Protein AF-0000000085095946 (afdb_homodimer)

Organism: Talaromyces marneffei (strain ATCC 18224 / CBS 334.59 / QM 7333) (NCBI:txid441960)

InterPro domains:
  IPR011032 GroES-like superfamily [SSF50129] (6-175)
  IPR013149 Alcohol dehydrogenase-like, C-terminal [PF00107] (175-259)
  IPR013154 Alcohol dehydrogenase-like, N-terminal [PF08240] (28-119)
  IPR020843 Enoylreductase domain [SM00829] (14-348)
  IPR036291 NAD(P)-binding domain superfamily [SSF51735] (121-267)
  IPR047122 Trans-enoyl reductase-like [PTHR45348] (8-350)
  IPR047122 Trans-enoyl reductase-like [cd08249] (5-350)

Sequence (702 aa):
MSTENLAAVLEKVGTALKPLALPIPSPGENELLIRNHAIAANPADWKLRDFPSHLNNFPTVLGSDVCGIVSAIGPNVTK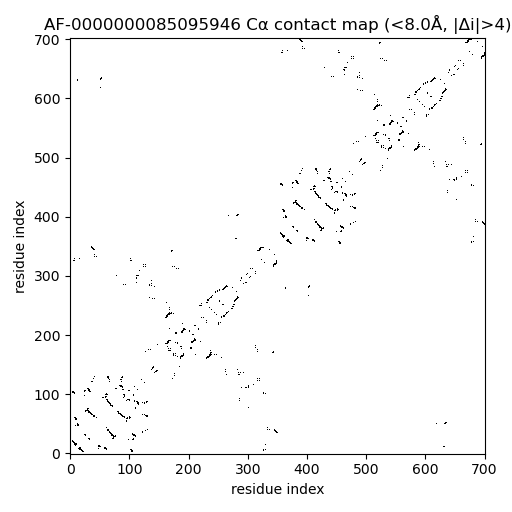FKVGDRVTGFALVIANNKPEHGAWQTYTLLQESATIRIPEFVSYEDGATFPMAFATVAVAYFERLGIARPVLTLDVQQQQQQQPGMLVWGASSSTGTAAVQLAKALGIKVFATSSPKNHEYIKSLGAYAVVDYRDPDVVSKLVQLANEAGTPLQYGFDSITEGNSSLLSANTLLASGGQGSKLALTGPWPAGDEKPPTGVETSMTLAAFAFVHHIEMGSWLFNEYLPKAIEQKKIVPAPQVRVVDGGIEAAQEALDIVKAGVSATKIVVKVGMSTENLAAVLEKVGTALKPLALPIPSPGENELLIRNHAIAANPADWKLRDFPSHLNNFPTVLGSDVCGIVSAIGPNVTKFKVGDRVTGFALVIANNKPEHGAWQTYTLLQESATIRIPEFVSYEDGATFPMAFATVAVAYFERLGIARPVLTLDVQQQQQQQPGMLVWGASSSTGTAAVQLAKALGIKVFATSSPKNHEYIKSLGAYAVVDYRDPDVVSKLVQLANEAGTPLQYGFDSITEGNSSLLSANTLLASGGQGSKLALTGPWPAGDEKPPTGVETSMTLAAFAFVHHIEMGSWLFNEYLPKAIEQKKIVPAPQVRVVDGGIEAAQEALDIVKAGVSATKIVVKVG

Foldseek 3Di:
DPQWKWFQKQADAQDFTDIDTDHQDDEEQQKFKFQFFKFFDDLVQVCVRHDDDPQDDPRAGAGFKTWGFTCDGHNNHDLDDGGFTKIFTQQCVPPVHRLSHHLMRMHMDGSLGMAGADPVQDRLLRRLDRQLLLQLLCCQCVFQNHDDDDVPDDLPDDPPQAAAEEEEQLLDSNNLSNQLVCVVNVHAYEYEDAPVCFVVSVVSHHPGYYHPPDPCRLVVSLVVCVVVSHFHQEYEYAPLDDCSQVSRLSSNCSGVNANREYEYQDDRYPPDDPRDNRYHYYYTDSSCCVVVVSVSSSCVRSPPVNVCVVVVSDGRWQAEDEDEDASRCVSVSNVVVVVPDGRYIYMYTHD/DPQWKWFQKQADAQDFTDIDTDHADDEEQQKFKFQFFKFFDDLVQVCVRHDDDPQDDPRAGAGFKTWGFTCDGHNNHDLDDGGFTKIFTQQCVPPVHRLSHHLMRMHMDGSLGMAGADPVQDRLLRRLDRQLLLQLLCCQCVFQNHDDDDVPDDLPDDPPQAAAEEQEQLLDSNNLSNQLVCVVNVHAYEYEDDPVCFVVSVVSHHPYYYHPPDPCRLVVSLVVCVVVSHFHQEYEYADLDDCSQVSRLSSNCSGVNANREYEYQDDRYPPDDDRDNRYHYYYTGSSCCVVVVSVSSSCVRSPPVNVCVVVVSHGRWQAEDEDEDRSRCVSVQNVVVVVPDGRYIYMYTHD

Radius of gyration: 26.37 Å; Cα contacts (8 Å, |Δi|>4): 1819; chains: 2; bounding box: 58×71×62 Å

Solvent-accessible surface area (backbone atoms only — not comparable to full-atom values): 34759 Å² total; per-residue (Å²): 124,82,89,62,21,48,24,28,31,34,60,47,52,48,48,71,57,38,74,42,80,44,81,74,79,77,46,50,54,52,18,28,23,27,41,32,36,8,35,27,61,50,71,67,43,39,47,55,35,50,34,47,41,88,71,80,60,68,65,30,25,51,39,32,12,27,4,28,31,30,69,41,67,14,87,68,47,77,91,68,54,69,68,42,46,32,22,24,37,23,50,18,91,73,68,61,38,44,59,18,6,26,42,28,38,52,26,37,29,44,58,50,37,29,23,60,52,58,87,87,53,48,41,64,46,40,13,44,44,30,55,20,44,31,27,36,46,32,23,40,46,70,66,64,59,46,80,76,81,63,89,81,60,72,83,67,64,82,80,59,79,52,54,14,34,34,31,39,38,25,44,38,49,41,15,36,37,41,36,27,52,36,37,75,69,70,32,53,26,40,31,20,32,58,71,92,47,41,66,61,44,39,74,52,43,29,74,44,67,40,41,71,81,42,93,55,38,46,63,50,52,36,49,53,26,57,75,67,58,22,38,26,31,36,34,37,30,55,65,31,47,79,58,48,50,60,50,51,45,50,30,24,37,74,41,35,26,72,77,11,31,37,30,21,62,40,58,74,40,83,95,51,75,70,70,57,80,40,35,45,53,38,43,34,50,36,61,41,20,68,72,76,34,43,70,60,27,24,44,42,27,61,49,48,45,33,51,33,42,70,69,59,68,41,70,74,35,36,50,75,42,78,45,78,64,24,54,72,25,47,51,57,48,33,52,48,53,71,72,57,70,75,47,48,34,46,28,26,48,35,125,123,80,92,60,20,47,25,28,30,32,60,47,53,48,48,71,56,37,75,42,82,44,82,75,78,76,46,49,54,54,17,29,22,28,42,30,36,9,33,27,62,53,71,68,42,40,48,56,36,49,35,48,43,88,72,82,60,68,64,30,24,52,37,33,12,26,5,27,31,29,69,40,67,13,87,68,47,77,91,67,53,68,68,42,44,32,20,23,36,23,49,16,91,73,69,62,38,44,58,18,6,25,41,29,38,53,26,37,31,44,57,48,37,29,22,58,52,55,87,86,53,49,41,66,47,39,14,44,44,30,55,19,44,31,26,36,46,32,23,40,48,70,65,63,60,46,81,77,82,62,88,79,62,75,84,68,66,85,78,59,77,52,54,14,33,35,31,37,39,26,43,38,48,41,15,36,35,41,36,26,53,35,37,73,68,70,33,53,26,41,30,20,33,58,72,93,47,39,64,60,44,39,74,52,43,30,73,43,68,40,41,70,82,43,93,53,36,46,63,50,52,35,49,53,25,57,74,66,56,22,40,25,30,36,34,37,29,54,64,30,47,81,60,49,50,60,49,51,46,50,29,24,37,74,40,35,26,70,75,10,31,36,28,22,62,41,58,75,41,83,95,50,75,73,69,57,80,41,34,46,53,38,41,33,50,36,61,42,19,68,72,76,34,43,69,61,26,24,43,41,28,61,48,47,46,34,50,34,43,70,69,61,67,40,70,75,34,35,49,75,43,78,44,78,64,23,56,73,25,46,51,57,47,34,52,48,53,70,73,57,69,74,48,47,34,46,26,26,48,35,127

pLDDT: mean 93.96, std 11.14, range [36.28, 98.94]

Structure (mmCIF, N/CA/C/O backbone):
data_AF-0000000085095946-model_v1
#
loop_
_entity.id
_entity.type
_entity.pdbx_description
1 polymer 'Alcohol dehydrogenase, putative'
#
loop_
_atom_site.group_PDB
_atom_site.id
_atom_site.type_symbol
_atom_site.label_atom_id
_atom_site.label_alt_id
_atom_site.label_comp_id
_atom_site.label_asym_id
_atom_site.label_entity_id
_atom_site.label_seq_id
_atom_site.pdbx_PDB_ins_code
_atom_site.Cartn_x
_atom_site.Cartn_y
_atom_site.Cartn_z
_atom_site.occupancy
_atom_site.B_iso_or_equiv
_atom_site.auth_seq_id
_atom_site.auth_comp_id
_atom_site.auth_asym_id
_atom_site.auth_atom_id
_atom_site.pdbx_PDB_model_num
ATOM 1 N N . MET A 1 1 ? -30.5 -15.055 -20.188 1 47.56 1 MET A N 1
ATOM 2 C CA . MET A 1 1 ? -29.422 -14.344 -19.516 1 47.56 1 MET A CA 1
ATOM 3 C C . MET A 1 1 ? -29.938 -13.562 -18.312 1 47.56 1 MET A C 1
ATOM 5 O O . MET A 1 1 ? -31.031 -12.984 -18.359 1 47.56 1 MET A O 1
ATOM 9 N N . SER A 1 2 ? -29.547 -13.906 -17.172 1 58.28 2 SER A N 1
ATOM 10 C CA . SER A 1 2 ? -30.109 -13.211 -16.031 1 58.28 2 SER A CA 1
ATOM 11 C C . SER A 1 2 ? -30.125 -11.703 -16.234 1 58.28 2 SER A C 1
ATOM 13 O O . SER A 1 2 ? -29.125 -11.133 -16.719 1 58.28 2 SER A O 1
ATOM 15 N N . THR A 1 3 ? -31.203 -11.086 -16.25 1 75.12 3 THR A N 1
ATOM 16 C CA . THR A 1 3 ? -31.422 -9.656 -16.469 1 75.12 3 THR A CA 1
ATOM 17 C C . THR A 1 3 ? -31.016 -8.852 -15.25 1 75.12 3 THR A C 1
ATOM 19 O O . THR A 1 3 ? -31.062 -7.621 -15.266 1 75.12 3 THR A O 1
ATOM 22 N N . GLU A 1 4 ? -30.578 -9.711 -14.328 1 90.31 4 GLU A N 1
ATOM 23 C CA . GLU A 1 4 ? -30.234 -8.969 -13.117 1 90.31 4 GLU A CA 1
ATOM 24 C C . GLU A 1 4 ? -28.781 -9.195 -12.727 1 90.31 4 GLU A C 1
ATOM 26 O O . GLU A 1 4 ? -28.234 -10.289 -12.938 1 90.31 4 GLU A O 1
ATOM 31 N N . ASN A 1 5 ? -28.094 -8.211 -12.289 1 97.56 5 ASN A N 1
ATOM 32 C CA . ASN A 1 5 ? -26.734 -8.297 -11.758 1 97.56 5 ASN A CA 1
ATOM 33 C C . ASN A 1 5 ? -26.734 -8.266 -10.234 1 97.56 5 ASN A C 1
ATOM 35 O O . ASN A 1 5 ? -26.703 -7.195 -9.625 1 97.56 5 ASN A O 1
ATOM 39 N N . LEU A 1 6 ? -26.766 -9.492 -9.68 1 98 6 LEU A N 1
ATOM 40 C CA . LEU A 1 6 ? -26.641 -9.594 -8.234 1 98 6 LEU A CA 1
ATOM 41 C C . LEU A 1 6 ? -25.188 -9.438 -7.801 1 98 6 LEU A C 1
ATOM 43 O O . LEU A 1 6 ? -24.281 -10.031 -8.398 1 98 6 LEU A O 1
ATOM 47 N N . ALA A 1 7 ? -24.953 -8.57 -6.75 1 98.62 7 ALA A N 1
ATOM 48 C CA . ALA A 1 7 ? -23.609 -8.305 -6.266 1 98.62 7 ALA A CA 1
ATOM 49 C C . ALA A 1 7 ? -23.531 -8.422 -4.746 1 98.62 7 ALA A C 1
ATOM 51 O O . ALA A 1 7 ? -24.531 -8.195 -4.051 1 98.62 7 ALA A O 1
ATOM 52 N N . ALA A 1 8 ? -22.438 -8.898 -4.234 1 98.75 8 ALA A N 1
ATOM 53 C CA . ALA A 1 8 ? -22.109 -8.773 -2.816 1 98.75 8 ALA A CA 1
ATOM 54 C C . ALA A 1 8 ? -21.438 -7.441 -2.52 1 98.75 8 ALA A C 1
ATOM 56 O O . ALA A 1 8 ? -20.234 -7.285 -2.762 1 98.75 8 ALA A O 1
ATOM 57 N N . VAL A 1 9 ? -22.125 -6.555 -1.926 1 98.62 9 VAL A N 1
ATOM 58 C CA . VAL A 1 9 ? -21.703 -5.164 -1.811 1 98.62 9 VAL A CA 1
ATOM 59 C C . VAL A 1 9 ? -21.125 -4.914 -0.419 1 98.62 9 VAL A C 1
ATOM 61 O O . VAL A 1 9 ? -21.703 -5.336 0.585 1 98.62 9 VAL A O 1
ATOM 64 N N . LEU A 1 10 ? -19.969 -4.297 -0.358 1 97.25 10 LEU A N 1
ATOM 65 C CA . LEU A 1 10 ? -19.375 -3.77 0.87 1 97.25 10 LEU A CA 1
ATOM 66 C C . LEU A 1 10 ? -19.75 -2.301 1.059 1 97.25 10 LEU A C 1
ATOM 68 O O . LEU A 1 10 ? -19.266 -1.437 0.323 1 97.25 10 LEU A O 1
ATOM 72 N N . GLU A 1 11 ? -20.516 -2.037 1.993 1 93.94 11 GLU A N 1
ATOM 73 C CA . GLU A 1 11 ? -20.969 -0.668 2.203 1 93.94 11 GLU A CA 1
ATOM 74 C C . GLU A 1 11 ? -19.859 0.213 2.748 1 93.94 11 GLU A C 1
ATOM 76 O O . GLU A 1 11 ? -19.672 1.345 2.293 1 93.94 11 GLU A O 1
ATOM 81 N N . LYS A 1 12 ? -19.219 -0.293 3.752 1 88.81 12 LYS A N 1
ATOM 82 C CA . LYS A 1 12 ? -18.062 0.355 4.371 1 88.81 12 LYS A CA 1
ATOM 83 C C . LYS A 1 12 ? -17.109 -0.673 4.98 1 88.81 12 LYS A C 1
ATOM 85 O O . LYS A 1 12 ? -17.516 -1.792 5.297 1 88.81 12 LYS A O 1
ATOM 90 N N . VAL A 1 13 ? -15.891 -0.258 5.137 1 89.56 13 VAL A N 1
ATOM 91 C CA . VAL A 1 13 ? -14.898 -1.136 5.746 1 89.56 13 VAL A CA 1
ATOM 92 C C . VAL A 1 13 ? -15.422 -1.656 7.082 1 89.56 13 VAL A C 1
ATOM 94 O O . VAL A 1 13 ? -16 -0.901 7.867 1 89.56 13 VAL A O 1
ATOM 97 N N . GLY A 1 14 ? -15.234 -2.943 7.289 1 88.75 14 GLY A N 1
ATOM 98 C CA . GLY A 1 14 ? -15.586 -3.525 8.57 1 88.75 14 GLY A CA 1
ATOM 99 C C . GLY A 1 14 ? -17.016 -4.051 8.617 1 88.75 14 GLY A C 1
ATOM 100 O O . GLY A 1 14 ? -17.438 -4.633 9.617 1 88.75 14 GLY A O 1
ATOM 101 N N . THR A 1 15 ? -17.75 -3.844 7.57 1 90.75 15 THR A N 1
ATOM 102 C CA . THR A 1 15 ? -19.141 -4.309 7.551 1 90.75 15 THR A CA 1
ATOM 103 C C . THR A 1 15 ? -19.266 -5.609 6.758 1 90.75 15 THR A C 1
ATOM 105 O O . THR A 1 15 ? -18.344 -5.98 6.02 1 90.75 15 THR A O 1
ATOM 108 N N . ALA A 1 16 ? -20.359 -6.289 6.965 1 93.94 16 ALA A N 1
ATOM 109 C CA . ALA A 1 16 ? -20.641 -7.52 6.23 1 93.94 16 ALA A CA 1
ATOM 110 C C . ALA A 1 16 ? -21.031 -7.219 4.785 1 93.94 16 ALA A C 1
ATOM 112 O O . ALA A 1 16 ? -21.562 -6.152 4.488 1 93.94 16 ALA A O 1
ATOM 113 N N . LEU A 1 17 ? -20.703 -8.141 3.922 1 97.75 17 LEU A N 1
ATOM 114 C CA . LEU A 1 17 ? -21.172 -8.047 2.543 1 97.75 17 LEU A CA 1
ATOM 115 C C . LEU A 1 17 ? -22.672 -8.242 2.461 1 97.75 17 LEU A C 1
ATOM 117 O O . LEU A 1 17 ? -23.234 -9.125 3.127 1 97.75 17 LEU A O 1
ATOM 121 N N . LYS A 1 18 ? -23.297 -7.434 1.638 1 97.12 18 LYS A N 1
ATOM 122 C CA . LYS A 1 18 ? -24.75 -7.531 1.454 1 97.12 18 LYS A CA 1
ATOM 123 C C . LYS A 1 18 ? -25.109 -7.711 -0.019 1 97.12 18 LYS A C 1
ATOM 125 O O . LYS A 1 18 ? -24.578 -7.004 -0.88 1 97.12 18 LYS A O 1
ATOM 130 N N . PRO A 1 19 ? -26.031 -8.664 -0.28 1 97.38 19 PRO A N 1
ATOM 131 C CA . PRO A 1 19 ? -26.484 -8.805 -1.665 1 97.38 19 PRO A CA 1
ATOM 132 C C . PRO A 1 19 ? -27.344 -7.633 -2.125 1 97.38 19 PRO A C 1
ATOM 134 O O . PRO A 1 19 ? -28.25 -7.207 -1.406 1 97.38 19 PRO A O 1
ATOM 137 N N . LEU A 1 20 ? -26.984 -7.078 -3.207 1 97.31 20 LEU A N 1
ATOM 138 C CA . LEU A 1 20 ? -27.734 -5.977 -3.809 1 97.31 20 LEU A CA 1
ATOM 139 C C . LEU A 1 20 ? -27.797 -6.121 -5.324 1 97.31 20 LEU A C 1
ATOM 141 O O . LEU A 1 20 ? -26.812 -6.527 -5.953 1 97.31 20 LEU A O 1
ATOM 145 N N . ALA A 1 21 ? -28.953 -5.801 -5.883 1 97.12 21 ALA A N 1
ATOM 146 C CA . ALA A 1 21 ? -29.062 -5.746 -7.34 1 97.12 21 ALA A CA 1
ATOM 147 C C . ALA A 1 21 ? -28.438 -4.461 -7.883 1 97.12 21 ALA A C 1
ATOM 149 O O . ALA A 1 21 ? -28.781 -3.361 -7.449 1 97.12 21 ALA A O 1
ATOM 150 N N . LEU A 1 22 ? -27.484 -4.641 -8.789 1 97.44 22 LEU A N 1
ATOM 151 C CA . LEU A 1 22 ? -26.828 -3.516 -9.445 1 97.44 22 LEU A CA 1
ATOM 152 C C . LEU A 1 22 ? -27.094 -3.527 -10.945 1 97.44 22 LEU A C 1
ATOM 154 O O . LEU A 1 22 ? -27.5 -4.555 -11.5 1 97.44 22 LEU A O 1
ATOM 158 N N . PRO A 1 23 ? -26.969 -2.385 -11.633 1 96.44 23 PRO A N 1
ATOM 159 C CA . PRO A 1 23 ? -27.047 -2.402 -13.094 1 96.44 23 PRO A CA 1
ATOM 160 C C . PRO A 1 23 ? -25.969 -3.273 -13.734 1 96.44 23 PRO A C 1
ATOM 162 O O . PRO A 1 23 ? -24.844 -3.354 -13.219 1 96.44 23 PRO A O 1
ATOM 165 N N . ILE A 1 24 ? -26.344 -3.926 -14.781 1 97.94 24 ILE A N 1
ATOM 166 C CA . ILE A 1 24 ? -25.328 -4.648 -15.562 1 97.94 24 ILE A CA 1
ATOM 167 C C . ILE A 1 24 ? -24.438 -3.654 -16.297 1 97.94 24 ILE A C 1
ATOM 169 O O . ILE A 1 24 ? -24.922 -2.822 -17.062 1 97.94 24 ILE A O 1
ATOM 173 N N . PRO A 1 25 ? -23.109 -3.705 -16.047 1 97.81 25 PRO A N 1
ATOM 174 C CA . PRO A 1 25 ? -22.234 -2.725 -16.703 1 97.81 25 PRO A CA 1
ATOM 175 C C . PRO A 1 25 ? -22.016 -3.023 -18.188 1 97.81 25 PRO A C 1
ATOM 177 O O . PRO A 1 25 ? -22.25 -4.148 -18.625 1 97.81 25 PRO A O 1
ATOM 180 N N . SER A 1 26 ? -21.656 -2.004 -18.906 1 97.88 26 SER A N 1
ATOM 181 C CA . SER A 1 26 ? -21.25 -2.139 -20.297 1 97.88 26 SER A CA 1
ATOM 182 C C . SER A 1 26 ? -19.734 -2.094 -20.438 1 97.88 26 SER A C 1
ATOM 184 O O . SER A 1 26 ? -19.062 -1.284 -19.797 1 97.88 26 SER A O 1
ATOM 186 N N . PRO A 1 27 ? -19.297 -2.98 -21.281 1 98.62 27 PRO A N 1
ATOM 187 C CA . PRO A 1 27 ? -17.828 -2.986 -21.406 1 98.62 27 PRO A CA 1
ATOM 188 C C . PRO A 1 27 ? -17.297 -1.737 -22.109 1 98.62 27 PRO A C 1
ATOM 190 O O . PRO A 1 27 ? -17.922 -1.242 -23.062 1 98.62 27 PRO A O 1
ATOM 193 N N . GLY A 1 28 ? -16.188 -1.19 -21.625 1 98.38 28 GLY A N 1
ATOM 194 C CA . GLY A 1 28 ? -15.438 -0.147 -22.312 1 98.38 28 GLY A CA 1
ATOM 195 C C . GLY A 1 28 ? -14.711 -0.646 -23.547 1 98.38 28 GLY A C 1
ATOM 196 O O . GLY A 1 28 ? -14.898 -1.79 -23.969 1 98.38 28 GLY A O 1
ATOM 197 N N . GLU A 1 29 ? -13.82 0.128 -24.141 1 98.06 29 GLU A N 1
ATOM 198 C CA . GLU A 1 29 ? -13.227 -0.112 -25.453 1 98.06 29 GLU A CA 1
ATOM 199 C C . GLU A 1 29 ? -12.414 -1.403 -25.453 1 98.06 29 GLU A C 1
ATOM 201 O O . GLU A 1 29 ? -12.469 -2.172 -26.422 1 98.06 29 GLU A O 1
ATOM 206 N N . ASN A 1 30 ? -11.672 -1.689 -24.359 1 98.56 30 ASN A N 1
ATOM 207 C CA . ASN A 1 30 ? -10.773 -2.842 -24.312 1 98.56 30 ASN A CA 1
ATOM 208 C C . ASN A 1 30 ? -11.234 -3.863 -23.281 1 98.56 30 ASN A C 1
ATOM 210 O O . ASN A 1 30 ? -10.422 -4.617 -22.734 1 98.56 30 ASN A O 1
ATOM 214 N N . GLU A 1 31 ? -12.547 -3.836 -23 1 98.88 31 GLU A N 1
ATOM 215 C CA . GLU A 1 31 ? -13.062 -4.648 -21.906 1 98.88 31 GLU A CA 1
ATOM 216 C C . GLU A 1 31 ? -14.023 -5.723 -22.406 1 98.88 31 GLU A C 1
ATOM 218 O O . GLU A 1 31 ? -14.539 -5.625 -23.531 1 98.88 31 GLU A O 1
ATOM 223 N N . LEU A 1 32 ? -14.188 -6.746 -21.641 1 98.88 32 LEU A N 1
ATOM 224 C CA . LEU A 1 32 ? -15.172 -7.816 -21.766 1 98.88 32 LEU A CA 1
ATOM 225 C C . LEU A 1 32 ? -16.141 -7.828 -20.594 1 98.88 32 LEU A C 1
ATOM 227 O O . LEU A 1 32 ? -15.727 -7.586 -19.453 1 98.88 32 LEU A O 1
ATOM 231 N N . LEU A 1 33 ? -17.312 -8.109 -20.906 1 98.81 33 LEU A N 1
ATOM 232 C CA . LEU A 1 33 ? -18.281 -8.422 -19.844 1 98.81 33 LEU A CA 1
ATOM 233 C C . LEU A 1 33 ? -18.422 -9.93 -19.672 1 98.81 33 LEU A C 1
ATOM 235 O O . LEU A 1 33 ? -18.75 -10.641 -20.625 1 98.81 33 LEU A O 1
ATOM 239 N N . ILE A 1 34 ? -18.156 -10.375 -18.5 1 98.88 34 ILE A N 1
ATOM 240 C CA . ILE A 1 34 ? -18.219 -11.805 -18.219 1 98.88 34 ILE A CA 1
ATOM 241 C C . ILE A 1 34 ? -19.484 -12.117 -17.422 1 98.88 34 ILE A C 1
ATOM 243 O O . ILE A 1 34 ? -19.766 -11.453 -16.406 1 98.88 34 ILE A O 1
ATOM 247 N N . ARG A 1 35 ? -20.234 -13.008 -17.875 1 98.69 35 ARG A N 1
ATOM 248 C CA . ARG A 1 35 ? -21.203 -13.664 -17 1 98.69 35 ARG A CA 1
ATOM 249 C C . ARG A 1 35 ? -20.531 -14.742 -16.141 1 98.69 35 ARG A C 1
ATOM 251 O O . ARG A 1 35 ? -20.188 -15.805 -16.656 1 98.69 35 ARG A O 1
ATOM 258 N N . ASN A 1 36 ? -20.438 -14.453 -14.914 1 98.62 36 ASN A N 1
ATOM 259 C CA . ASN A 1 36 ? -19.672 -15.32 -14.023 1 98.62 36 ASN A CA 1
ATOM 260 C C . ASN A 1 36 ? -20.406 -16.625 -13.75 1 98.62 36 ASN A C 1
ATOM 262 O O . ASN A 1 36 ? -21.625 -16.641 -13.555 1 98.62 36 ASN A O 1
ATOM 266 N N . HIS A 1 37 ? -19.656 -17.672 -13.75 1 98.69 37 HIS A N 1
ATOM 267 C CA . HIS A 1 37 ? -20.156 -18.969 -13.336 1 98.69 37 HIS A CA 1
ATOM 268 C C . HIS A 1 37 ? -19.469 -19.453 -12.062 1 98.69 37 HIS A C 1
ATOM 270 O O . HIS A 1 37 ? -20.016 -20.281 -11.328 1 98.69 37 HIS A O 1
ATOM 276 N N . ALA A 1 38 ? -18.328 -18.922 -11.812 1 98.88 38 ALA A N 1
ATOM 277 C CA . ALA A 1 38 ? -17.594 -19.219 -10.578 1 98.88 38 ALA A CA 1
ATOM 278 C C . ALA A 1 38 ? -16.75 -18.016 -10.148 1 98.88 38 ALA A C 1
ATOM 280 O O . ALA A 1 38 ? -16.234 -17.281 -10.992 1 98.88 38 ALA A O 1
ATOM 281 N N . ILE A 1 39 ? -16.656 -17.781 -8.914 1 98.94 39 ILE A N 1
ATOM 282 C CA . ILE A 1 39 ? -15.82 -16.75 -8.297 1 98.94 39 ILE A CA 1
ATOM 283 C C . ILE A 1 39 ? -15 -17.359 -7.164 1 98.94 39 ILE A C 1
ATOM 285 O O . ILE A 1 39 ? -15.516 -18.125 -6.355 1 98.94 39 ILE A O 1
ATOM 289 N N . ALA A 1 40 ? -13.719 -17.094 -7.133 1 98.88 40 ALA A N 1
ATOM 290 C CA . ALA A 1 40 ? -12.859 -17.609 -6.066 1 98.88 40 ALA A CA 1
ATOM 291 C C . ALA A 1 40 ? -12.508 -16.5 -5.078 1 98.88 40 ALA A C 1
ATOM 293 O O . ALA A 1 40 ? -12.328 -15.352 -5.465 1 98.88 40 ALA A O 1
ATOM 294 N N . ALA A 1 41 ? -12.422 -16.859 -3.811 1 98.75 41 ALA A N 1
ATOM 295 C CA . ALA A 1 41 ? -12.055 -15.938 -2.744 1 98.75 41 ALA A CA 1
ATOM 296 C C . ALA A 1 41 ? -10.539 -15.891 -2.547 1 98.75 41 ALA A C 1
ATOM 298 O O . ALA A 1 41 ? -9.867 -16.922 -2.652 1 98.75 41 ALA A O 1
ATOM 299 N N . ASN A 1 42 ? -10.055 -14.75 -2.289 1 98.06 42 ASN A N 1
ATOM 300 C CA . ASN A 1 42 ? -8.648 -14.531 -1.987 1 98.06 42 ASN A CA 1
ATOM 301 C C . ASN A 1 42 ? -8.461 -13.836 -0.64 1 98.06 42 ASN A C 1
ATOM 303 O O . ASN A 1 42 ? -9.375 -13.164 -0.155 1 98.06 42 ASN A O 1
ATOM 307 N N . PRO A 1 43 ? -7.273 -13.969 -0.007 1 95.75 43 PRO A N 1
ATOM 308 C CA . PRO A 1 43 ? -6.996 -13.242 1.237 1 95.75 43 PRO A CA 1
ATOM 309 C C . PRO A 1 43 ? -7.184 -11.734 1.098 1 95.75 43 PRO A C 1
ATOM 311 O O . PRO A 1 43 ? -7.652 -11.078 2.031 1 95.75 43 PRO A O 1
ATOM 314 N N . ALA A 1 44 ? -6.844 -11.211 -0.042 1 95.56 44 ALA A N 1
ATOM 315 C CA . ALA A 1 44 ? -7.012 -9.781 -0.275 1 95.56 44 ALA A CA 1
ATOM 316 C C . ALA A 1 44 ? -8.469 -9.359 -0.074 1 95.56 44 ALA A C 1
ATOM 318 O O . ALA A 1 44 ? -8.742 -8.242 0.37 1 95.56 44 ALA A O 1
ATOM 319 N N . ASP A 1 45 ? -9.398 -10.242 -0.366 1 97.69 45 ASP A N 1
ATOM 320 C CA . ASP A 1 45 ? -10.82 -9.922 -0.27 1 97.69 45 ASP A CA 1
ATOM 321 C C . ASP A 1 45 ? -11.219 -9.625 1.174 1 97.69 45 ASP A C 1
ATOM 323 O O . ASP A 1 45 ? -11.781 -8.562 1.46 1 97.69 45 ASP A O 1
ATOM 327 N N . TRP A 1 46 ? -10.898 -10.555 2.066 1 95.75 46 TRP A N 1
ATOM 328 C CA . TRP A 1 46 ? -11.336 -10.32 3.439 1 95.75 46 TRP A CA 1
ATOM 329 C C . TRP A 1 46 ? -10.5 -9.227 4.098 1 95.75 46 TRP A C 1
ATOM 331 O O . TRP A 1 46 ? -11 -8.492 4.953 1 95.75 46 TRP A O 1
ATOM 341 N N . LYS A 1 47 ? -9.266 -9.094 3.717 1 92.56 47 LYS A N 1
ATOM 342 C CA . LYS A 1 47 ? -8.445 -8.016 4.273 1 92.56 47 LYS A CA 1
ATOM 343 C C . LYS A 1 47 ? -9.016 -6.648 3.914 1 92.56 47 LYS A C 1
ATOM 345 O O . LYS A 1 47 ? -9.109 -5.766 4.77 1 92.56 47 LYS A O 1
ATOM 350 N N . LEU A 1 48 ? -9.398 -6.477 2.68 1 94.12 48 LEU A N 1
ATOM 351 C CA . LEU A 1 48 ? -9.961 -5.211 2.213 1 94.12 48 LEU A CA 1
ATOM 352 C C . LEU A 1 48 ? -11.344 -4.977 2.812 1 94.12 48 LEU A C 1
ATOM 354 O O . LEU A 1 48 ? -11.758 -3.832 2.986 1 94.12 48 LEU A O 1
ATOM 358 N N . ARG A 1 49 ? -12.023 -6.02 3.107 1 93.62 49 ARG A N 1
ATOM 359 C CA . ARG A 1 49 ? -13.305 -5.918 3.787 1 93.62 49 ARG A CA 1
ATOM 360 C C . ARG A 1 49 ? -13.133 -5.43 5.219 1 93.62 49 ARG A C 1
ATOM 362 O O . ARG A 1 49 ? -13.875 -4.555 5.68 1 93.62 49 ARG A O 1
ATOM 369 N N . ASP A 1 50 ? -12.188 -5.996 5.918 1 91.56 50 ASP A N 1
ATOM 370 C CA . ASP A 1 50 ? -12.117 -5.863 7.371 1 91.56 50 ASP A CA 1
ATOM 371 C C . ASP A 1 50 ? -11.297 -4.633 7.766 1 91.56 50 ASP A C 1
ATOM 373 O O . ASP A 1 50 ? -11.484 -4.086 8.859 1 91.56 50 ASP A O 1
ATOM 377 N N . PHE A 1 51 ? -10.367 -4.207 6.871 1 89.88 51 PHE A N 1
ATOM 378 C CA . PHE A 1 51 ? -9.398 -3.199 7.281 1 89.88 51 PHE A CA 1
ATOM 379 C C . PHE A 1 51 ? -9.312 -2.082 6.25 1 89.88 51 PHE A C 1
ATOM 381 O O . PHE A 1 51 ? -9.477 -2.322 5.051 1 89.88 51 PHE A O 1
ATOM 388 N N . PRO A 1 52 ? -9.023 -0.882 6.797 1 88.12 52 PRO A N 1
ATOM 389 C CA . PRO A 1 52 ? -8.852 0.222 5.852 1 88.12 52 PRO A CA 1
ATOM 390 C C . PRO A 1 52 ? -7.641 0.034 4.938 1 88.12 52 PRO A C 1
ATOM 392 O O . PRO A 1 52 ? -6.641 -0.564 5.348 1 88.12 52 PRO A O 1
ATOM 395 N N . SER A 1 53 ? -7.785 0.491 3.738 1 89.06 53 SER A N 1
ATOM 396 C CA . SER A 1 53 ? -6.762 0.372 2.707 1 89.06 53 SER A CA 1
ATOM 397 C C . SER A 1 53 ? -6.754 1.592 1.791 1 89.06 53 SER A C 1
ATOM 399 O O . SER A 1 53 ? -7.266 2.652 2.158 1 89.06 53 SER A O 1
ATOM 401 N N . HIS A 1 54 ? -6.121 1.481 0.698 1 82.94 54 HIS A N 1
ATOM 402 C CA . HIS A 1 54 ? -6.066 2.541 -0.302 1 82.94 54 HIS A CA 1
ATOM 403 C C . HIS A 1 54 ? -7.414 2.715 -0.995 1 82.94 54 HIS A C 1
ATOM 405 O O . HIS A 1 54 ? -7.652 3.727 -1.659 1 82.94 54 HIS A O 1
ATOM 411 N N . LEU A 1 55 ? -8.227 1.677 -0.903 1 86.5 55 LEU A N 1
ATOM 412 C CA . LEU A 1 55 ? -9.562 1.812 -1.474 1 86.5 55 LEU A CA 1
ATOM 413 C C . LEU A 1 55 ? -10.352 2.896 -0.753 1 86.5 55 LEU A C 1
ATOM 415 O O . LEU A 1 55 ? -10.352 2.959 0.479 1 86.5 55 LEU A O 1
ATOM 419 N N . ASN A 1 56 ? -11.047 3.734 -1.521 1 78.94 56 ASN A N 1
ATOM 420 C CA . ASN A 1 56 ? -11.68 4.875 -0.874 1 78.94 56 ASN A CA 1
ATOM 421 C C . ASN A 1 56 ? -13.078 5.137 -1.436 1 78.94 56 ASN A C 1
ATOM 423 O O . ASN A 1 56 ? -13.68 6.172 -1.156 1 78.94 56 ASN A O 1
ATOM 427 N N . ASN A 1 57 ? -13.461 4.316 -2.27 1 84.31 57 ASN A N 1
ATOM 428 C CA . ASN A 1 57 ? -14.781 4.48 -2.863 1 84.31 57 ASN A CA 1
ATOM 429 C C . ASN A 1 57 ? -15.75 3.406 -2.375 1 84.31 57 ASN A C 1
ATOM 431 O O . ASN A 1 57 ? -15.586 2.225 -2.682 1 84.31 57 ASN A O 1
ATOM 435 N N . PHE A 1 58 ? -16.688 3.809 -1.584 1 89.5 58 PHE A N 1
ATOM 436 C CA . PHE A 1 58 ? -17.734 2.926 -1.072 1 89.5 58 PHE A CA 1
ATOM 437 C C . PHE A 1 58 ? -19.109 3.488 -1.379 1 89.5 58 PHE A C 1
ATOM 439 O O . PHE A 1 58 ? -19.281 4.703 -1.509 1 89.5 58 PHE A O 1
ATOM 446 N N . PRO A 1 59 ? -20.125 2.662 -1.494 1 95.31 59 PRO A N 1
ATOM 447 C CA . PRO A 1 59 ? -20.078 1.198 -1.491 1 95.31 59 PRO A CA 1
ATOM 448 C C . PRO A 1 59 ? -19.312 0.637 -2.689 1 95.31 59 PRO A C 1
ATOM 450 O O . PRO A 1 59 ? -19.203 1.297 -3.729 1 95.31 59 PRO A O 1
ATOM 453 N N . THR A 1 60 ? -18.734 -0.595 -2.496 1 97.5 60 THR A N 1
ATOM 454 C CA . THR A 1 60 ? -17.969 -1.218 -3.57 1 97.5 60 THR A CA 1
ATOM 455 C C . THR A 1 60 ? -18.25 -2.715 -3.643 1 97.5 60 THR A C 1
ATOM 457 O O . THR A 1 60 ? -18.984 -3.252 -2.812 1 97.5 60 THR A O 1
ATOM 460 N N . VAL A 1 61 ? -17.812 -3.371 -4.75 1 98.75 61 VAL A N 1
ATOM 461 C CA . VAL A 1 61 ? -17.797 -4.816 -4.957 1 98.75 61 VAL A CA 1
ATOM 462 C C . VAL A 1 61 ? -16.359 -5.312 -5.066 1 98.75 61 VAL A C 1
ATOM 464 O O . VAL A 1 61 ? -15.617 -4.895 -5.961 1 98.75 61 VAL A O 1
ATOM 467 N N . LEU A 1 62 ? -15.961 -6.203 -4.145 1 98.5 62 LEU A N 1
ATOM 468 C CA . LEU A 1 62 ? -14.586 -6.688 -4.094 1 98.5 62 LEU A CA 1
ATOM 469 C C . LEU A 1 62 ? -14.414 -7.918 -4.977 1 98.5 62 LEU A C 1
ATOM 471 O O . LEU A 1 62 ? -15.297 -8.25 -5.766 1 98.5 62 LEU A O 1
ATOM 475 N N . GLY A 1 63 ? -13.211 -8.477 -4.949 1 98.69 63 GLY A N 1
ATOM 476 C CA . GLY A 1 63 ? -12.914 -9.734 -5.621 1 98.69 63 GLY A CA 1
ATOM 477 C C . GLY A 1 63 ? -12.094 -9.547 -6.887 1 98.69 63 GLY A C 1
ATOM 478 O O . GLY A 1 63 ? -12.25 -8.555 -7.594 1 98.69 63 GLY A O 1
ATOM 479 N N . SER A 1 64 ? -11.328 -10.672 -7.215 1 98.75 64 SER A N 1
ATOM 480 C CA . SER A 1 64 ? -10.422 -10.539 -8.352 1 98.75 64 SER A CA 1
ATOM 481 C C . SER A 1 64 ? -10.523 -11.742 -9.281 1 98.75 64 SER A C 1
ATOM 483 O O . SER A 1 64 ? -10.109 -11.672 -10.445 1 98.75 64 SER A O 1
ATOM 485 N N . ASP A 1 65 ? -11.023 -12.852 -8.812 1 98.88 65 ASP A N 1
ATOM 486 C CA . ASP A 1 65 ? -10.977 -14.086 -9.586 1 98.88 65 ASP A CA 1
ATOM 487 C C . ASP A 1 65 ? -12.359 -14.461 -10.109 1 98.88 65 ASP A C 1
ATOM 489 O O . ASP A 1 65 ? -13.25 -14.812 -9.328 1 98.88 65 ASP A O 1
ATOM 493 N N . VAL A 1 66 ? -12.484 -14.453 -11.398 1 98.81 66 VAL A N 1
ATOM 494 C CA . VAL A 1 66 ? -13.758 -14.859 -11.984 1 98.81 66 VAL A CA 1
ATOM 495 C C . VAL A 1 66 ? -13.508 -15.883 -13.094 1 98.81 66 VAL A C 1
ATOM 497 O O . VAL A 1 66 ? -12.43 -15.922 -13.68 1 98.81 66 VAL A O 1
ATOM 500 N N . CYS A 1 67 ? -14.484 -16.703 -13.328 1 98.94 67 CYS A N 1
ATOM 501 C CA . CYS A 1 67 ? -14.547 -17.625 -14.469 1 98.94 67 CYS A CA 1
ATOM 502 C C . CYS A 1 67 ? -15.969 -17.75 -14.992 1 98.94 67 CYS A C 1
ATOM 504 O O . CYS A 1 67 ? -16.922 -17.891 -14.211 1 98.94 67 CYS A O 1
ATOM 506 N N . GLY A 1 68 ? -16.094 -17.609 -16.281 1 98.81 68 GLY A N 1
ATOM 507 C CA . GLY A 1 68 ? -17.422 -17.672 -16.875 1 98.81 68 GLY A CA 1
ATOM 508 C C . GLY A 1 68 ? -17.406 -17.547 -18.391 1 98.81 68 GLY A C 1
ATOM 509 O O . GLY A 1 68 ? -16.516 -18.094 -19.047 1 98.81 68 GLY A O 1
ATOM 510 N N . ILE A 1 69 ? -18.453 -16.875 -18.844 1 98.81 69 ILE A N 1
ATOM 511 C CA . ILE A 1 69 ? -18.656 -16.766 -20.281 1 98.81 69 ILE A CA 1
ATOM 512 C C . ILE A 1 69 ? -18.672 -15.297 -20.688 1 98.81 69 ILE A C 1
ATOM 514 O O . ILE A 1 69 ? -19.281 -14.469 -20.016 1 98.81 69 ILE A O 1
ATOM 518 N N . VAL A 1 70 ? -18.031 -15.008 -21.812 1 98.88 70 VAL A N 1
ATOM 519 C CA . VAL A 1 70 ? -18.062 -13.656 -22.359 1 98.88 70 VAL A CA 1
ATOM 520 C C . VAL A 1 70 ? -19.484 -13.336 -22.844 1 98.88 70 VAL A C 1
ATOM 522 O O . VAL A 1 70 ? -20.031 -14.047 -23.688 1 98.88 70 VAL A O 1
ATOM 525 N N . SER A 1 71 ? -20.031 -12.266 -22.344 1 98.44 71 SER A N 1
ATOM 526 C CA . SER A 1 71 ? -21.406 -11.891 -22.688 1 98.44 71 SER A CA 1
ATOM 527 C C . SER A 1 71 ? -21.438 -10.688 -23.625 1 98.44 71 SER A C 1
ATOM 529 O O . SER A 1 71 ? -22.391 -10.508 -24.375 1 98.44 71 SER A O 1
ATOM 531 N N . ALA A 1 72 ? -20.469 -9.852 -23.547 1 98.62 72 ALA A N 1
ATOM 532 C CA . ALA A 1 72 ? -20.297 -8.68 -24.391 1 98.62 72 ALA A CA 1
ATOM 533 C C . ALA A 1 72 ? -18.828 -8.266 -24.484 1 98.62 72 ALA A C 1
ATOM 535 O O . ALA A 1 72 ? -18.016 -8.648 -23.625 1 98.62 72 ALA A O 1
ATOM 536 N N . ILE A 1 73 ? -18.484 -7.594 -25.547 1 98.69 73 ILE A N 1
ATOM 537 C CA . ILE A 1 73 ? -17.109 -7.145 -25.719 1 98.69 73 ILE A CA 1
ATOM 538 C C . ILE A 1 73 ? -17.094 -5.695 -26.188 1 98.69 73 ILE A C 1
ATO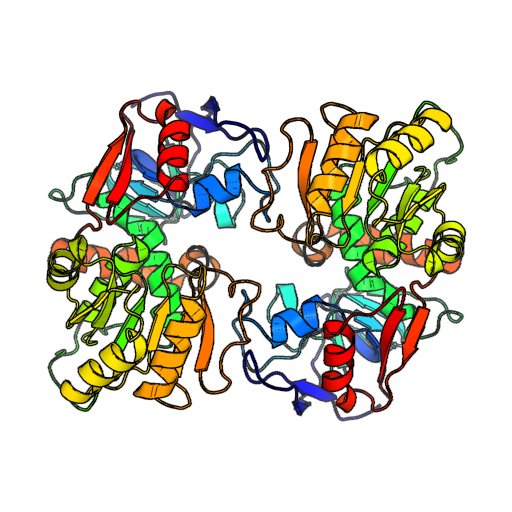M 540 O O . ILE A 1 73 ? -18.031 -5.234 -26.844 1 98.69 73 ILE A O 1
ATOM 544 N N . GLY A 1 74 ? -16.031 -4.969 -25.828 1 98.69 74 GLY A N 1
ATOM 545 C CA . GLY A 1 74 ? -15.805 -3.633 -26.359 1 98.69 74 GLY A CA 1
ATOM 546 C C . GLY A 1 74 ? -15.336 -3.637 -27.797 1 98.69 74 GLY A C 1
ATOM 547 O O . GLY A 1 74 ? -14.898 -4.668 -28.312 1 98.69 74 GLY A O 1
ATOM 548 N N . PRO A 1 75 ? -15.383 -2.502 -28.406 1 98.25 75 PRO A N 1
ATOM 549 C CA . PRO A 1 75 ? -15.133 -2.43 -29.844 1 98.25 75 PRO A CA 1
ATOM 550 C C . PRO A 1 75 ? -13.68 -2.738 -30.203 1 98.25 75 PRO A C 1
ATOM 552 O O . PRO A 1 75 ? -13.391 -3.119 -31.344 1 98.25 75 PRO A O 1
ATOM 555 N N . ASN A 1 76 ? -12.719 -2.615 -29.25 1 98.44 76 ASN A N 1
ATOM 556 C CA . ASN A 1 76 ? -11.312 -2.816 -29.578 1 98.44 76 ASN A CA 1
ATOM 557 C C . ASN A 1 76 ? -10.844 -4.223 -29.203 1 98.44 76 ASN A C 1
ATOM 559 O O . ASN A 1 76 ? -9.688 -4.574 -29.422 1 98.44 76 ASN A O 1
ATOM 563 N N . VAL A 1 77 ? -11.719 -4.984 -28.609 1 98.56 77 VAL A N 1
ATOM 564 C CA . VAL A 1 77 ? -11.375 -6.348 -28.219 1 98.56 77 VAL A CA 1
ATOM 565 C C . VAL A 1 77 ? -11.258 -7.223 -29.469 1 98.56 77 VAL A C 1
ATOM 567 O O . VAL A 1 77 ? -12.164 -7.246 -30.312 1 98.56 77 VAL A O 1
ATOM 570 N N . THR A 1 78 ? -10.148 -7.961 -29.609 1 98.19 78 THR A N 1
ATOM 571 C CA . THR A 1 78 ? -9.922 -8.758 -30.812 1 98.19 78 THR A CA 1
ATOM 572 C C . THR A 1 78 ? -9.594 -10.203 -30.438 1 98.19 78 THR A C 1
ATOM 574 O O . THR A 1 78 ? -9.695 -11.094 -31.281 1 98.19 78 THR A O 1
ATOM 577 N N . LYS A 1 79 ? -9.242 -10.461 -29.25 1 98.31 79 LYS A N 1
ATOM 578 C CA . LYS A 1 79 ? -8.711 -11.773 -28.891 1 98.31 79 LYS A CA 1
ATOM 579 C C . LYS A 1 79 ? -9.82 -12.695 -28.391 1 98.31 79 LYS A C 1
ATOM 581 O O . LYS A 1 79 ? -9.609 -13.891 -28.219 1 98.31 79 LYS A O 1
ATOM 586 N N . PHE A 1 80 ? -10.977 -12.102 -28.172 1 98.81 80 PHE A N 1
ATOM 587 C CA . PHE A 1 80 ? -12.094 -12.852 -27.609 1 98.81 80 PHE A CA 1
ATOM 588 C C . PHE A 1 80 ? -13.383 -12.539 -28.344 1 98.81 80 PHE A C 1
ATOM 590 O O . PHE A 1 80 ? -13.484 -11.516 -29.016 1 98.81 80 PHE A O 1
ATOM 597 N N . LYS A 1 81 ? -14.383 -13.367 -28.203 1 98.56 81 LYS A N 1
ATOM 598 C CA . LYS A 1 81 ? -15.727 -13.156 -28.734 1 98.56 81 LYS A CA 1
ATOM 599 C C . LYS A 1 81 ? -16.797 -13.609 -27.75 1 98.56 81 LYS A C 1
ATOM 601 O O . LYS A 1 81 ? -16.516 -14.391 -26.828 1 98.56 81 LYS A O 1
ATOM 606 N N . VAL A 1 82 ? -17.953 -13.117 -27.938 1 98.62 82 VAL A N 1
ATOM 607 C CA . VAL A 1 82 ? -19.094 -13.523 -27.125 1 98.62 82 VAL A CA 1
ATOM 608 C C . VAL A 1 82 ? -19.25 -15.039 -27.188 1 98.62 82 VAL A C 1
ATOM 610 O O . VAL A 1 82 ? -19.156 -15.641 -28.25 1 98.62 82 VAL A O 1
ATOM 613 N N . GLY A 1 83 ? -19.391 -15.672 -26 1 98.69 83 GLY A N 1
ATOM 614 C CA . GLY A 1 83 ? -19.562 -17.109 -25.922 1 98.69 83 GLY A CA 1
ATOM 615 C C . GLY A 1 83 ? -18.297 -17.844 -25.484 1 98.69 83 GLY A C 1
ATOM 616 O O . GLY A 1 83 ? -18.359 -19 -25.078 1 98.69 83 GLY A O 1
ATOM 617 N N . ASP A 1 84 ? -17.141 -17.172 -25.547 1 98.81 84 ASP A N 1
ATOM 618 C CA . ASP A 1 84 ? -15.898 -17.781 -25.109 1 98.81 84 ASP A CA 1
ATOM 619 C C . ASP A 1 84 ? -15.945 -18.109 -23.609 1 98.81 84 ASP A C 1
ATOM 621 O O . ASP A 1 84 ? -16.469 -17.328 -22.812 1 98.81 84 ASP A O 1
ATOM 625 N N . ARG A 1 85 ? -15.43 -19.312 -23.203 1 98.88 85 ARG A N 1
ATOM 626 C CA . ARG A 1 85 ? -15.164 -19.641 -21.812 1 98.88 85 ARG A CA 1
ATOM 627 C C . ARG A 1 85 ? -13.859 -19.031 -21.344 1 98.88 85 ARG A C 1
ATOM 629 O O . ARG A 1 85 ? -12.805 -19.266 -21.938 1 98.88 85 ARG A O 1
ATOM 636 N N . VAL A 1 86 ? -13.898 -18.219 -20.297 1 98.94 86 VAL A N 1
ATOM 637 C CA . VAL A 1 86 ? -12.711 -17.469 -19.906 1 98.94 86 VAL A CA 1
ATOM 638 C C . VAL A 1 86 ? -12.609 -17.422 -18.391 1 98.94 86 VAL A C 1
ATOM 640 O O . VAL A 1 86 ? -13.594 -17.672 -17.688 1 98.94 86 VAL A O 1
ATOM 643 N N . THR A 1 87 ? -11.492 -17.281 -17.875 1 98.94 87 THR A N 1
ATOM 644 C CA . THR A 1 87 ? -11.203 -16.828 -16.516 1 98.94 87 THR A CA 1
ATOM 645 C C . THR A 1 87 ? -10.367 -15.547 -16.547 1 98.94 87 THR A C 1
ATOM 647 O O . THR A 1 87 ? -9.82 -15.188 -17.594 1 98.94 87 THR A O 1
ATOM 650 N N . GLY A 1 88 ? -10.398 -14.773 -15.484 1 98.94 88 GLY A N 1
ATOM 651 C CA . GLY A 1 88 ? -9.641 -13.539 -15.562 1 98.94 88 GLY A CA 1
ATOM 652 C C . GLY A 1 88 ? -9.523 -12.82 -14.227 1 98.94 88 GLY A C 1
ATOM 653 O O . GLY A 1 88 ? -10.141 -13.234 -13.242 1 98.94 88 GLY A O 1
ATOM 654 N N . PHE A 1 89 ? -8.656 -11.859 -14.188 1 98.94 89 PHE A N 1
ATOM 655 C CA . PHE A 1 89 ? -8.344 -11.023 -13.031 1 98.94 89 PHE A CA 1
ATOM 656 C C . PHE A 1 89 ? -9.141 -9.727 -13.07 1 98.94 89 PHE A C 1
ATOM 658 O O . PHE A 1 89 ? -8.898 -8.867 -13.922 1 98.94 89 PHE A O 1
ATOM 665 N N . ALA A 1 90 ? -10.102 -9.602 -12.148 1 98.88 90 ALA A N 1
ATOM 666 C CA . ALA A 1 90 ? -10.891 -8.383 -12.008 1 98.88 90 ALA A CA 1
ATOM 667 C C . ALA A 1 90 ? -10.109 -7.301 -11.273 1 98.88 90 ALA A C 1
ATOM 669 O O . ALA A 1 90 ? -9.523 -7.555 -10.219 1 98.88 90 ALA A O 1
ATOM 670 N N . LEU A 1 91 ? -10.125 -6.074 -11.742 1 98.5 91 LEU A N 1
ATOM 671 C CA . LEU A 1 91 ? -9.094 -5.094 -11.422 1 98.5 91 LEU A CA 1
ATOM 672 C C . LEU A 1 91 ? -9.586 -4.113 -10.367 1 98.5 91 LEU A C 1
ATOM 674 O O . LEU A 1 91 ? -9 -3.041 -10.188 1 98.5 91 LEU A O 1
ATOM 678 N N . VAL A 1 92 ? -10.625 -4.391 -9.602 1 98 92 VAL A N 1
ATOM 679 C CA . VAL A 1 92 ? -11.195 -3.447 -8.648 1 98 92 VAL A CA 1
ATOM 680 C C . VAL A 1 92 ? -10.117 -2.986 -7.672 1 98 92 VAL A C 1
ATOM 682 O O . VAL A 1 92 ? -10.094 -1.822 -7.262 1 98 92 VAL A O 1
ATOM 685 N N . ILE A 1 93 ? -9.188 -3.809 -7.332 1 95.75 93 ILE A N 1
ATOM 686 C CA . ILE A 1 93 ? -8.188 -3.479 -6.328 1 95.75 93 ILE A CA 1
ATOM 687 C C . ILE A 1 93 ? -7.199 -2.463 -6.902 1 95.75 93 ILE A C 1
ATOM 689 O O . ILE A 1 93 ? -6.434 -1.844 -6.16 1 95.75 93 ILE A O 1
ATOM 693 N N . ALA A 1 94 ? -7.211 -2.312 -8.195 1 93.38 94 ALA A N 1
ATOM 694 C CA . ALA A 1 94 ? -6.293 -1.382 -8.844 1 93.38 94 ALA A CA 1
ATOM 695 C C . ALA A 1 94 ? -7 -0.085 -9.227 1 93.38 94 ALA A C 1
ATOM 697 O O . ALA A 1 94 ? -6.379 0.98 -9.266 1 93.38 94 ALA A O 1
ATOM 698 N N . ASN A 1 95 ? -8.289 -0.164 -9.5 1 92.94 95 ASN A N 1
ATOM 699 C CA . ASN A 1 95 ? -8.891 1.009 -10.117 1 92.94 95 ASN A CA 1
ATOM 700 C C . ASN A 1 95 ? -10.07 1.528 -9.305 1 92.94 95 ASN A C 1
ATOM 702 O O . ASN A 1 95 ? -10.664 2.551 -9.641 1 92.94 95 ASN A O 1
ATOM 706 N N . ASN A 1 96 ? -10.469 0.812 -8.258 1 92.38 96 ASN A N 1
ATOM 707 C CA . ASN A 1 96 ? -11.492 1.233 -7.309 1 92.38 96 ASN A CA 1
ATOM 708 C C . ASN A 1 96 ? -12.867 1.313 -7.965 1 92.38 96 ASN A C 1
ATOM 710 O O . ASN A 1 96 ? -13.711 2.115 -7.559 1 92.38 96 ASN A O 1
ATOM 714 N N . LYS A 1 97 ? -13.148 0.585 -9.062 1 96.19 97 LYS A N 1
ATOM 715 C CA . LYS A 1 97 ? -14.438 0.579 -9.75 1 96.19 97 LYS A CA 1
ATOM 716 C C . LYS A 1 97 ? -15.211 -0.703 -9.461 1 96.19 97 LYS A C 1
ATOM 718 O O . LYS A 1 97 ? -14.789 -1.793 -9.852 1 96.19 97 LYS A O 1
ATOM 723 N N . PRO A 1 98 ? -16.359 -0.565 -8.859 1 97.81 98 PRO A N 1
ATOM 724 C CA . PRO A 1 98 ? -17.094 -1.753 -8.438 1 97.81 98 PRO A CA 1
ATOM 725 C C . PRO A 1 98 ? -17.5 -2.648 -9.609 1 97.81 98 PRO A C 1
ATOM 727 O O . PRO A 1 98 ? -17.656 -3.859 -9.438 1 97.81 98 PRO A O 1
ATOM 730 N N . GLU A 1 99 ? -17.578 -2.098 -10.844 1 98.44 99 GLU A N 1
ATOM 731 C CA . GLU A 1 99 ? -17.906 -2.885 -12.023 1 98.44 99 GLU A CA 1
ATOM 732 C C . GLU A 1 99 ? -16.797 -3.889 -12.344 1 98.44 99 GLU A C 1
ATOM 734 O O . GLU A 1 99 ? -17.016 -4.84 -13.102 1 98.44 99 GLU A O 1
ATOM 739 N N . HIS A 1 100 ? -15.641 -3.648 -11.758 1 98.75 100 HIS A N 1
ATOM 740 C CA . HIS A 1 100 ? -14.484 -4.516 -11.953 1 98.75 100 HIS A CA 1
ATOM 741 C C . HIS A 1 100 ? -14.242 -5.406 -10.742 1 98.75 100 HIS A C 1
ATOM 743 O O . HIS A 1 100 ? -13.148 -5.938 -10.562 1 98.75 100 HIS A O 1
ATOM 749 N N . GLY A 1 101 ? -15.219 -5.555 -9.867 1 98.81 101 GLY A N 1
ATOM 750 C CA . GLY A 1 101 ? -15.18 -6.523 -8.789 1 98.81 101 GLY A CA 1
ATOM 751 C C . GLY A 1 101 ? -15.766 -7.871 -9.172 1 98.81 101 GLY A C 1
ATOM 752 O O . GLY A 1 101 ? -16.75 -7.934 -9.898 1 98.81 101 GLY A O 1
ATOM 753 N N . ALA A 1 102 ? -15.234 -8.883 -8.672 1 98.88 102 ALA A N 1
ATOM 754 C CA . ALA A 1 102 ? -15.617 -10.234 -9.07 1 98.88 102 ALA A CA 1
ATOM 755 C C . ALA A 1 102 ? -16.922 -10.656 -8.414 1 98.88 102 ALA A C 1
ATOM 757 O O . ALA A 1 102 ? -17.734 -11.375 -9.016 1 98.88 102 ALA A O 1
ATOM 758 N N . TRP A 1 103 ? -17.156 -10.258 -7.203 1 98.81 103 TRP A N 1
ATOM 759 C CA . TRP A 1 103 ? -18.266 -10.773 -6.406 1 98.81 103 TRP A CA 1
ATOM 760 C C . TRP A 1 103 ? -19.594 -10.188 -6.875 1 98.81 103 TRP A C 1
ATOM 762 O O . TRP A 1 103 ? -20.328 -9.594 -6.086 1 98.81 103 TRP A O 1
ATOM 772 N N . GLN A 1 104 ? -19.906 -10.391 -8.117 1 98.75 104 GLN A N 1
ATOM 773 C CA . GLN A 1 104 ? -21.172 -10.039 -8.75 1 98.75 104 GLN A CA 1
ATOM 774 C C . GLN A 1 104 ? -21.453 -10.938 -9.945 1 98.75 104 GLN A C 1
ATOM 776 O O . GLN A 1 104 ? -20.562 -11.648 -10.422 1 98.75 104 GLN A O 1
ATOM 781 N N . THR A 1 105 ? -22.672 -10.984 -10.453 1 98.44 105 THR A N 1
ATOM 782 C CA . THR A 1 105 ? -23.094 -11.875 -11.531 1 98.44 105 THR A CA 1
ATOM 783 C C . THR A 1 105 ? -22.375 -11.531 -12.828 1 98.44 105 THR A C 1
ATOM 785 O O . THR A 1 105 ? -22.062 -12.414 -13.617 1 98.44 105 THR A O 1
ATOM 788 N N . TYR A 1 106 ? -22.172 -10.25 -13.055 1 98.62 106 TYR A N 1
ATOM 789 C CA . TYR A 1 106 ? -21.484 -9.758 -14.25 1 98.62 106 TYR A CA 1
ATOM 790 C C . TYR A 1 106 ? -20.266 -8.922 -13.867 1 98.62 106 TYR A C 1
ATOM 792 O O . TYR A 1 106 ? -20.359 -7.992 -13.062 1 98.62 106 TYR A O 1
ATOM 800 N N . THR A 1 107 ? -19.109 -9.234 -14.422 1 98.81 107 THR A N 1
ATOM 801 C CA . THR A 1 107 ? -17.875 -8.539 -14.102 1 98.81 107 THR A CA 1
ATOM 802 C C . THR A 1 107 ? -17.203 -8.031 -15.367 1 98.81 107 THR A C 1
ATOM 804 O O . THR A 1 107 ? -17.141 -8.734 -16.375 1 98.81 107 THR A O 1
ATOM 807 N N . LEU A 1 108 ? -16.734 -6.832 -15.336 1 98.94 108 LEU A N 1
ATOM 808 C CA . LEU A 1 108 ? -15.898 -6.32 -16.422 1 98.94 108 LEU A CA 1
ATOM 809 C C . LEU A 1 108 ? -14.445 -6.746 -16.25 1 98.94 108 LEU A C 1
ATOM 811 O O . LEU A 1 108 ? -13.883 -6.609 -15.156 1 98.94 108 LEU A O 1
ATOM 815 N N . LEU A 1 109 ? -13.867 -7.277 -17.297 1 98.94 109 LEU A N 1
ATOM 816 C CA . LEU A 1 109 ? -12.445 -7.594 -17.359 1 98.94 109 LEU A CA 1
ATOM 817 C C . LEU A 1 109 ? -11.766 -6.82 -18.484 1 98.94 109 LEU A C 1
ATOM 819 O O . LEU A 1 109 ? -12.383 -6.531 -19.516 1 98.94 109 LEU A O 1
ATOM 823 N N . GLN A 1 110 ? -10.469 -6.473 -18.281 1 98.88 110 GLN A N 1
ATOM 824 C CA . GLN A 1 110 ? -9.625 -6.047 -19.391 1 98.88 110 GLN A CA 1
ATOM 825 C C . GLN A 1 110 ? -9.242 -7.23 -20.281 1 98.88 110 GLN A C 1
ATOM 827 O O . GLN A 1 110 ? -8.977 -8.328 -19.781 1 98.88 110 GLN A O 1
ATOM 832 N N . GLU A 1 111 ? -9.18 -7.016 -21.547 1 98.88 111 GLU A N 1
ATOM 833 C CA . GLU A 1 111 ? -8.734 -8.062 -22.453 1 98.88 111 GLU A CA 1
ATOM 834 C C . GLU A 1 111 ? -7.391 -8.641 -22.031 1 98.88 111 GLU A C 1
ATOM 836 O O . GLU A 1 111 ? -7.191 -9.859 -22.062 1 98.88 111 GLU A O 1
ATOM 841 N N . SER A 1 112 ? -6.473 -7.797 -21.562 1 98.69 112 SER A N 1
ATOM 842 C CA . SER A 1 112 ? -5.121 -8.195 -21.188 1 98.69 112 SER A CA 1
ATOM 843 C C . SER A 1 112 ? -5.145 -9.086 -19.938 1 98.69 112 SER A C 1
ATOM 845 O O . SER A 1 112 ? -4.184 -9.805 -19.672 1 98.69 112 SER A O 1
ATOM 847 N N . ALA A 1 113 ? -6.23 -9.047 -19.188 1 98.88 113 ALA A N 1
ATOM 848 C CA . ALA A 1 113 ? -6.32 -9.758 -17.906 1 98.88 113 ALA A CA 1
ATOM 849 C C . ALA A 1 113 ? -7.273 -10.938 -18.016 1 98.88 113 ALA A C 1
ATOM 851 O O . ALA A 1 113 ? -7.906 -11.32 -17.016 1 98.88 113 ALA A O 1
ATOM 852 N N . THR A 1 114 ? -7.441 -11.469 -19.203 1 98.94 114 THR A N 1
ATOM 853 C CA . THR A 1 114 ? -8.391 -12.539 -19.469 1 98.94 114 THR A CA 1
ATOM 854 C C . THR A 1 114 ? -7.688 -13.75 -20.078 1 98.94 114 THR A C 1
ATOM 856 O O . THR A 1 114 ? -6.809 -13.602 -20.922 1 98.94 114 THR A O 1
ATOM 859 N N . ILE A 1 115 ? -8.055 -14.922 -19.625 1 98.94 115 ILE A N 1
ATOM 860 C CA . ILE A 1 115 ? -7.504 -16.188 -20.078 1 98.94 115 ILE A CA 1
ATOM 861 C C . ILE A 1 115 ? -8.609 -17.031 -20.719 1 98.94 115 ILE A C 1
ATOM 863 O O . ILE A 1 115 ? -9.648 -17.281 -20.109 1 98.94 115 ILE A O 1
ATOM 867 N N . ARG A 1 116 ? -8.398 -17.469 -21.906 1 98.75 116 ARG A N 1
ATOM 868 C CA . ARG A 1 116 ? -9.289 -18.484 -22.453 1 98.75 116 ARG A CA 1
ATOM 869 C C . ARG A 1 116 ? -9.062 -19.828 -21.781 1 98.75 116 ARG A C 1
ATOM 871 O O . ARG A 1 116 ? -7.918 -20.219 -21.547 1 98.75 116 ARG A O 1
ATOM 878 N N . ILE A 1 117 ? -10.102 -20.5 -21.453 1 98.56 117 ILE A N 1
ATOM 879 C CA . ILE A 1 117 ? -9.93 -21.812 -20.859 1 98.56 117 ILE A CA 1
ATOM 880 C C . ILE A 1 117 ? -10.57 -22.875 -21.734 1 98.56 117 ILE A C 1
ATOM 882 O O . ILE A 1 117 ? -11.602 -22.625 -22.359 1 98.56 117 ILE A O 1
ATOM 886 N N . PRO A 1 118 ? -10 -24.047 -21.812 1 98.5 118 PRO A N 1
ATOM 887 C CA . PRO A 1 118 ? -10.57 -25.125 -22.609 1 98.5 118 PRO A CA 1
ATOM 888 C C . PRO A 1 118 ? -11.805 -25.75 -21.969 1 98.5 118 PRO A C 1
ATOM 890 O O . PRO A 1 118 ? -12.102 -25.484 -20.797 1 98.5 118 PRO A O 1
ATOM 893 N N . GLU A 1 119 ? -12.492 -26.562 -22.672 1 97.94 119 GLU A N 1
ATOM 894 C CA . GLU A 1 119 ? -13.766 -27.141 -22.281 1 97.94 119 GLU A CA 1
ATOM 895 C C . GLU A 1 119 ? -13.602 -28.062 -21.078 1 97.94 119 GLU A C 1
ATOM 897 O O . GLU A 1 119 ? -14.5 -28.172 -20.234 1 97.94 119 GLU A O 1
ATOM 902 N N . PHE A 1 120 ? -12.445 -28.625 -20.953 1 98.31 120 PHE A N 1
ATOM 903 C CA . PHE A 1 120 ? -12.281 -29.641 -19.922 1 98.31 120 PHE A CA 1
ATOM 904 C C . PHE A 1 120 ? -12.023 -29 -18.562 1 98.31 120 PHE A C 1
ATOM 906 O O . PHE A 1 120 ? -12.07 -29.672 -17.531 1 98.31 120 PHE A O 1
ATOM 913 N N . VAL A 1 121 ? -11.758 -27.75 -18.562 1 98.62 121 VAL A N 1
ATOM 914 C CA . VAL A 1 121 ? -11.578 -27.031 -17.297 1 98.62 121 VAL A CA 1
ATOM 915 C C . VAL A 1 121 ? -12.93 -26.531 -16.781 1 98.62 121 VAL A C 1
ATOM 917 O O . VAL A 1 121 ? -13.609 -25.766 -17.469 1 98.62 121 VAL A O 1
ATOM 920 N N . SER A 1 122 ? -13.359 -27.031 -15.602 1 98.81 122 SER A N 1
ATOM 921 C CA . SER A 1 122 ? -14.586 -26.5 -15.008 1 98.81 122 SER A CA 1
ATOM 922 C C . SER A 1 122 ? -14.438 -25.016 -14.664 1 98.81 122 SER A C 1
ATOM 924 O O . SER A 1 122 ? -13.32 -24.5 -14.555 1 98.81 122 SER A O 1
ATOM 926 N N . TYR A 1 123 ? -15.562 -24.344 -14.57 1 98.81 123 TYR A N 1
ATOM 927 C CA . TYR A 1 123 ? -15.508 -22.938 -14.195 1 98.81 123 TYR A CA 1
ATOM 928 C C . TYR A 1 123 ? -14.898 -22.766 -12.812 1 98.81 123 TYR A C 1
ATOM 930 O O . TYR A 1 123 ? -14.141 -21.828 -12.57 1 98.81 123 TYR A O 1
ATOM 938 N N . GLU A 1 124 ? -15.234 -23.703 -11.859 1 98.75 124 GLU A N 1
ATOM 939 C CA . GLU A 1 124 ? -14.672 -23.672 -10.516 1 98.75 124 GLU A CA 1
ATOM 940 C C . GLU A 1 124 ? -13.148 -23.797 -10.555 1 98.75 124 GLU A C 1
ATOM 942 O O . GLU A 1 124 ? -12.438 -23.047 -9.891 1 98.75 124 GLU A O 1
ATOM 947 N N . ASP A 1 125 ? -12.648 -24.703 -11.336 1 98.75 125 ASP A N 1
ATOM 948 C CA . ASP A 1 125 ? -11.211 -24.891 -11.516 1 98.75 125 ASP A CA 1
ATOM 949 C C . ASP A 1 125 ? -10.578 -23.672 -12.188 1 98.75 125 ASP A C 1
ATOM 951 O O . ASP A 1 125 ? -9.492 -23.25 -11.797 1 98.75 125 ASP A O 1
ATOM 955 N N . GLY A 1 126 ? -11.258 -23.156 -13.188 1 98.88 126 GLY A N 1
ATOM 956 C CA . GLY A 1 126 ? -10.758 -22 -13.898 1 98.88 126 GLY A CA 1
ATOM 957 C C . GLY A 1 126 ? -10.539 -20.797 -13 1 98.88 126 GLY A C 1
ATOM 958 O O . GLY A 1 126 ? -9.594 -20.031 -13.195 1 98.88 126 GLY A O 1
ATOM 959 N N . ALA A 1 127 ? -11.359 -20.625 -11.977 1 98.88 127 ALA A N 1
ATOM 960 C CA . ALA A 1 127 ? -11.32 -19.469 -11.094 1 98.88 127 ALA A CA 1
ATOM 961 C C . ALA A 1 127 ? -10.078 -19.484 -10.211 1 98.88 127 ALA A C 1
ATOM 963 O O . ALA A 1 127 ? -9.742 -18.484 -9.57 1 98.88 127 ALA A O 1
ATOM 964 N N . THR A 1 128 ? -9.312 -20.547 -10.219 1 98.75 128 THR A N 1
ATOM 965 C CA . THR A 1 128 ? -8.156 -20.688 -9.344 1 98.75 128 THR A CA 1
ATOM 966 C C . THR A 1 128 ? -6.934 -20 -9.938 1 98.75 128 THR A C 1
ATOM 968 O O . THR A 1 128 ? -5.945 -19.75 -9.242 1 98.75 128 THR A O 1
ATOM 971 N N . PHE A 1 129 ? -6.949 -19.562 -11.172 1 98.88 129 PHE A N 1
ATOM 972 C CA . PHE A 1 129 ? -5.738 -19.203 -11.898 1 98.88 129 PHE A CA 1
ATOM 973 C C . PHE A 1 129 ? -5.422 -17.719 -11.727 1 98.88 129 PHE A C 1
ATOM 975 O O . PHE A 1 129 ? -4.277 -17.344 -11.453 1 98.88 129 PHE A O 1
ATOM 982 N N . PRO A 1 130 ? -6.371 -16.781 -11.867 1 98.88 130 PRO A N 1
ATOM 983 C CA . PRO A 1 130 ? -6.039 -15.398 -12.203 1 98.88 130 PRO A CA 1
ATOM 984 C C . PRO A 1 130 ? -5.148 -14.734 -11.156 1 98.88 130 PRO A C 1
ATOM 986 O O . PRO A 1 130 ? -3.996 -14.391 -11.453 1 98.88 130 PRO A O 1
ATOM 989 N N . MET A 1 131 ? -5.582 -14.594 -9.922 1 98.69 131 MET A N 1
ATOM 990 C CA . MET A 1 131 ? -4.809 -13.906 -8.891 1 98.69 131 MET A CA 1
ATOM 991 C C . MET A 1 131 ? -3.48 -14.609 -8.648 1 98.69 131 MET A C 1
ATOM 993 O O . MET A 1 131 ? -2.438 -13.961 -8.547 1 98.69 131 MET A O 1
ATOM 997 N N . ALA A 1 132 ? -3.523 -15.898 -8.57 1 98.75 132 ALA A N 1
ATOM 998 C CA . ALA A 1 132 ? -2.334 -16.672 -8.242 1 98.75 132 ALA A CA 1
ATOM 999 C C . ALA A 1 132 ? -1.24 -16.484 -9.289 1 98.75 132 ALA A C 1
ATOM 1001 O O . ALA A 1 132 ? -0.107 -16.125 -8.953 1 98.75 132 ALA A O 1
ATOM 1002 N N . PHE A 1 133 ? -1.579 -16.578 -10.531 1 98.88 133 PHE A N 1
ATOM 1003 C CA . PHE A 1 133 ? -0.566 -16.531 -11.578 1 98.88 133 PHE A CA 1
ATOM 1004 C C . PHE A 1 133 ? -0.155 -15.086 -11.859 1 98.88 133 PHE A C 1
ATOM 1006 O O . PHE A 1 133 ? 1.001 -14.82 -12.188 1 98.88 133 PHE A O 1
ATOM 1013 N N . ALA A 1 134 ? -1.101 -14.148 -11.734 1 98.81 134 ALA A N 1
ATOM 1014 C CA . ALA A 1 134 ? -0.708 -12.75 -11.844 1 98.81 134 ALA A CA 1
ATOM 1015 C C . ALA A 1 134 ? 0.328 -12.383 -10.789 1 98.81 134 ALA A C 1
ATOM 1017 O O . ALA A 1 134 ? 1.332 -11.734 -11.086 1 98.81 134 ALA A O 1
ATOM 1018 N N . THR A 1 135 ? 0.079 -12.812 -9.57 1 98.62 135 THR A N 1
ATOM 1019 C CA . THR A 1 135 ? 0.985 -12.547 -8.461 1 98.62 135 THR A CA 1
ATOM 1020 C C . THR A 1 135 ? 2.365 -13.141 -8.734 1 98.62 135 THR A C 1
ATOM 1022 O O . THR A 1 135 ? 3.379 -12.445 -8.609 1 98.62 135 THR A O 1
ATOM 1025 N N . VAL A 1 136 ? 2.41 -14.359 -9.156 1 98.75 136 VAL A N 1
ATOM 1026 C CA . VAL A 1 136 ? 3.664 -15.086 -9.336 1 98.75 136 VAL A CA 1
ATOM 1027 C C . VAL A 1 136 ? 4.406 -14.539 -10.555 1 98.75 136 VAL A C 1
ATOM 1029 O O . VAL A 1 136 ? 5.637 -14.445 -10.547 1 98.75 136 VAL A O 1
ATOM 1032 N N . ALA A 1 137 ? 3.701 -14.156 -11.547 1 98.25 137 ALA A N 1
ATOM 1033 C CA . ALA A 1 137 ? 4.344 -13.633 -12.75 1 98.25 137 ALA A CA 1
ATOM 1034 C C . ALA A 1 137 ? 5.074 -12.328 -12.453 1 98.25 137 ALA A C 1
ATOM 1036 O O . ALA A 1 137 ? 6.207 -12.125 -12.898 1 98.25 137 ALA A O 1
ATOM 1037 N N . VAL A 1 138 ? 4.402 -11.477 -11.75 1 97.62 138 VAL A N 1
ATOM 1038 C CA . VAL A 1 138 ? 5.082 -10.242 -11.359 1 97.62 138 VAL A CA 1
ATOM 1039 C C . VAL A 1 138 ? 6.316 -10.578 -10.531 1 97.62 138 VAL A C 1
ATOM 1041 O O . VAL A 1 138 ? 7.387 -10 -10.742 1 97.62 138 VAL A O 1
ATOM 1044 N N . ALA A 1 139 ? 6.211 -11.516 -9.633 1 98.12 139 ALA A N 1
ATOM 1045 C CA . ALA A 1 139 ? 7.332 -11.922 -8.789 1 98.12 139 ALA A CA 1
ATOM 1046 C C . ALA A 1 139 ? 8.484 -12.461 -9.633 1 98.12 139 ALA A C 1
ATOM 1048 O O . ALA A 1 139 ? 9.625 -12.008 -9.5 1 98.12 139 ALA A O 1
ATOM 1049 N N . TYR A 1 140 ? 8.188 -13.375 -10.539 1 97.62 140 TYR A N 1
ATOM 1050 C CA . TYR A 1 140 ? 9.219 -14.086 -11.281 1 97.62 140 TYR A CA 1
ATOM 1051 C C . TYR A 1 140 ? 9.859 -13.188 -12.336 1 97.62 140 TYR A C 1
ATOM 1053 O O . TYR A 1 140 ? 11.078 -13.055 -12.398 1 97.62 140 TYR A O 1
ATOM 1061 N N . PHE A 1 141 ? 9.039 -12.477 -13.07 1 96.81 141 PHE A N 1
ATOM 1062 C CA . PHE A 1 141 ? 9.562 -11.844 -14.273 1 96.81 141 PHE A CA 1
ATOM 1063 C C . PHE A 1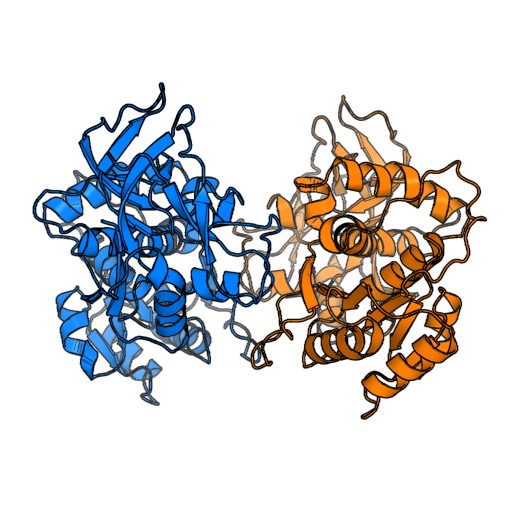 141 ? 9.977 -10.406 -13.992 1 96.81 141 PHE A C 1
ATOM 1065 O O . PHE A 1 141 ? 10.953 -9.914 -14.555 1 96.81 141 PHE A O 1
ATOM 1072 N N . GLU A 1 142 ? 9.289 -9.781 -13.094 1 94.06 142 GLU A N 1
ATOM 1073 C CA . GLU A 1 142 ? 9.531 -8.359 -12.906 1 94.06 142 GLU A CA 1
ATOM 1074 C C . GLU A 1 142 ? 10.359 -8.094 -11.648 1 94.06 142 GLU A C 1
ATOM 1076 O O . GLU A 1 142 ? 11.102 -7.117 -11.578 1 94.06 142 GLU A O 1
ATOM 1081 N N . ARG A 1 143 ? 10.266 -8.984 -10.672 1 94.75 143 ARG A N 1
ATOM 1082 C CA . ARG A 1 143 ? 10.992 -8.766 -9.422 1 94.75 143 ARG A CA 1
ATOM 1083 C C . ARG A 1 143 ? 12.266 -9.602 -9.383 1 94.75 143 ARG A C 1
ATOM 1085 O O . ARG A 1 143 ? 13.359 -9.07 -9.172 1 94.75 143 ARG A O 1
ATOM 1092 N N . LEU A 1 144 ? 12.18 -10.859 -9.672 1 95.62 144 LEU A N 1
ATOM 1093 C CA . LEU A 1 144 ? 13.32 -11.766 -9.586 1 95.62 144 LEU A CA 1
ATOM 1094 C C . LEU A 1 144 ? 14.148 -11.711 -10.867 1 95.62 144 LEU A C 1
ATOM 1096 O O . LEU A 1 144 ? 15.297 -12.148 -10.891 1 95.62 144 LEU A O 1
ATOM 1100 N N . GLY A 1 145 ? 13.531 -11.242 -12.023 1 93.31 145 GLY A N 1
ATOM 1101 C CA . GLY A 1 145 ? 14.258 -11.062 -13.266 1 93.31 145 GLY A CA 1
ATOM 1102 C C . GLY A 1 145 ? 14.438 -12.359 -14.047 1 93.31 145 GLY A C 1
ATOM 1103 O O . GLY A 1 145 ? 15.391 -12.5 -14.812 1 93.31 145 GLY A O 1
ATOM 1104 N N . ILE A 1 146 ? 13.602 -13.289 -13.719 1 94.44 146 ILE A N 1
ATOM 1105 C CA . ILE A 1 146 ? 13.648 -14.547 -14.461 1 94.44 146 ILE A CA 1
ATOM 1106 C C . ILE A 1 146 ? 13.148 -14.328 -15.883 1 94.44 146 ILE A C 1
ATOM 1108 O O . ILE A 1 146 ? 12.141 -13.648 -16.094 1 94.44 146 ILE A O 1
ATOM 1112 N N . ALA A 1 147 ? 13.812 -14.898 -16.859 1 91.44 147 ALA A N 1
ATOM 1113 C CA . ALA A 1 147 ? 13.453 -14.727 -18.266 1 91.44 147 ALA A CA 1
ATOM 1114 C C . ALA A 1 147 ? 12.164 -15.477 -18.609 1 91.44 147 ALA A C 1
ATOM 1116 O O . ALA A 1 147 ? 11.953 -16.594 -18.125 1 91.44 147 ALA A O 1
ATOM 1117 N N . ARG A 1 148 ? 11.273 -14.922 -19.453 1 90.12 148 ARG A N 1
ATOM 1118 C CA . ARG A 1 148 ? 10.086 -15.594 -19.969 1 90.12 148 ARG A CA 1
ATOM 1119 C C . ARG A 1 148 ? 10.461 -16.656 -21 1 90.12 148 ARG A C 1
ATOM 1121 O O . ARG A 1 148 ? 11.445 -16.5 -21.719 1 90.12 148 ARG A O 1
ATOM 1128 N N . PRO A 1 149 ? 9.766 -17.75 -20.938 1 80.62 149 PRO A N 1
ATOM 1129 C CA . PRO A 1 149 ? 10.086 -18.781 -21.922 1 80.62 149 PRO A CA 1
ATOM 1130 C C . PRO A 1 149 ? 9.828 -18.328 -23.359 1 80.62 149 PRO A C 1
ATOM 1132 O O . PRO A 1 149 ? 8.898 -17.562 -23.609 1 80.62 149 PRO A O 1
ATOM 1135 N N . VAL A 1 150 ? 10.812 -18.406 -24.297 1 59.03 150 VAL A N 1
ATOM 1136 C CA . VAL A 1 150 ? 10.578 -18.188 -25.719 1 59.03 150 VAL A CA 1
ATOM 1137 C C . VAL A 1 150 ? 9.898 -19.422 -26.328 1 59.03 150 VAL A C 1
ATOM 1139 O O . VAL A 1 150 ? 10.234 -20.547 -25.969 1 59.03 150 VAL A O 1
ATOM 1142 N N . LEU A 1 151 ? 8.523 -19.438 -26.641 1 50.78 151 LEU A N 1
ATOM 1143 C CA . LEU A 1 151 ? 7.785 -20.578 -27.172 1 50.78 151 LEU A CA 1
ATOM 1144 C C . LEU A 1 151 ? 8.711 -21.516 -27.938 1 50.78 151 LEU A C 1
ATOM 1146 O O . LEU A 1 151 ? 8.484 -22.719 -27.984 1 50.78 151 LEU A O 1
ATOM 1150 N N . THR A 1 152 ? 9.438 -21.125 -28.984 1 39.72 152 THR A N 1
ATOM 1151 C CA . THR A 1 152 ? 10.047 -22.062 -29.922 1 39.72 152 THR A CA 1
ATOM 1152 C C . THR A 1 152 ? 11.234 -22.766 -29.281 1 39.72 152 THR A C 1
ATOM 1154 O O . THR A 1 152 ? 11.906 -23.578 -29.938 1 39.72 152 THR A O 1
ATOM 1157 N N . LEU A 1 153 ? 11.922 -22.156 -28.359 1 40.34 153 LEU A N 1
ATOM 1158 C CA . LEU A 1 153 ? 13.242 -22.75 -28.25 1 40.34 153 LEU A CA 1
ATOM 1159 C C . LEU A 1 153 ? 13.195 -24.031 -27.406 1 40.34 153 LEU A C 1
ATOM 1161 O O . LEU A 1 153 ? 12.398 -24.109 -26.469 1 40.34 153 LEU A O 1
ATOM 1165 N N . ASP A 1 154 ? 13.602 -25.188 -27.922 1 40.03 154 ASP A N 1
ATOM 1166 C CA . ASP A 1 154 ? 13.953 -26.469 -27.328 1 40.03 154 ASP A CA 1
ATOM 1167 C C . ASP A 1 154 ? 14.484 -26.297 -25.906 1 40.03 154 ASP A C 1
ATOM 1169 O O . ASP A 1 154 ? 15.516 -25.656 -25.703 1 40.03 154 ASP A O 1
ATOM 1173 N N . VAL A 1 155 ? 13.742 -26.172 -24.938 1 43.75 155 VAL A N 1
ATOM 1174 C CA . VAL A 1 155 ? 14.016 -26.188 -23.5 1 43.75 155 VAL A CA 1
ATOM 1175 C C . VAL A 1 155 ? 15.234 -27.062 -23.203 1 43.75 155 VAL A C 1
ATOM 1177 O O . VAL A 1 155 ? 15.539 -27.359 -22.047 1 43.75 155 VAL A O 1
ATOM 1180 N N . GLN A 1 156 ? 15.586 -27.906 -24.234 1 36.59 156 GLN A N 1
ATOM 1181 C CA . GLN A 1 156 ? 16.578 -28.891 -23.812 1 36.59 156 GLN A CA 1
ATOM 1182 C C . GLN A 1 156 ? 17.828 -28.219 -23.266 1 36.59 156 GLN A C 1
ATOM 1184 O O . GLN A 1 156 ? 18.781 -28.891 -22.844 1 36.59 156 GLN A O 1
ATOM 1189 N N . GLN A 1 157 ? 18.234 -27.141 -23.953 1 39.91 157 GLN A N 1
ATOM 1190 C CA . GLN A 1 157 ? 19.703 -27.094 -23.859 1 39.91 157 GLN A CA 1
ATOM 1191 C C . GLN A 1 157 ? 20.156 -27.156 -22.406 1 39.91 157 GLN A C 1
ATOM 1193 O O . GLN A 1 157 ? 20.875 -28.078 -22 1 39.91 157 GLN A O 1
ATOM 1198 N N . GLN A 1 158 ? 21.281 -26.234 -22.062 1 38.31 158 GLN A N 1
ATOM 1199 C CA . GLN A 1 158 ? 22.422 -26.516 -21.188 1 38.31 158 GLN A CA 1
ATOM 1200 C C . GLN A 1 158 ? 21.984 -26.594 -19.734 1 38.31 158 GLN A C 1
ATOM 1202 O O . GLN A 1 158 ? 21.391 -25.656 -19.203 1 38.31 158 GLN A O 1
ATOM 1207 N N . GLN A 1 159 ? 21.594 -27.703 -19.219 1 42.56 159 GLN A N 1
ATOM 1208 C CA . GLN A 1 159 ? 21.672 -28.266 -17.875 1 42.56 159 GLN A CA 1
ATOM 1209 C C . GLN A 1 159 ? 22.703 -27.531 -17.031 1 42.56 159 GLN A C 1
ATOM 1211 O O . GLN A 1 159 ? 23.188 -28.062 -16.031 1 42.56 159 GLN A O 1
ATOM 1216 N N . GLN A 1 160 ? 23.469 -26.625 -17.625 1 45.53 160 GLN A N 1
ATOM 1217 C CA . GLN A 1 160 ? 24.359 -26 -16.656 1 45.53 160 GLN A CA 1
ATOM 1218 C C . GLN A 1 160 ? 23.594 -25.547 -15.414 1 45.53 160 GLN A C 1
ATOM 1220 O O . GLN A 1 160 ? 22.375 -25.406 -15.445 1 45.53 160 GLN A O 1
ATOM 1225 N N . GLN A 1 161 ? 24.328 -25.438 -14.242 1 58.16 161 GLN A N 1
ATOM 1226 C CA . GLN A 1 161 ? 23.922 -25.219 -12.859 1 58.16 161 GLN A CA 1
ATOM 1227 C C . GLN A 1 161 ? 22.922 -24.062 -12.758 1 58.16 161 GLN A C 1
ATOM 1229 O O . GLN A 1 161 ? 23.328 -22.906 -12.672 1 58.16 161 GLN A O 1
ATOM 1234 N N . GLN A 1 162 ? 21.594 -24.281 -13.18 1 79.31 162 GLN A N 1
ATOM 1235 C CA . GLN A 1 162 ? 20.578 -23.234 -13.062 1 79.31 162 GLN A CA 1
ATOM 1236 C C . GLN A 1 162 ? 20.156 -23.062 -11.609 1 79.31 162 GLN A C 1
ATOM 1238 O O . GLN A 1 162 ? 20.094 -24.016 -10.844 1 79.31 162 GLN A O 1
ATOM 1243 N N . PRO A 1 163 ? 20.156 -21.891 -11.195 1 92.31 163 PRO A N 1
ATOM 1244 C CA . PRO A 1 163 ? 19.703 -21.641 -9.82 1 92.31 163 PRO A CA 1
ATOM 1245 C C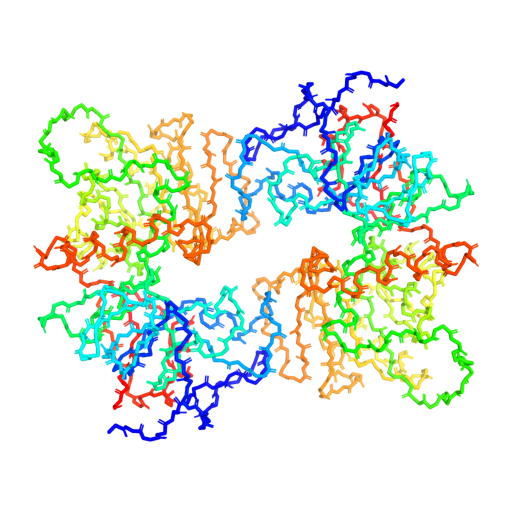 . PRO A 1 163 ? 18.328 -22.25 -9.531 1 92.31 163 PRO A C 1
ATOM 1247 O O . PRO A 1 163 ? 17.5 -22.375 -10.445 1 92.31 163 PRO A O 1
ATOM 1250 N N . GLY A 1 164 ? 18.219 -22.797 -8.383 1 96.88 164 GLY A N 1
ATOM 1251 C CA . GLY A 1 164 ? 16.938 -23.328 -7.941 1 96.88 164 GLY A CA 1
ATOM 1252 C C . GLY A 1 164 ? 16.016 -22.234 -7.418 1 96.88 164 GLY A C 1
ATOM 1253 O O . GLY A 1 164 ? 16.406 -21.078 -7.273 1 96.88 164 GLY A O 1
ATOM 1254 N N . MET A 1 165 ? 14.797 -22.656 -7.234 1 98.19 165 MET A N 1
ATOM 1255 C CA . MET A 1 165 ? 13.75 -21.781 -6.703 1 98.19 165 MET A CA 1
ATOM 1256 C C . MET A 1 165 ? 13.258 -22.297 -5.355 1 98.19 165 MET A C 1
ATOM 1258 O O . MET A 1 165 ? 12.875 -23.453 -5.223 1 98.19 165 MET A O 1
ATOM 1262 N N . LEU A 1 166 ? 13.352 -21.422 -4.359 1 98.88 166 LEU A N 1
ATOM 1263 C CA . LEU A 1 166 ? 12.68 -21.672 -3.092 1 98.88 166 LEU A CA 1
ATOM 1264 C C . LEU A 1 166 ? 11.242 -21.156 -3.131 1 98.88 166 LEU A C 1
ATOM 1266 O O . LEU A 1 166 ? 11.008 -19.984 -3.461 1 98.88 166 LEU A O 1
ATOM 1270 N N . VAL A 1 167 ? 10.266 -22.016 -2.857 1 98.94 167 VAL A N 1
ATOM 1271 C CA . VAL A 1 167 ? 8.883 -21.578 -2.686 1 98.94 167 VAL A CA 1
ATOM 1272 C C . VAL A 1 167 ? 8.422 -21.891 -1.262 1 98.94 167 VAL A C 1
ATOM 1274 O O . VAL A 1 167 ? 8.188 -23.047 -0.915 1 98.94 167 VAL A O 1
ATOM 1277 N N . TRP A 1 168 ? 8.312 -20.844 -0.466 1 98.75 168 TRP A N 1
ATOM 1278 C CA . TRP A 1 168 ? 7.824 -21 0.901 1 98.75 168 TRP A CA 1
ATOM 1279 C C . TRP A 1 168 ? 6.305 -20.922 0.951 1 98.75 168 TRP A C 1
ATOM 1281 O O . TRP A 1 168 ? 5.711 -19.953 0.46 1 98.75 168 TRP A O 1
ATOM 1291 N N . GLY A 1 169 ? 5.668 -21.922 1.577 1 98.31 169 GLY A N 1
ATOM 1292 C CA . GLY A 1 169 ? 4.211 -21.969 1.581 1 98.31 169 GLY A CA 1
ATOM 1293 C C . GLY A 1 169 ? 3.627 -22.422 0.262 1 98.31 169 GLY A C 1
ATOM 1294 O O . GLY A 1 169 ? 2.732 -21.781 -0.289 1 98.31 169 GLY A O 1
ATOM 1295 N N . ALA A 1 170 ? 4.051 -23.609 -0.176 1 98.75 170 ALA A N 1
ATOM 1296 C CA . ALA A 1 170 ? 3.811 -24.047 -1.55 1 98.75 170 ALA A CA 1
ATOM 1297 C C . ALA A 1 170 ? 2.381 -24.547 -1.728 1 98.75 170 ALA A C 1
ATOM 1299 O O . ALA A 1 170 ? 1.912 -24.719 -2.855 1 98.75 170 ALA A O 1
ATOM 1300 N N . SER A 1 171 ? 1.692 -24.766 -0.633 1 98.19 171 SER A N 1
ATOM 1301 C CA . SER A 1 171 ? 0.346 -25.312 -0.753 1 98.19 171 SER A CA 1
ATOM 1302 C C . SER A 1 171 ? -0.692 -24.219 -0.913 1 98.19 171 SER A C 1
ATOM 1304 O O . SER A 1 171 ? -1.866 -24.484 -1.167 1 98.19 171 SER A O 1
ATOM 1306 N N . SER A 1 172 ? -0.274 -22.953 -0.741 1 97.81 172 SER A N 1
ATOM 1307 C CA . SER A 1 172 ? -1.186 -21.828 -0.965 1 97.81 172 SER A CA 1
ATOM 1308 C C . SER A 1 172 ? -1.521 -21.672 -2.445 1 97.81 172 SER A C 1
ATOM 1310 O O . SER A 1 172 ? -0.922 -22.344 -3.295 1 97.81 172 SER A O 1
ATOM 1312 N N . SER A 1 173 ? -2.506 -20.844 -2.74 1 98.31 173 SER A N 1
ATOM 1313 C CA . SER A 1 173 ? -2.861 -20.594 -4.133 1 98.31 173 SER A CA 1
ATOM 1314 C C . SER A 1 173 ? -1.679 -20.031 -4.91 1 98.31 173 SER A C 1
ATOM 1316 O O . SER A 1 173 ? -1.356 -20.516 -6 1 98.31 173 SER A O 1
ATOM 1318 N N . THR A 1 174 ? -1.02 -19.016 -4.363 1 98.56 174 THR A N 1
ATOM 1319 C CA . THR A 1 174 ? 0.139 -18.453 -5.043 1 98.56 174 THR A CA 1
ATOM 1320 C C . THR A 1 174 ? 1.326 -19.406 -4.977 1 98.56 174 THR A C 1
ATOM 1322 O O . THR A 1 174 ? 2.143 -19.453 -5.898 1 98.56 174 THR A O 1
ATOM 1325 N N . GLY A 1 175 ? 1.387 -20.219 -3.928 1 98.81 175 GLY A N 1
ATOM 1326 C CA . GLY A 1 175 ? 2.441 -21.219 -3.812 1 98.81 175 GLY A CA 1
ATOM 1327 C C . GLY A 1 175 ? 2.377 -22.281 -4.895 1 98.81 175 GLY A C 1
ATOM 1328 O O . GLY A 1 175 ? 3.389 -22.594 -5.523 1 98.81 175 GLY A O 1
ATOM 1329 N N . THR A 1 176 ? 1.228 -22.812 -5.109 1 98.88 176 THR A N 1
ATOM 1330 C CA . THR A 1 176 ? 1.072 -23.844 -6.133 1 98.88 176 THR A CA 1
ATOM 1331 C C . THR A 1 176 ? 1.336 -23.266 -7.52 1 98.88 176 THR A C 1
ATOM 1333 O O . THR A 1 176 ? 1.93 -23.938 -8.367 1 98.88 176 THR A O 1
ATOM 1336 N N . ALA A 1 177 ? 0.873 -22.047 -7.746 1 98.88 177 ALA A N 1
ATOM 1337 C CA . ALA A 1 177 ? 1.159 -21.391 -9.016 1 98.88 177 ALA A CA 1
ATOM 1338 C C . ALA A 1 177 ? 2.662 -21.203 -9.211 1 98.88 177 ALA A C 1
ATOM 1340 O O . ALA A 1 177 ? 3.182 -21.422 -10.305 1 98.88 177 ALA A O 1
ATOM 1341 N N . ALA A 1 178 ? 3.34 -20.828 -8.133 1 98.88 178 ALA A N 1
ATOM 1342 C CA . ALA A 1 178 ? 4.785 -20.609 -8.18 1 98.88 178 ALA A CA 1
ATOM 1343 C C . ALA A 1 178 ? 5.52 -21.891 -8.523 1 98.88 178 ALA A C 1
ATOM 1345 O O . ALA A 1 178 ? 6.438 -21.891 -9.352 1 98.88 178 ALA A O 1
ATOM 1346 N N . VAL A 1 179 ? 5.113 -22.984 -7.918 1 98.75 179 VAL A N 1
ATOM 1347 C CA . VAL A 1 179 ? 5.73 -24.281 -8.172 1 98.75 179 VAL A CA 1
ATOM 1348 C C . VAL A 1 179 ? 5.547 -24.672 -9.633 1 98.75 179 VAL A C 1
ATOM 1350 O O . VAL A 1 179 ? 6.516 -25.016 -10.32 1 98.75 179 VAL A O 1
ATOM 1353 N N . GLN A 1 180 ? 4.371 -24.562 -10.117 1 98.5 180 GLN A N 1
ATOM 1354 C CA . GLN A 1 180 ? 4.07 -25 -11.469 1 98.5 180 GLN A CA 1
ATOM 1355 C C . GLN A 1 180 ? 4.777 -24.125 -12.5 1 98.5 180 GLN A C 1
ATOM 1357 O O . GLN A 1 180 ? 5.32 -24.641 -13.492 1 98.5 180 GLN A O 1
ATOM 1362 N N . LEU A 1 181 ? 4.727 -22.797 -12.273 1 97.88 181 LEU A N 1
ATOM 1363 C CA . LEU A 1 181 ? 5.355 -21.906 -13.234 1 97.88 181 LEU A CA 1
ATOM 1364 C C . LEU A 1 181 ? 6.867 -22.109 -13.266 1 97.88 181 LEU A C 1
ATOM 1366 O O . LEU A 1 181 ? 7.477 -22.125 -14.336 1 97.88 181 LEU A O 1
ATOM 1370 N N . ALA A 1 182 ? 7.52 -22.281 -12.102 1 97.06 182 ALA A N 1
ATOM 1371 C CA . ALA A 1 182 ? 8.953 -22.562 -12.062 1 97.06 182 ALA A CA 1
ATOM 1372 C C . ALA A 1 182 ? 9.289 -23.844 -12.812 1 97.06 182 ALA A C 1
ATOM 1374 O O . ALA A 1 182 ? 10.219 -23.891 -13.617 1 97.06 182 ALA A O 1
ATOM 1375 N N . LYS A 1 183 ? 8.516 -24.875 -12.578 1 96.25 183 LYS A N 1
ATOM 1376 C CA . LYS A 1 183 ? 8.711 -26.141 -13.289 1 96.25 183 LYS A CA 1
ATOM 1377 C C . LYS A 1 183 ? 8.609 -25.938 -14.797 1 96.25 183 LYS A C 1
ATOM 1379 O O . LYS A 1 183 ? 9.453 -26.422 -15.555 1 96.25 183 LYS A O 1
ATOM 1384 N N . ALA A 1 184 ? 7.625 -25.219 -15.18 1 94.12 184 ALA A N 1
ATOM 1385 C CA . ALA A 1 184 ? 7.398 -24.969 -16.594 1 94.12 184 ALA A CA 1
ATOM 1386 C C . ALA A 1 184 ? 8.562 -24.188 -17.219 1 94.12 184 ALA A C 1
ATOM 1388 O O . ALA A 1 184 ? 8.812 -24.281 -18.422 1 94.12 184 ALA A O 1
ATOM 1389 N N . LEU A 1 185 ? 9.227 -23.391 -16.406 1 92.38 185 LEU A N 1
ATOM 1390 C CA . LEU A 1 185 ? 10.359 -22.594 -16.844 1 92.38 185 LEU A CA 1
ATOM 1391 C C . LEU A 1 185 ? 11.656 -23.406 -16.766 1 92.38 185 LEU A C 1
ATOM 1393 O O . LEU A 1 185 ? 12.734 -22.891 -17.094 1 92.38 185 LEU A O 1
ATOM 1397 N N . GLY A 1 186 ? 11.594 -24.656 -16.297 1 91.56 186 GLY A N 1
ATOM 1398 C CA . GLY A 1 186 ? 12.75 -25.516 -16.188 1 91.56 186 GLY A CA 1
ATOM 1399 C C . GLY A 1 186 ? 13.555 -25.297 -14.93 1 91.56 186 GLY A C 1
ATOM 1400 O O . GLY A 1 186 ? 14.727 -25.688 -14.852 1 91.56 186 GLY A O 1
ATOM 1401 N N . ILE A 1 187 ? 12.992 -24.656 -13.945 1 95.06 187 ILE A N 1
ATOM 1402 C CA . ILE A 1 187 ? 13.688 -24.344 -12.703 1 95.06 187 ILE A CA 1
ATOM 1403 C C . ILE A 1 187 ? 13.336 -25.391 -11.648 1 95.06 187 ILE A C 1
ATOM 1405 O O . ILE A 1 187 ? 12.164 -25.703 -11.438 1 95.06 187 ILE A O 1
ATOM 1409 N N . LYS A 1 188 ? 14.328 -25.969 -11.031 1 96.94 188 LYS A N 1
ATOM 1410 C CA . LYS A 1 188 ? 14.094 -26.922 -9.953 1 96.94 188 LYS A CA 1
ATOM 1411 C C . LYS A 1 188 ? 13.555 -26.219 -8.711 1 96.94 188 LYS A C 1
ATOM 1413 O O . LYS A 1 188 ? 14.109 -25.219 -8.266 1 96.94 188 LYS A O 1
ATOM 1418 N N . VAL A 1 189 ? 12.469 -26.812 -8.102 1 98.44 189 VAL A N 1
ATOM 1419 C CA . VAL A 1 189 ? 11.766 -26.125 -7.02 1 98.44 189 VAL A CA 1
ATOM 1420 C C . VAL A 1 189 ? 12 -26.859 -5.703 1 98.44 189 VAL A C 1
ATOM 1422 O O . VAL A 1 189 ? 11.812 -28.078 -5.633 1 98.44 189 VAL A O 1
ATOM 1425 N N . PHE A 1 190 ? 12.422 -26.156 -4.723 1 98.81 190 PHE A N 1
ATOM 1426 C CA . PHE A 1 190 ? 12.477 -26.594 -3.33 1 98.81 190 PHE A CA 1
ATOM 1427 C C . PHE A 1 190 ? 11.445 -25.844 -2.49 1 98.81 190 PHE A C 1
ATOM 1429 O O . PHE A 1 190 ? 11.492 -24.609 -2.406 1 98.81 190 PHE A O 1
ATOM 1436 N N . ALA A 1 191 ? 10.516 -26.609 -1.849 1 98.88 191 ALA A N 1
ATOM 1437 C CA . ALA A 1 191 ? 9.32 -25.969 -1.298 1 98.88 191 ALA A CA 1
ATOM 1438 C C . ALA A 1 191 ? 9.164 -26.297 0.185 1 98.88 191 ALA A C 1
ATOM 1440 O O . ALA A 1 191 ? 9.828 -27.188 0.706 1 98.88 191 ALA A O 1
ATOM 1441 N N . THR A 1 192 ? 8.406 -25.453 0.86 1 98.81 192 THR A N 1
ATOM 1442 C CA . THR A 1 192 ? 7.938 -25.797 2.197 1 98.81 192 THR A CA 1
ATOM 1443 C C . THR A 1 192 ? 6.414 -25.922 2.219 1 98.81 192 THR A C 1
ATOM 1445 O O . THR A 1 192 ? 5.719 -25.25 1.451 1 98.81 192 THR A O 1
ATOM 1448 N N . SER A 1 193 ? 5.922 -26.781 2.957 1 98.31 193 SER A N 1
ATOM 1449 C CA . SER A 1 193 ? 4.508 -27 3.238 1 98.31 193 SER A CA 1
ATOM 1450 C C . SER A 1 193 ? 4.32 -27.906 4.445 1 98.31 193 SER A C 1
ATOM 1452 O O . SER A 1 193 ? 5.289 -28.453 4.984 1 98.31 193 SER A O 1
ATOM 1454 N N . SER A 1 194 ? 3.109 -28.047 4.918 1 97.5 194 SER A N 1
ATOM 1455 C CA . SER A 1 194 ? 2.801 -29.078 5.902 1 97.5 194 SER A CA 1
ATOM 1456 C C . SER A 1 194 ? 2.947 -30.469 5.305 1 97.5 194 SER A C 1
ATOM 1458 O O . SER A 1 194 ? 2.631 -30.688 4.133 1 97.5 194 SER A O 1
ATOM 1460 N N . PRO A 1 195 ? 3.359 -31.406 6.113 1 97.69 195 PRO A N 1
ATOM 1461 C CA . PRO A 1 195 ? 3.645 -32.75 5.602 1 97.69 195 PRO A CA 1
ATOM 1462 C C . PRO A 1 195 ? 2.459 -33.344 4.859 1 97.69 195 PRO A C 1
ATOM 1464 O O . PRO A 1 195 ? 2.648 -34.062 3.863 1 97.69 195 PRO A O 1
ATOM 1467 N N . LYS A 1 196 ? 1.277 -33.094 5.258 1 97.5 196 LYS A N 1
ATOM 1468 C CA . LYS A 1 196 ? 0.092 -33.688 4.645 1 97.5 196 LYS A CA 1
ATOM 1469 C C . LYS A 1 196 ? -0.034 -33.281 3.182 1 97.5 196 LYS A C 1
ATOM 1471 O O . LYS A 1 196 ? -0.737 -33.938 2.404 1 97.5 196 LYS A O 1
ATOM 1476 N N . ASN A 1 197 ? 0.677 -32.188 2.764 1 98.12 197 ASN A N 1
ATOM 1477 C CA . ASN A 1 197 ? 0.557 -31.672 1.405 1 98.12 197 ASN A CA 1
ATOM 1478 C C . ASN A 1 197 ? 1.796 -31.984 0.573 1 98.12 197 ASN A C 1
ATOM 1480 O O . ASN A 1 197 ? 1.899 -31.562 -0.579 1 98.12 197 ASN A O 1
ATOM 1484 N N . HIS A 1 198 ? 2.783 -32.75 1.089 1 98.5 198 HIS A N 1
ATOM 1485 C CA . HIS A 1 198 ? 4.062 -32.969 0.421 1 98.5 198 HIS A CA 1
ATOM 1486 C C . HIS A 1 198 ? 3.879 -33.625 -0.934 1 98.5 198 HIS A C 1
ATOM 1488 O O . HIS A 1 198 ? 4.383 -33.156 -1.948 1 98.5 198 HIS A O 1
ATOM 1494 N N . GLU A 1 199 ? 3.152 -34.688 -0.944 1 98.38 199 GLU A N 1
ATOM 1495 C CA . GLU A 1 199 ? 2.977 -35.438 -2.186 1 98.38 199 GLU A CA 1
ATOM 1496 C C . GLU A 1 199 ? 2.207 -34.625 -3.219 1 98.38 199 GLU A C 1
ATOM 1498 O O . GLU A 1 199 ? 2.51 -34.688 -4.414 1 98.38 199 GLU A O 1
ATOM 1503 N N . TYR A 1 200 ? 1.234 -33.906 -2.73 1 98.19 200 TYR A N 1
ATOM 1504 C CA . TYR A 1 200 ? 0.459 -33.031 -3.613 1 98.19 200 TYR A CA 1
ATOM 1505 C C . TYR A 1 200 ? 1.354 -32 -4.281 1 98.19 200 TYR A C 1
ATOM 1507 O O . TYR A 1 200 ? 1.307 -31.828 -5.504 1 98.19 200 TYR A O 1
ATOM 1515 N N . ILE A 1 201 ? 2.227 -31.375 -3.518 1 98.75 201 ILE A N 1
ATOM 1516 C CA . ILE A 1 201 ? 3.104 -30.328 -4.035 1 98.75 201 ILE A CA 1
ATOM 1517 C C . ILE A 1 201 ? 4.125 -30.938 -4.988 1 98.75 201 ILE A C 1
ATOM 1519 O O . ILE A 1 201 ? 4.449 -30.344 -6.023 1 98.75 201 ILE A O 1
ATOM 1523 N N . LYS A 1 202 ? 4.641 -32.125 -4.703 1 98.75 202 LYS A N 1
ATOM 1524 C CA . LYS A 1 202 ? 5.547 -32.844 -5.609 1 98.75 202 LYS A CA 1
ATOM 1525 C C . LYS A 1 202 ? 4.859 -33.156 -6.938 1 98.75 202 LYS A C 1
ATOM 1527 O O . LYS A 1 202 ? 5.469 -33.031 -8 1 98.75 202 LYS A O 1
ATOM 1532 N N . SER A 1 203 ? 3.588 -33.469 -6.852 1 98.5 203 SER A N 1
ATOM 1533 C CA . SER A 1 203 ? 2.832 -33.812 -8.062 1 98.5 203 SER A CA 1
ATOM 1534 C C . SER A 1 203 ? 2.678 -32.562 -8.953 1 98.5 203 SER A C 1
ATOM 1536 O O . SER A 1 203 ? 2.455 -32.688 -10.156 1 98.5 203 SER A O 1
ATOM 1538 N N . LEU A 1 204 ? 2.793 -31.422 -8.328 1 98.56 204 LEU A N 1
ATOM 1539 C CA . LEU A 1 204 ? 2.668 -30.188 -9.078 1 98.56 204 LEU A CA 1
ATOM 1540 C C . LEU A 1 204 ? 4.016 -29.766 -9.656 1 98.56 204 LEU A C 1
ATOM 1542 O O . LEU A 1 204 ? 4.086 -28.844 -10.469 1 98.56 204 LEU A O 1
ATOM 1546 N N . GLY A 1 205 ? 5.141 -30.375 -9.172 1 98.19 205 GLY A N 1
ATOM 1547 C CA . GLY A 1 205 ? 6.402 -30.094 -9.844 1 98.19 205 GLY A CA 1
ATOM 1548 C C . GLY A 1 205 ? 7.543 -29.828 -8.883 1 98.19 205 GLY A C 1
ATOM 1549 O O . GLY A 1 205 ? 8.688 -29.656 -9.305 1 98.19 205 GLY A O 1
ATOM 1550 N N . ALA A 1 206 ? 7.305 -29.844 -7.574 1 98.75 206 ALA A N 1
ATOM 1551 C CA . ALA A 1 206 ? 8.383 -29.594 -6.621 1 98.75 206 ALA A CA 1
ATOM 1552 C C . ALA A 1 206 ? 9.367 -30.766 -6.598 1 98.75 206 ALA A C 1
ATOM 1554 O O . ALA A 1 206 ? 8.969 -31.922 -6.594 1 98.75 206 ALA A O 1
ATOM 1555 N N . TYR A 1 207 ? 10.609 -30.422 -6.613 1 98.19 207 TYR A N 1
ATOM 1556 C CA . TYR A 1 207 ? 11.672 -31.422 -6.508 1 98.19 207 TYR A CA 1
ATOM 1557 C C . TYR A 1 207 ? 11.75 -31.984 -5.094 1 98.19 207 TYR A C 1
ATOM 1559 O O . TYR A 1 207 ? 11.867 -33.188 -4.906 1 98.19 207 TYR A O 1
ATOM 1567 N N . ALA A 1 208 ? 11.641 -31.078 -4.109 1 98.62 208 ALA A N 1
ATOM 1568 C CA . ALA A 1 208 ? 11.656 -31.453 -2.693 1 98.62 208 ALA A CA 1
ATOM 1569 C C . ALA A 1 208 ? 10.742 -30.531 -1.884 1 98.62 208 ALA A C 1
ATOM 1571 O O . ALA A 1 208 ? 10.531 -29.375 -2.248 1 98.62 208 ALA A O 1
ATOM 1572 N N . VAL A 1 209 ? 10.164 -31.078 -0.818 1 98.81 209 VAL A N 1
ATOM 1573 C CA . VAL A 1 209 ? 9.289 -30.328 0.075 1 98.81 209 VAL A CA 1
ATOM 1574 C C . VAL A 1 209 ? 9.672 -30.609 1.527 1 98.81 209 VAL A C 1
ATOM 1576 O O . VAL A 1 209 ? 9.867 -31.766 1.916 1 98.81 209 VAL A O 1
ATOM 1579 N N . VAL A 1 210 ? 9.844 -29.562 2.305 1 98.81 210 VAL A N 1
ATOM 1580 C CA . VAL A 1 210 ? 10.227 -29.656 3.711 1 98.81 210 VAL A CA 1
ATOM 1581 C C . VAL A 1 210 ? 9.125 -29.047 4.582 1 98.81 210 VAL A C 1
ATOM 1583 O O . VAL A 1 210 ? 8.453 -28.094 4.172 1 98.81 210 VAL A O 1
ATOM 1586 N N . ASP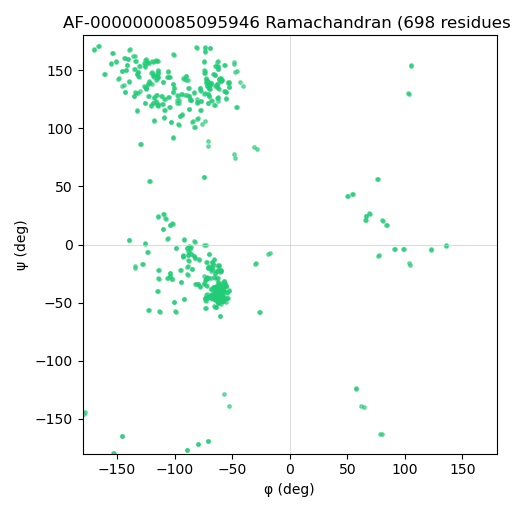 A 1 211 ? 8.938 -29.625 5.75 1 98.62 211 ASP A N 1
ATOM 1587 C CA . ASP A 1 211 ? 8.008 -29.062 6.73 1 98.62 211 ASP A CA 1
ATOM 1588 C C . ASP A 1 211 ? 8.484 -27.703 7.223 1 98.62 211 ASP A C 1
ATOM 1590 O O . ASP A 1 211 ? 9.57 -27.578 7.805 1 98.62 211 ASP A O 1
ATOM 1594 N N . TYR A 1 212 ? 7.68 -26.703 7 1 96.31 212 TYR A N 1
ATOM 1595 C CA . TYR A 1 212 ? 8.078 -25.344 7.344 1 96.31 212 TYR A CA 1
ATOM 1596 C C . TYR A 1 212 ? 8.234 -25.188 8.852 1 96.31 212 TYR A C 1
ATOM 1598 O O . TYR A 1 212 ? 8.875 -24.234 9.32 1 96.31 212 TYR A O 1
ATOM 1606 N N . ARG A 1 213 ? 7.738 -26.188 9.758 1 96 213 ARG A N 1
ATOM 1607 C CA . ARG A 1 213 ? 7.801 -26.109 11.211 1 96 213 ARG A CA 1
ATOM 1608 C C . ARG A 1 213 ? 9.055 -26.781 11.75 1 96 213 ARG A C 1
ATOM 1610 O O . ARG A 1 213 ? 9.352 -26.719 12.945 1 96 213 ARG A O 1
ATOM 1617 N N . ASP A 1 214 ? 9.688 -27.438 10.852 1 97.56 214 ASP A N 1
ATOM 1618 C CA . ASP A 1 214 ? 10.93 -28.078 11.25 1 97.56 214 ASP A CA 1
ATOM 1619 C C . ASP A 1 214 ? 11.969 -27.062 11.703 1 97.56 214 ASP A C 1
ATOM 1621 O O . ASP A 1 214 ? 12.281 -26.125 10.977 1 97.56 214 ASP A O 1
ATOM 1625 N N . PRO A 1 215 ? 12.508 -27.281 12.93 1 96.44 215 PRO A N 1
ATOM 1626 C CA . PRO A 1 215 ? 13.5 -26.312 13.414 1 96.44 215 PRO A CA 1
ATOM 1627 C C . PRO A 1 215 ? 14.742 -26.25 12.523 1 96.44 215 PRO A C 1
ATOM 1629 O O . PRO A 1 215 ? 15.461 -25.25 12.539 1 96.44 215 PRO A O 1
ATOM 1632 N N . ASP A 1 216 ? 14.914 -27.266 11.727 1 98.12 216 ASP A N 1
ATOM 1633 C CA . ASP A 1 216 ? 16.078 -27.328 10.844 1 98.12 216 ASP A CA 1
ATOM 1634 C C . ASP A 1 216 ? 15.68 -27.078 9.391 1 98.12 216 ASP A C 1
ATOM 1636 O O . ASP A 1 216 ? 16.375 -27.516 8.469 1 98.12 216 ASP A O 1
ATOM 1640 N N . VAL A 1 217 ? 14.57 -26.438 9.164 1 98.5 217 VAL A N 1
ATOM 1641 C CA . VAL A 1 217 ? 14.016 -26.281 7.82 1 98.5 217 VAL A CA 1
ATOM 1642 C C . VAL A 1 217 ? 15.039 -25.609 6.91 1 98.5 217 VAL A C 1
ATOM 1644 O O . VAL A 1 217 ? 15.211 -26.016 5.758 1 98.5 217 VAL A O 1
ATOM 1647 N N . VAL A 1 218 ? 15.789 -24.625 7.383 1 98.56 218 VAL A N 1
ATOM 1648 C CA . VAL A 1 218 ? 16.766 -23.891 6.582 1 98.56 218 VAL A CA 1
ATOM 1649 C C . VAL A 1 218 ? 17.906 -24.812 6.164 1 98.56 218 VAL A C 1
ATOM 1651 O O . VAL A 1 218 ? 18.203 -24.953 4.977 1 98.56 218 VAL A O 1
ATOM 1654 N N . SER A 1 219 ? 18.531 -25.5 7.105 1 98.44 219 SER A N 1
ATOM 1655 C CA . SER A 1 219 ? 19.656 -26.375 6.809 1 98.44 219 SER A CA 1
ATOM 1656 C C . SER A 1 219 ? 19.219 -27.531 5.906 1 98.44 219 SER A C 1
ATOM 1658 O O . SER A 1 219 ? 20 -27.969 5.055 1 98.44 219 SER A O 1
ATOM 1660 N N . LYS A 1 220 ? 18.031 -28.016 6.102 1 98.62 220 LYS A N 1
ATOM 1661 C CA . LYS A 1 220 ? 17.531 -29.109 5.277 1 98.62 220 LYS A CA 1
ATOM 1662 C C . LYS A 1 220 ? 17.344 -28.656 3.828 1 98.62 220 LYS A C 1
ATOM 1664 O O . LYS A 1 220 ? 17.719 -29.375 2.9 1 98.62 220 LYS A O 1
ATOM 1669 N N . LEU A 1 221 ? 16.734 -27.531 3.645 1 98.81 221 LEU A N 1
ATOM 1670 C CA . LEU A 1 221 ? 16.562 -27 2.297 1 98.81 221 LEU A CA 1
ATOM 1671 C C . LEU A 1 221 ? 17.922 -26.797 1.619 1 98.81 221 LEU A C 1
ATOM 1673 O O . LEU A 1 221 ? 18.094 -27.141 0.45 1 98.81 221 LEU A O 1
ATOM 1677 N N . VAL A 1 222 ? 18.875 -26.25 2.336 1 98.62 222 VAL A N 1
ATOM 1678 C CA . VAL A 1 222 ? 20.219 -26 1.813 1 98.62 222 VAL A CA 1
ATOM 1679 C C . VAL A 1 222 ? 20.875 -27.328 1.421 1 98.62 222 VAL A C 1
ATOM 1681 O O . VAL A 1 222 ? 21.469 -27.438 0.347 1 98.62 222 VAL A O 1
ATOM 1684 N N . GLN A 1 223 ? 20.75 -28.281 2.262 1 98.31 223 GLN A N 1
ATOM 1685 C CA . GLN A 1 223 ? 21.328 -29.594 1.996 1 98.31 223 GLN A CA 1
ATOM 1686 C C . GLN A 1 223 ? 20.734 -30.219 0.736 1 98.31 223 GLN A C 1
ATOM 1688 O O . GLN A 1 223 ? 21.453 -30.719 -0.114 1 98.31 223 GLN A O 1
ATOM 1693 N N . LEU A 1 224 ? 19.453 -30.172 0.636 1 98.25 224 LEU A N 1
ATOM 1694 C CA . LEU A 1 224 ? 18.766 -30.734 -0.523 1 98.25 224 LEU A CA 1
ATOM 1695 C C . LEU A 1 224 ? 19.203 -30.047 -1.805 1 98.25 224 LEU A C 1
ATOM 1697 O O . LEU A 1 224 ? 19.422 -30.688 -2.832 1 98.25 224 LEU A O 1
ATOM 1701 N N . ALA A 1 225 ? 19.281 -28.766 -1.728 1 97.69 225 ALA A N 1
ATOM 1702 C CA . ALA A 1 225 ? 19.719 -27.984 -2.883 1 97.69 225 ALA A CA 1
ATOM 1703 C C . ALA A 1 225 ? 21.156 -28.359 -3.271 1 97.69 225 ALA A C 1
ATOM 1705 O O . ALA A 1 225 ? 21.453 -28.516 -4.457 1 97.69 225 ALA A O 1
ATOM 1706 N N . ASN A 1 226 ? 22.016 -28.5 -2.303 1 95.94 226 ASN A N 1
ATOM 1707 C CA . ASN A 1 226 ? 23.406 -28.906 -2.541 1 95.94 226 ASN A CA 1
ATOM 1708 C C . ASN A 1 226 ? 23.484 -30.281 -3.184 1 95.94 226 ASN A C 1
ATOM 1710 O O . ASN A 1 226 ? 24.25 -30.484 -4.133 1 95.94 226 ASN A O 1
ATOM 1714 N N . GLU A 1 227 ? 22.719 -31.125 -2.654 1 96.62 227 GLU A N 1
ATOM 1715 C CA . GLU A 1 227 ? 22.703 -32.5 -3.184 1 96.62 227 GLU A CA 1
ATOM 1716 C C . GLU A 1 227 ? 22.234 -32.5 -4.637 1 96.62 227 GLU A C 1
ATOM 1718 O O . GLU A 1 227 ? 22.688 -33.344 -5.426 1 96.62 227 GLU A O 1
ATOM 1723 N N . ALA A 1 228 ? 21.391 -31.594 -4.941 1 95.62 228 ALA A N 1
ATOM 1724 C CA . ALA A 1 228 ? 20.844 -31.516 -6.293 1 95.62 228 ALA A CA 1
ATOM 1725 C C . ALA A 1 228 ? 21.75 -30.703 -7.207 1 95.62 228 ALA A C 1
ATOM 1727 O O . ALA A 1 228 ? 21.516 -30.625 -8.414 1 95.62 228 ALA A O 1
ATOM 1728 N N . GLY A 1 229 ? 22.75 -30.062 -6.676 1 93.75 229 GLY A N 1
ATOM 1729 C CA . GLY A 1 229 ? 23.641 -29.219 -7.461 1 93.75 229 GLY A CA 1
ATOM 1730 C C . GLY A 1 229 ? 22.969 -27.953 -7.961 1 93.75 229 GLY A C 1
ATOM 1731 O O . GLY A 1 229 ? 23.281 -27.469 -9.055 1 93.75 229 GLY A O 1
ATOM 1732 N N . THR A 1 230 ? 21.984 -27.516 -7.258 1 94.88 230 THR A N 1
ATOM 1733 C CA . THR A 1 230 ? 21.172 -26.375 -7.664 1 94.88 230 THR A CA 1
ATOM 1734 C C . THR A 1 230 ? 21.047 -25.359 -6.531 1 94.88 230 THR A C 1
ATOM 1736 O O . THR A 1 230 ? 20.094 -25.391 -5.766 1 94.88 230 THR A O 1
ATOM 1739 N N . PRO A 1 231 ? 22.016 -24.422 -6.422 1 95.56 231 PRO A N 1
ATOM 1740 C CA . PRO A 1 231 ? 21.906 -23.422 -5.359 1 95.56 231 PRO A CA 1
ATOM 1741 C C . PRO A 1 231 ? 20.625 -22.609 -5.449 1 95.56 231 PRO A C 1
ATOM 1743 O O . PRO A 1 231 ? 20.172 -22.281 -6.551 1 95.56 231 PRO A O 1
ATOM 1746 N N . LEU A 1 232 ? 20.062 -22.312 -4.348 1 97.69 232 LEU A N 1
ATOM 1747 C CA . LEU A 1 232 ? 18.828 -21.531 -4.297 1 97.69 232 LEU A CA 1
ATOM 1748 C C . LEU A 1 232 ? 19.141 -20.031 -4.391 1 97.69 232 LEU A C 1
ATOM 1750 O O . LEU A 1 232 ? 19.453 -19.406 -3.383 1 97.69 232 LEU A O 1
ATOM 1754 N N . GLN A 1 233 ? 18.953 -19.516 -5.551 1 96.25 233 GLN A N 1
ATOM 1755 C CA . GLN A 1 233 ? 19.25 -18.109 -5.762 1 96.25 233 GLN A CA 1
ATOM 1756 C C . GLN A 1 233 ? 17.984 -17.266 -5.82 1 96.25 233 GLN A C 1
ATOM 1758 O O . GLN A 1 233 ? 18.031 -16.047 -5.664 1 96.25 233 GLN A O 1
ATOM 1763 N N . TYR A 1 234 ? 16.906 -17.922 -6.168 1 97.88 234 TYR A N 1
ATOM 1764 C CA . TYR A 1 234 ? 15.617 -17.25 -6.23 1 97.88 234 TYR A CA 1
ATOM 1765 C C . TYR A 1 234 ? 14.664 -17.812 -5.184 1 97.88 234 TYR A C 1
ATOM 1767 O O . TYR A 1 234 ? 14.695 -19 -4.879 1 97.88 234 TYR A O 1
ATOM 1775 N N . GLY A 1 235 ? 13.898 -16.938 -4.668 1 98.75 235 GLY A N 1
ATOM 1776 C CA . GLY A 1 235 ? 12.898 -17.359 -3.705 1 98.75 235 GLY A CA 1
ATOM 1777 C C . GLY A 1 235 ? 11.586 -16.609 -3.844 1 98.75 235 GLY A C 1
ATOM 1778 O O . GLY A 1 235 ? 11.562 -15.477 -4.309 1 98.75 235 GLY A O 1
ATOM 1779 N N . PHE A 1 236 ? 10.516 -17.297 -3.479 1 98.75 236 PHE A N 1
ATOM 1780 C CA . PHE A 1 236 ? 9.164 -16.75 -3.404 1 98.75 236 PHE A CA 1
ATOM 1781 C C . PHE A 1 236 ? 8.5 -17.141 -2.09 1 98.75 236 PHE A C 1
ATOM 1783 O O . PHE A 1 236 ? 8.297 -18.328 -1.817 1 98.75 236 PHE A O 1
ATOM 1790 N N . ASP A 1 237 ? 8.203 -16.156 -1.251 1 98.44 237 ASP A N 1
ATOM 1791 C CA . ASP A 1 237 ? 7.465 -16.375 -0.013 1 98.44 237 ASP A CA 1
ATOM 1792 C C . ASP A 1 237 ? 5.98 -16.062 -0.204 1 98.44 237 ASP A C 1
ATOM 1794 O O . ASP A 1 237 ? 5.574 -14.898 -0.198 1 98.44 237 ASP A O 1
ATOM 1798 N N . SER A 1 238 ? 5.211 -17.125 -0.308 1 97.69 238 SER A N 1
ATOM 1799 C CA . SER A 1 238 ? 3.783 -17 -0.583 1 97.69 238 SER A CA 1
ATOM 1800 C C . SER A 1 238 ? 2.996 -16.719 0.695 1 97.69 238 SER A C 1
ATOM 1802 O O . SER A 1 238 ? 1.766 -16.656 0.671 1 97.69 238 SER A O 1
ATOM 1804 N N . ILE A 1 239 ? 3.576 -16.578 1.811 1 94.06 239 ILE A N 1
ATOM 1805 C CA . ILE A 1 239 ? 2.939 -16.453 3.115 1 94.06 239 ILE A CA 1
ATOM 1806 C C . ILE A 1 239 ? 3.182 -15.047 3.674 1 94.06 239 ILE A C 1
ATOM 1808 O O . ILE A 1 239 ? 2.236 -14.289 3.893 1 94.06 239 ILE A O 1
ATOM 1812 N N . THR A 1 240 ? 4.41 -14.711 3.809 1 93.88 240 THR A N 1
ATOM 1813 C CA . THR A 1 240 ? 4.891 -13.422 4.297 1 93.88 240 THR A CA 1
ATOM 1814 C C . THR A 1 240 ? 4.289 -13.109 5.664 1 93.88 240 THR A C 1
ATOM 1816 O O . THR A 1 240 ? 3.787 -12.008 5.887 1 93.88 240 THR A O 1
ATOM 1819 N N . GLU A 1 241 ? 4.223 -14.016 6.562 1 88.31 241 GLU A N 1
ATOM 1820 C CA . GLU A 1 241 ? 3.779 -13.883 7.945 1 88.31 241 GLU A CA 1
ATOM 1821 C C . GLU A 1 241 ? 4.742 -14.586 8.906 1 88.31 241 GLU A C 1
ATOM 1823 O O . GLU A 1 241 ? 5.484 -15.484 8.5 1 88.31 241 GLU A O 1
ATOM 1828 N N . GLY A 1 242 ? 4.695 -14.148 10.133 1 89.06 242 GLY A N 1
ATOM 1829 C CA . GLY A 1 242 ? 5.602 -14.75 11.102 1 89.06 242 GLY A CA 1
ATOM 1830 C C . GLY A 1 242 ? 7.062 -14.625 10.711 1 89.06 242 GLY A C 1
ATOM 1831 O O . GLY A 1 242 ? 7.539 -13.523 10.414 1 89.06 242 GLY A O 1
ATOM 1832 N N . ASN A 1 243 ? 7.746 -15.758 10.633 1 92.38 243 ASN A N 1
ATOM 1833 C CA . ASN A 1 243 ? 9.172 -15.727 10.312 1 92.38 243 ASN A CA 1
ATOM 1834 C C . ASN A 1 243 ? 9.445 -16.281 8.922 1 92.38 243 ASN A C 1
ATOM 1836 O O . ASN A 1 243 ? 10.594 -16.578 8.586 1 92.38 243 ASN A O 1
ATOM 1840 N N . SER A 1 244 ? 8.398 -16.438 8.125 1 95.69 244 SER A N 1
ATOM 1841 C CA . SER A 1 244 ? 8.57 -17.078 6.82 1 95.69 244 SER A CA 1
ATOM 1842 C C . SER A 1 244 ? 9.57 -16.328 5.957 1 95.69 244 SER A C 1
ATOM 1844 O O . SER A 1 244 ? 10.438 -16.938 5.324 1 95.69 244 SER A O 1
ATOM 1846 N N . SER A 1 245 ? 9.461 -15.008 5.961 1 96.12 245 SER A N 1
ATOM 1847 C CA . SER A 1 245 ? 10.328 -14.203 5.105 1 96.12 245 SER A CA 1
ATOM 1848 C C . SER A 1 245 ? 11.781 -14.266 5.574 1 96.12 245 SER A C 1
ATOM 1850 O O . SER A 1 245 ? 12.695 -14.375 4.754 1 96.12 245 SER A O 1
ATOM 1852 N N . LEU A 1 246 ? 11.961 -14.18 6.895 1 94.69 246 LEU A N 1
ATOM 1853 C CA . LEU A 1 246 ? 13.312 -14.273 7.449 1 94.69 246 LEU A CA 1
ATOM 1854 C C . LEU A 1 246 ? 13.93 -15.633 7.152 1 94.69 246 LEU A C 1
ATOM 1856 O O . LEU A 1 246 ? 15.086 -15.711 6.723 1 94.69 246 LEU A O 1
ATOM 1860 N N . LEU A 1 247 ? 13.203 -16.688 7.344 1 96.81 247 LEU A N 1
ATOM 1861 C CA . LEU A 1 247 ? 13.695 -18.047 7.086 1 96.81 247 LEU A CA 1
ATOM 1862 C C . LEU A 1 247 ? 13.969 -18.25 5.598 1 96.81 247 LEU A C 1
ATOM 1864 O O . LEU A 1 247 ? 14.953 -18.891 5.227 1 96.81 247 LEU A O 1
ATOM 1868 N N . SER A 1 248 ? 13.055 -17.703 4.762 1 98.06 248 SER A N 1
ATOM 1869 C CA . SER A 1 248 ? 13.289 -17.766 3.322 1 98.06 248 SER A CA 1
ATOM 1870 C C . SER A 1 248 ? 14.586 -17.047 2.939 1 98.06 248 SER A C 1
ATOM 1872 O O . SER A 1 248 ? 15.406 -17.594 2.199 1 98.06 248 SER A O 1
ATOM 1874 N N . ALA A 1 249 ? 14.773 -15.875 3.43 1 96.38 249 ALA A N 1
ATOM 1875 C CA . ALA A 1 249 ? 15.961 -15.086 3.127 1 96.38 249 ALA A CA 1
ATOM 1876 C C . ALA A 1 249 ? 17.219 -15.797 3.613 1 96.38 249 ALA A C 1
ATOM 1878 O O . ALA A 1 249 ? 18.234 -15.836 2.904 1 96.38 249 ALA A O 1
ATOM 1879 N N . ASN A 1 250 ? 17.172 -16.344 4.809 1 96.38 250 ASN A N 1
ATOM 1880 C CA . ASN A 1 250 ? 18.328 -17.062 5.359 1 96.38 250 ASN A CA 1
ATOM 1881 C C . ASN A 1 250 ? 18.656 -18.297 4.527 1 96.38 250 ASN A C 1
ATOM 1883 O O . ASN A 1 250 ? 19.828 -18.625 4.355 1 96.38 250 ASN A O 1
ATOM 1887 N N . THR A 1 251 ? 17.641 -18.969 4.082 1 98.5 251 THR A N 1
ATOM 1888 C CA . THR A 1 251 ? 17.859 -20.125 3.223 1 98.5 251 THR A CA 1
ATOM 1889 C C . THR A 1 251 ? 18.594 -19.719 1.945 1 98.5 251 THR A C 1
ATOM 1891 O O . THR A 1 251 ? 19.562 -20.375 1.548 1 98.5 251 THR A O 1
ATOM 1894 N N . LEU A 1 252 ? 18.125 -18.641 1.341 1 98.25 252 LEU A N 1
ATOM 1895 C CA . LEU A 1 252 ? 18.719 -18.156 0.1 1 98.25 252 LEU A CA 1
ATOM 1896 C C . LEU A 1 252 ? 20.156 -17.719 0.327 1 98.25 252 LEU A C 1
ATOM 1898 O O . LEU A 1 252 ? 21.047 -18.016 -0.489 1 98.25 252 LEU A O 1
ATOM 1902 N N . LEU A 1 253 ? 20.375 -17.031 1.413 1 96.88 253 LEU A N 1
ATOM 1903 C CA . LEU A 1 253 ? 21.719 -16.562 1.721 1 96.88 253 LEU A CA 1
ATOM 1904 C C . LEU A 1 253 ? 22.672 -17.734 1.946 1 96.88 253 LEU A C 1
ATOM 1906 O O . LEU A 1 253 ? 23.797 -17.734 1.441 1 96.88 253 LEU A O 1
ATOM 1910 N N . ALA A 1 254 ? 22.203 -18.734 2.652 1 97.69 254 ALA A N 1
ATOM 1911 C CA . ALA A 1 254 ? 23.031 -19.891 2.99 1 97.69 254 ALA A CA 1
ATOM 1912 C C . ALA A 1 254 ? 23.297 -20.766 1.762 1 97.69 254 ALA A C 1
ATOM 1914 O O . ALA A 1 254 ? 24.359 -21.359 1.636 1 97.69 254 ALA A O 1
ATOM 1915 N N . SER A 1 255 ? 22.422 -20.766 0.833 1 97.44 255 SER A N 1
ATOM 1916 C CA . SER A 1 255 ? 22.516 -21.656 -0.326 1 97.44 255 SER A CA 1
ATOM 1917 C C . SER A 1 255 ? 23.094 -20.922 -1.533 1 97.44 255 SER A C 1
ATOM 1919 O O . SER A 1 255 ? 24.094 -21.328 -2.109 1 97.44 255 SER A O 1
ATOM 1921 N N . GLY A 1 256 ? 22.422 -19.859 -1.922 1 94.5 256 GLY A N 1
ATOM 1922 C CA . GLY A 1 256 ? 22.766 -19.125 -3.131 1 94.5 256 GLY A CA 1
ATOM 1923 C C . GLY A 1 256 ? 23.797 -18.031 -2.902 1 94.5 256 GLY A C 1
ATOM 1924 O O . GLY A 1 256 ? 24.391 -17.531 -3.854 1 94.5 256 GLY A O 1
ATOM 1925 N N . GLY A 1 257 ? 23.953 -17.641 -1.636 1 92.88 257 GLY A N 1
ATOM 1926 C CA . GLY A 1 257 ? 24.938 -16.625 -1.31 1 92.88 257 GLY A CA 1
ATOM 1927 C C . GLY A 1 257 ? 24.484 -15.211 -1.621 1 92.88 257 GLY A C 1
ATOM 1928 O O . GLY A 1 257 ? 23.281 -14.969 -1.781 1 92.88 257 GLY A O 1
ATOM 1929 N N . GLN A 1 258 ? 25.453 -14.336 -1.671 1 91.44 258 GLN A N 1
ATOM 1930 C CA . GLN A 1 258 ? 25.188 -12.922 -1.923 1 91.44 258 GLN A CA 1
ATOM 1931 C C . GLN A 1 258 ? 24.609 -12.711 -3.314 1 91.44 258 GLN A C 1
ATOM 1933 O O . GLN A 1 258 ? 25.062 -13.32 -4.285 1 91.44 258 GLN A O 1
ATOM 1938 N N . GLY A 1 259 ? 23.609 -11.875 -3.354 1 91.38 259 GLY A N 1
ATOM 1939 C CA . GLY A 1 259 ? 22.984 -11.578 -4.637 1 91.38 259 GLY A CA 1
ATOM 1940 C C . GLY A 1 259 ? 21.719 -12.359 -4.883 1 91.38 259 GLY A C 1
ATOM 1941 O O . GLY A 1 259 ? 21.031 -12.156 -5.895 1 91.38 259 GLY A O 1
ATOM 1942 N N . SER A 1 260 ? 21.375 -13.273 -3.932 1 95.88 260 SER A N 1
ATOM 1943 C CA . SER A 1 260 ? 20.109 -13.984 -4.031 1 95.88 260 SER A CA 1
ATOM 1944 C C . SER A 1 260 ? 18.922 -13.023 -3.965 1 95.88 260 SER A C 1
ATOM 1946 O O . SER A 1 260 ? 19.047 -11.914 -3.436 1 95.88 260 SER A O 1
ATOM 1948 N N . LYS A 1 261 ? 17.781 -13.438 -4.574 1 96.19 261 LYS A N 1
ATOM 1949 C CA . LYS A 1 261 ? 16.609 -12.57 -4.66 1 96.19 261 LYS A CA 1
ATOM 1950 C C . LYS A 1 261 ? 15.375 -13.25 -4.078 1 96.19 261 LYS A C 1
ATOM 1952 O O . LYS A 1 261 ? 15.148 -14.438 -4.316 1 96.19 261 LYS A O 1
ATOM 1957 N N . LEU A 1 262 ? 14.648 -12.5 -3.262 1 97.12 262 LEU A N 1
ATOM 1958 C CA . LEU A 1 262 ? 13.438 -13 -2.613 1 97.12 262 LEU A CA 1
ATOM 1959 C C . LEU A 1 262 ? 12.25 -12.086 -2.898 1 97.12 262 LEU A C 1
ATOM 1961 O O . LEU A 1 262 ? 12.32 -10.875 -2.645 1 97.12 262 LEU A O 1
ATOM 1965 N N . ALA A 1 263 ? 11.18 -12.609 -3.5 1 97.56 263 ALA A N 1
ATOM 1966 C CA . ALA A 1 263 ? 9.93 -11.883 -3.705 1 97.56 263 ALA A CA 1
ATOM 1967 C C . ALA A 1 263 ? 8.883 -12.273 -2.662 1 97.56 263 ALA A C 1
ATOM 1969 O O . ALA A 1 263 ? 8.719 -13.461 -2.357 1 97.56 263 ALA A O 1
ATOM 1970 N N . LEU A 1 264 ? 8.234 -11.281 -2.117 1 96.88 264 LEU A N 1
ATOM 1971 C CA . LEU A 1 264 ? 7.262 -11.477 -1.05 1 96.88 264 LEU A CA 1
ATOM 1972 C C . LEU A 1 264 ? 5.859 -11.102 -1.518 1 96.88 264 LEU A C 1
ATOM 1974 O O . LEU A 1 264 ? 5.688 -10.133 -2.258 1 96.88 264 LEU A O 1
ATOM 1978 N N . THR A 1 265 ? 4.82 -11.805 -0.995 1 96 265 THR A N 1
ATOM 1979 C CA . THR A 1 265 ? 3.438 -11.508 -1.357 1 96 265 THR A CA 1
ATOM 1980 C C . THR A 1 265 ? 2.861 -10.422 -0.458 1 96 265 THR A C 1
ATOM 1982 O O . THR A 1 265 ? 1.726 -9.984 -0.655 1 96 265 THR A O 1
ATOM 1985 N N . GLY A 1 266 ? 3.566 -10.047 0.498 1 91.12 266 GLY A N 1
ATOM 1986 C CA . GLY A 1 266 ? 3.15 -9.008 1.42 1 91.12 266 GLY A CA 1
ATOM 1987 C C . GLY A 1 266 ? 4.316 -8.266 2.047 1 91.12 266 GLY A C 1
ATOM 1988 O O . GLY A 1 266 ? 5.477 -8.539 1.73 1 91.12 266 GLY A O 1
ATOM 1989 N N . PRO A 1 267 ? 3.988 -7.328 2.891 1 87.56 267 PRO A N 1
ATOM 1990 C CA . PRO A 1 267 ? 5.051 -6.594 3.58 1 87.56 267 PRO A CA 1
ATOM 1991 C C . PRO A 1 267 ? 5.906 -7.492 4.469 1 87.56 267 PRO A C 1
ATOM 1993 O O . PRO A 1 267 ? 5.41 -8.477 5.016 1 87.56 267 PRO A O 1
ATOM 1996 N N . TRP A 1 268 ? 7.145 -7.027 4.586 1 90.31 268 TRP A N 1
ATOM 1997 C CA . TRP A 1 268 ? 8.016 -7.707 5.543 1 90.31 268 TRP A CA 1
ATOM 1998 C C . TRP A 1 268 ? 7.387 -7.727 6.93 1 90.31 268 TRP A C 1
ATOM 2000 O O . TRP A 1 268 ? 6.938 -6.691 7.434 1 90.31 268 TRP A O 1
ATOM 2010 N N . PRO A 1 269 ? 7.273 -8.906 7.484 1 82.81 269 PRO A N 1
ATOM 2011 C CA . PRO A 1 269 ? 6.562 -9 8.766 1 82.81 269 PRO A CA 1
ATOM 2012 C C . PRO A 1 269 ? 7.238 -8.195 9.875 1 82.81 269 PRO A C 1
ATOM 2014 O O . PRO A 1 269 ? 8.469 -8.125 9.93 1 82.81 269 PRO A O 1
ATOM 2017 N N . ALA A 1 270 ? 6.332 -7.391 10.641 1 63.88 270 ALA A N 1
ATOM 2018 C CA . ALA A 1 270 ? 6.773 -6.535 11.742 1 63.88 270 ALA A CA 1
ATOM 2019 C C . ALA A 1 270 ? 7.531 -7.34 12.797 1 63.88 270 ALA A C 1
ATOM 2021 O O . ALA A 1 270 ? 7.207 -8.5 13.047 1 63.88 270 ALA A O 1
ATOM 2022 N N . GLY A 1 271 ? 8.422 -6.684 13.562 1 61.88 271 GLY A N 1
ATOM 2023 C CA . GLY A 1 271 ? 9.156 -7.312 14.648 1 61.88 271 GLY A CA 1
ATOM 2024 C C . GLY A 1 271 ? 10.305 -8.188 14.164 1 61.88 271 GLY A C 1
ATOM 2025 O O . GLY A 1 271 ? 11.164 -8.586 14.953 1 61.88 271 GLY A O 1
ATOM 2026 N N . ASP A 1 272 ? 10.234 -8.344 12.828 1 61.72 272 ASP A N 1
ATOM 2027 C CA . ASP A 1 272 ? 11.258 -9.273 12.375 1 61.72 272 ASP A CA 1
ATOM 2028 C C . ASP A 1 272 ? 12.539 -8.539 11.984 1 61.72 272 ASP A C 1
ATOM 2030 O O . ASP A 1 272 ? 12.523 -7.328 11.758 1 61.72 272 ASP A O 1
ATOM 2034 N N . GLU A 1 273 ? 13.523 -9.062 12.25 1 76.06 273 GLU A N 1
ATOM 2035 C CA . GLU A 1 273 ? 14.859 -8.641 11.844 1 76.06 273 GLU A CA 1
ATOM 2036 C C . GLU A 1 273 ? 14.875 -8.164 10.391 1 76.06 273 GLU A C 1
ATOM 2038 O O . GLU A 1 273 ? 14.078 -8.633 9.578 1 76.06 273 GLU A O 1
ATOM 2043 N N . LYS A 1 274 ? 15.508 -7.137 10.133 1 82 274 LYS A N 1
ATOM 2044 C CA . LYS A 1 274 ? 15.711 -6.68 8.758 1 82 274 LYS A CA 1
ATOM 2045 C C . LYS A 1 274 ? 16.141 -7.828 7.852 1 82 274 LYS A C 1
ATOM 2047 O O . LYS A 1 274 ? 16.719 -8.805 8.32 1 82 274 LYS A O 1
ATOM 2052 N N . PRO A 1 275 ? 15.734 -7.715 6.555 1 87.38 275 PRO A N 1
ATOM 2053 C CA . PRO A 1 275 ? 16.297 -8.688 5.621 1 87.38 275 PRO A CA 1
ATOM 2054 C C . PRO A 1 275 ? 17.828 -8.727 5.668 1 87.38 275 PRO A C 1
ATOM 2056 O O . PRO A 1 275 ? 18.469 -7.684 5.84 1 87.38 275 PRO A O 1
ATOM 2059 N N . PRO A 1 276 ? 18.359 -9.906 5.602 1 88.38 276 PRO A N 1
ATOM 2060 C CA . PRO A 1 276 ? 19.812 -9.961 5.543 1 88.38 276 PRO A CA 1
ATOM 2061 C C . PRO A 1 276 ? 20.391 -9.227 4.332 1 88.38 276 PRO A C 1
ATOM 2063 O O . PRO A 1 276 ? 19.797 -9.266 3.246 1 88.38 276 PRO A O 1
ATOM 2066 N N . THR A 1 277 ? 21.5 -8.508 4.43 1 83.56 277 THR A N 1
ATOM 2067 C CA . THR A 1 277 ? 22.109 -7.625 3.436 1 83.56 277 THR A CA 1
ATOM 2068 C C . THR A 1 277 ? 22.469 -8.406 2.172 1 83.56 277 THR A C 1
ATOM 2070 O O . THR A 1 277 ? 22.438 -7.855 1.068 1 83.56 277 THR A O 1
ATOM 2073 N N . GLY A 1 278 ? 22.625 -9.633 2.174 1 90.19 278 GLY A N 1
ATOM 2074 C CA . GLY A 1 278 ? 23.062 -10.391 1.013 1 90.19 278 GLY A CA 1
ATOM 2075 C C . GLY A 1 278 ? 21.906 -10.859 0.144 1 90.19 278 GLY A C 1
ATOM 2076 O O . GLY A 1 278 ? 22.125 -11.359 -0.962 1 90.19 278 GLY A O 1
ATOM 2077 N N . VAL A 1 279 ? 20.672 -10.578 0.591 1 93.62 279 VAL A N 1
ATOM 2078 C CA . VAL A 1 279 ? 19.5 -11.016 -0.151 1 93.62 279 VAL A CA 1
ATOM 2079 C C . VAL A 1 279 ? 18.688 -9.805 -0.596 1 93.62 279 VAL A C 1
ATOM 2081 O O . VAL A 1 279 ? 18.297 -8.977 0.229 1 93.62 279 VAL A O 1
ATOM 2084 N N . GLU A 1 280 ? 18.484 -9.68 -1.886 1 92.5 280 GLU A N 1
ATOM 2085 C CA . GLU A 1 280 ? 17.609 -8.633 -2.416 1 92.5 280 GLU A CA 1
ATOM 2086 C C . GLU A 1 280 ? 16.141 -9.008 -2.25 1 92.5 280 GLU A C 1
ATOM 2088 O O . GLU A 1 280 ? 15.68 -9.992 -2.826 1 92.5 280 GLU A O 1
ATOM 2093 N N . THR A 1 281 ? 15.461 -8.219 -1.452 1 93.25 281 THR A N 1
ATOM 2094 C CA . THR A 1 281 ? 14.055 -8.516 -1.205 1 93.25 281 THR A CA 1
ATOM 2095 C C . THR A 1 281 ? 13.156 -7.531 -1.945 1 93.25 281 THR A C 1
ATOM 2097 O O . THR A 1 281 ? 13.508 -6.363 -2.109 1 93.25 281 THR A O 1
ATOM 2100 N N . SER A 1 282 ? 12 -8.016 -2.453 1 94.12 282 SER A N 1
ATOM 2101 C CA . SER A 1 282 ? 10.992 -7.219 -3.137 1 94.12 282 SER A CA 1
ATOM 2102 C C . SER A 1 282 ? 9.586 -7.707 -2.805 1 94.12 282 SER A C 1
ATOM 2104 O O . SER A 1 282 ? 9.414 -8.812 -2.291 1 94.12 282 SER A O 1
ATOM 2106 N N . MET A 1 283 ? 8.672 -6.875 -3.033 1 93.81 283 MET A N 1
ATOM 2107 C CA . MET A 1 283 ? 7.27 -7.234 -2.865 1 93.81 283 MET A CA 1
ATOM 2108 C C . MET A 1 283 ? 6.559 -7.312 -4.215 1 93.81 283 MET A C 1
ATOM 2110 O O . MET A 1 283 ? 6.801 -6.484 -5.094 1 93.81 283 MET A O 1
ATOM 2114 N N . THR A 1 284 ? 5.715 -8.305 -4.332 1 95.31 284 THR A N 1
ATOM 2115 C CA . THR A 1 284 ? 4.918 -8.453 -5.543 1 95.31 284 THR A CA 1
ATOM 2116 C C . THR A 1 284 ? 3.469 -8.055 -5.293 1 95.31 284 THR A C 1
ATOM 2118 O O . THR A 1 284 ? 2.959 -8.203 -4.184 1 95.31 284 THR A O 1
ATOM 2121 N N . LEU A 1 285 ? 2.826 -7.543 -6.32 1 93.88 285 LEU A N 1
ATOM 2122 C CA . LEU A 1 285 ? 1.399 -7.242 -6.371 1 93.88 285 LEU A CA 1
ATOM 2123 C C . LEU A 1 285 ? 0.79 -7.707 -7.688 1 93.88 285 LEU A C 1
ATOM 2125 O O . LEU A 1 285 ? 1.238 -7.301 -8.766 1 93.88 285 LEU A O 1
ATOM 2129 N N . ALA A 1 286 ? -0.261 -8.461 -7.535 1 97.31 286 ALA A N 1
ATOM 2130 C CA . ALA A 1 286 ? -0.863 -9.078 -8.719 1 97.31 286 ALA A CA 1
ATOM 2131 C C . ALA A 1 286 ? -1.312 -8.016 -9.719 1 97.31 286 ALA A C 1
ATOM 2133 O O . ALA A 1 286 ? -1.097 -8.164 -10.922 1 97.31 286 ALA A O 1
ATOM 2134 N N . ALA A 1 287 ? -1.883 -6.926 -9.234 1 94.88 287 ALA A N 1
ATOM 2135 C CA . ALA A 1 287 ? -2.486 -5.906 -10.094 1 94.88 287 ALA A CA 1
ATOM 2136 C C . ALA A 1 287 ? -1.439 -5.254 -10.992 1 94.88 287 ALA A C 1
ATOM 2138 O O . ALA A 1 287 ? -1.763 -4.754 -12.07 1 94.88 287 ALA A O 1
ATOM 2139 N N . PHE A 1 288 ? -0.189 -5.289 -10.625 1 93.69 288 PHE A N 1
ATOM 2140 C CA . PHE A 1 288 ? 0.878 -4.668 -11.398 1 93.69 288 PHE A CA 1
ATOM 2141 C C . PHE A 1 288 ? 1.031 -5.344 -12.75 1 93.69 288 PHE A C 1
ATOM 2143 O O . PHE A 1 288 ? 1.468 -4.719 -13.719 1 93.69 288 PHE A O 1
ATOM 2150 N N . ALA A 1 289 ? 0.604 -6.602 -12.789 1 96.94 289 ALA A N 1
ATOM 2151 C CA . ALA A 1 289 ? 0.684 -7.332 -14.055 1 96.94 289 ALA A CA 1
ATOM 2152 C C . ALA A 1 289 ? -0.128 -6.637 -15.141 1 96.94 289 ALA A C 1
ATOM 2154 O O . ALA A 1 289 ? 0.183 -6.754 -16.328 1 96.94 289 ALA A O 1
ATOM 2155 N N . PHE A 1 290 ? -1.106 -5.824 -14.711 1 97.06 290 PHE A N 1
ATOM 2156 C CA . PHE A 1 290 ? -2.051 -5.301 -15.695 1 97.06 290 PHE A CA 1
ATOM 2157 C C . PHE A 1 290 ? -2.121 -3.779 -15.625 1 97.06 290 PHE A C 1
ATOM 2159 O O . PHE A 1 290 ? -2.928 -3.156 -16.312 1 97.06 290 PHE A O 1
ATOM 2166 N N . VAL A 1 291 ? -1.356 -3.217 -14.75 1 91.81 291 VAL A N 1
ATOM 2167 C CA . VAL A 1 291 ? -1.331 -1.763 -14.625 1 91.81 291 VAL A CA 1
ATOM 2168 C C . VAL A 1 291 ? 0.043 -1.233 -15.031 1 91.81 291 VAL A C 1
ATOM 2170 O O . VAL A 1 291 ? 0.144 -0.241 -15.758 1 91.81 291 VAL A O 1
ATOM 2173 N N . HIS A 1 292 ? 1.118 -1.937 -14.648 1 89 292 HIS A N 1
ATOM 2174 C CA . HIS A 1 292 ? 2.471 -1.439 -14.875 1 89 292 HIS A CA 1
ATOM 2175 C C . HIS A 1 292 ? 3.223 -2.318 -15.867 1 89 292 HIS A C 1
ATOM 2177 O O . HIS A 1 292 ? 4.156 -1.856 -16.531 1 89 292 HIS A O 1
ATOM 2183 N N . HIS A 1 293 ? 2.834 -3.574 -15.867 1 94.25 293 HIS A N 1
ATOM 2184 C CA . HIS A 1 293 ? 3.523 -4.547 -16.703 1 94.25 293 HIS A CA 1
ATOM 2185 C C . HIS A 1 293 ? 2.561 -5.219 -17.672 1 94.25 293 HIS A C 1
ATOM 2187 O O . HIS A 1 293 ? 2.52 -6.449 -17.766 1 94.25 293 HIS A O 1
ATOM 2193 N N . ILE A 1 294 ? 1.872 -4.422 -18.438 1 94.94 294 ILE A N 1
ATOM 2194 C CA . ILE A 1 294 ? 0.746 -4.887 -19.234 1 94.94 294 ILE A CA 1
ATOM 2195 C C . ILE A 1 294 ? 1.242 -5.84 -20.328 1 94.94 294 ILE A C 1
ATOM 2197 O O . ILE A 1 294 ? 0.574 -6.824 -20.656 1 94.94 294 ILE A O 1
ATOM 2201 N N . GLU A 1 295 ? 2.393 -5.586 -20.891 1 95.88 295 GLU A N 1
ATOM 2202 C CA . GLU A 1 295 ? 2.932 -6.488 -21.906 1 95.88 295 GLU A CA 1
ATOM 2203 C C . GLU A 1 295 ? 3.178 -7.879 -21.328 1 95.88 295 GLU A C 1
ATOM 2205 O O . GLU A 1 295 ? 2.789 -8.883 -21.938 1 95.88 295 GLU A O 1
ATOM 2210 N N . MET A 1 296 ? 3.771 -7.902 -20.188 1 96.69 296 MET A N 1
ATOM 2211 C CA . MET A 1 296 ? 4.035 -9.172 -19.516 1 96.69 296 MET A CA 1
ATOM 2212 C C . MET A 1 296 ? 2.734 -9.852 -19.109 1 96.69 296 MET A C 1
ATOM 2214 O O . MET A 1 296 ? 2.57 -11.055 -19.312 1 96.69 296 MET A O 1
ATOM 2218 N N . GLY A 1 297 ? 1.812 -9.086 -18.547 1 98.31 297 GLY A N 1
ATOM 2219 C CA . GLY A 1 297 ? 0.524 -9.625 -18.156 1 98.31 297 GLY A CA 1
ATOM 2220 C C . GLY A 1 297 ? -0.281 -10.18 -19.312 1 98.31 297 GLY A C 1
ATOM 2221 O O . GLY A 1 297 ? -0.872 -11.25 -19.203 1 98.31 297 GLY A O 1
ATOM 2222 N N . SER A 1 298 ? -0.281 -9.453 -20.406 1 98.06 298 SER A N 1
ATOM 2223 C CA . SER A 1 298 ? -0.989 -9.883 -21.609 1 98.06 298 SER A CA 1
ATOM 2224 C C . SER A 1 298 ? -0.384 -11.164 -22.172 1 98.06 298 SER A C 1
ATOM 2226 O O . SER A 1 298 ? -1.109 -12.086 -22.547 1 98.06 298 SER A O 1
ATOM 2228 N N . TRP A 1 299 ? 0.916 -11.133 -22.203 1 97.69 299 TRP A N 1
ATOM 2229 C CA . TRP A 1 299 ? 1.59 -12.344 -22.656 1 97.69 299 TRP A CA 1
ATOM 2230 C C . TRP A 1 299 ? 1.206 -13.547 -21.797 1 97.69 299 TRP A C 1
ATOM 2232 O O . TRP A 1 299 ? 0.84 -14.602 -22.312 1 97.69 299 TRP A O 1
ATOM 2242 N N . LEU A 1 300 ? 1.254 -13.398 -20.516 1 98.25 300 LEU A N 1
ATOM 2243 C CA . LEU A 1 300 ? 0.973 -14.5 -19.609 1 98.25 300 LEU A CA 1
ATOM 2244 C C . LEU A 1 300 ? -0.463 -14.992 -19.766 1 98.25 300 LEU A C 1
ATOM 2246 O O . LEU A 1 300 ? -0.7 -16.188 -19.953 1 98.25 300 LEU A O 1
ATOM 2250 N N . PHE A 1 301 ? -1.415 -14.055 -19.719 1 98.75 301 PHE A N 1
ATOM 2251 C CA . PHE A 1 301 ? -2.824 -14.414 -19.641 1 98.75 301 PHE A CA 1
ATOM 2252 C C . PHE A 1 301 ? -3.385 -14.758 -21.016 1 98.75 301 PHE A C 1
ATOM 2254 O O . PHE A 1 301 ? -4.227 -15.648 -21.141 1 98.75 301 PHE A O 1
ATOM 2261 N N . ASN A 1 302 ? -2.934 -14.117 -22.062 1 98.62 302 ASN A N 1
ATOM 2262 C CA . ASN A 1 302 ? -3.545 -14.289 -23.375 1 98.62 302 ASN A CA 1
ATOM 2263 C C . ASN A 1 302 ? -2.816 -15.352 -24.203 1 98.62 302 ASN A C 1
ATOM 2265 O O . ASN A 1 302 ? -3.379 -15.906 -25.141 1 98.62 302 ASN A O 1
ATOM 2269 N N . GLU A 1 303 ? -1.596 -15.602 -23.859 1 97.44 303 GLU A N 1
ATOM 2270 C CA . GLU A 1 303 ? -0.803 -16.469 -24.734 1 97.44 303 GLU A CA 1
ATOM 2271 C C . GLU A 1 303 ? -0.267 -17.672 -23.969 1 97.44 303 GLU A C 1
ATOM 2273 O O . GLU A 1 303 ? -0.61 -18.812 -24.297 1 97.44 303 GLU A O 1
ATOM 2278 N N . TYR A 1 304 ? 0.419 -17.453 -22.969 1 97.62 304 TYR A N 1
ATOM 2279 C CA . TYR A 1 304 ? 1.16 -18.531 -22.344 1 97.62 304 TYR A CA 1
ATOM 2280 C C . TYR A 1 304 ? 0.22 -19.484 -21.594 1 97.62 304 TYR A C 1
ATOM 2282 O O . TYR A 1 304 ? 0.225 -20.688 -21.844 1 97.62 304 TYR A O 1
ATOM 2290 N N . LEU A 1 305 ? -0.584 -18.922 -20.688 1 98.38 305 LEU A N 1
ATOM 2291 C CA . LEU A 1 305 ? -1.388 -19.766 -19.812 1 98.38 305 LEU A CA 1
ATOM 2292 C C . LEU A 1 305 ? -2.426 -20.547 -20.609 1 98.38 305 LEU A C 1
ATOM 2294 O O . LEU A 1 305 ? -2.635 -21.734 -20.359 1 98.38 305 LEU A O 1
ATOM 2298 N N . PRO A 1 306 ? -3.111 -19.891 -21.594 1 98.38 306 PRO A N 1
ATOM 2299 C CA . PRO A 1 306 ? -4.062 -20.703 -22.375 1 98.38 306 PRO A CA 1
ATOM 2300 C C . PRO A 1 306 ? -3.418 -21.938 -22.984 1 98.38 306 PRO A C 1
ATOM 2302 O O . PRO A 1 306 ? -3.984 -23.031 -22.922 1 98.38 306 PRO A O 1
ATOM 2305 N N . LYS A 1 307 ? -2.26 -21.797 -23.484 1 97.25 307 LYS A N 1
ATOM 2306 C CA . LYS A 1 307 ? -1.561 -22.922 -24.109 1 97.25 307 LYS A CA 1
ATOM 2307 C C . LYS A 1 307 ? -1.092 -23.938 -23.062 1 97.25 307 LYS A C 1
ATOM 2309 O O . LYS A 1 307 ? -1.258 -25.141 -23.25 1 97.25 307 LYS A O 1
ATOM 2314 N N . ALA A 1 308 ? -0.507 -23.422 -22.016 1 97.5 308 ALA A N 1
ATOM 2315 C CA . ALA A 1 308 ? 0.012 -24.281 -20.969 1 97.5 308 ALA A CA 1
ATOM 2316 C C . ALA A 1 308 ? -1.108 -25.094 -20.312 1 97.5 308 ALA A C 1
ATOM 2318 O O . ALA A 1 308 ? -0.919 -26.266 -19.984 1 97.5 308 ALA A O 1
ATOM 2319 N N . ILE A 1 309 ? -2.268 -24.469 -20.125 1 98.31 309 ILE A N 1
ATOM 2320 C CA . ILE A 1 309 ? -3.422 -25.141 -19.547 1 98.31 309 ILE A CA 1
ATOM 2321 C C . ILE A 1 309 ? -3.971 -26.188 -20.516 1 98.31 309 ILE A C 1
ATOM 2323 O O . ILE A 1 309 ? -4.27 -27.312 -20.125 1 98.31 309 ILE A O 1
ATOM 2327 N N . GLU A 1 310 ? -4.059 -25.797 -21.734 1 97.81 310 GLU A N 1
ATOM 2328 C CA . GLU A 1 310 ? -4.543 -26.719 -22.766 1 97.81 310 GLU A CA 1
ATOM 2329 C C . GLU A 1 310 ? -3.67 -27.969 -22.844 1 97.81 310 GLU A C 1
ATOM 2331 O O . GLU A 1 310 ? -4.18 -29.078 -23.016 1 97.81 310 GLU A O 1
ATOM 2336 N N . GLN A 1 311 ? -2.385 -27.781 -22.672 1 96.88 311 GLN A N 1
ATOM 2337 C CA . GLN A 1 311 ? -1.419 -28.875 -22.766 1 96.88 311 GLN A CA 1
ATOM 2338 C C . GLN A 1 311 ? -1.275 -29.594 -21.422 1 96.88 311 GLN A C 1
ATOM 2340 O O . GLN A 1 311 ? -0.471 -30.531 -21.297 1 96.88 311 GLN A O 1
ATOM 2345 N N . LYS A 1 312 ? -1.949 -29.141 -20.406 1 97 312 LYS A N 1
ATOM 2346 C CA . LYS A 1 312 ? -1.967 -29.719 -19.062 1 97 312 LYS A CA 1
ATOM 2347 C C . LYS A 1 312 ? -0.596 -29.609 -18.406 1 97 312 LYS A C 1
ATOM 2349 O O . LYS A 1 312 ? -0.254 -30.422 -17.547 1 97 312 LYS A O 1
ATOM 2354 N N . LYS A 1 313 ? 0.191 -28.688 -18.906 1 96.25 313 LYS A N 1
ATOM 2355 C CA . LYS A 1 313 ? 1.455 -28.359 -18.25 1 96.25 313 LYS A CA 1
ATOM 2356 C C . LYS A 1 313 ? 1.221 -27.547 -16.984 1 96.25 313 LYS A C 1
ATOM 2358 O O . LYS A 1 313 ? 2.014 -27.625 -16.047 1 96.25 313 LYS A O 1
ATOM 2363 N N . ILE A 1 314 ? 0.23 -26.766 -17.031 1 98 314 ILE A N 1
ATOM 2364 C CA . ILE A 1 314 ? -0.301 -26.062 -15.859 1 98 314 ILE A CA 1
ATOM 2365 C C . ILE A 1 314 ? -1.723 -26.531 -15.57 1 98 314 ILE A C 1
ATOM 2367 O O . ILE A 1 314 ? -2.549 -26.625 -16.484 1 98 314 ILE A O 1
ATOM 2371 N N . VAL A 1 315 ? -1.932 -26.891 -14.375 1 98.62 315 VAL A N 1
ATOM 2372 C CA . VAL A 1 315 ? -3.234 -27.438 -14.008 1 98.62 315 VAL A CA 1
ATOM 2373 C C . VAL A 1 315 ? -3.84 -26.609 -12.875 1 98.62 315 VAL A C 1
ATOM 2375 O O . VAL A 1 315 ? -3.125 -25.906 -12.164 1 98.62 315 VAL A O 1
ATOM 2378 N N . PRO A 1 316 ? -5.188 -26.641 -12.75 1 98.75 316 PRO A N 1
ATOM 2379 C CA . PRO A 1 316 ? -5.816 -25.953 -11.625 1 98.75 316 PRO A CA 1
ATOM 2380 C C . PRO A 1 316 ? -5.289 -26.422 -10.273 1 98.75 316 PRO A C 1
ATOM 2382 O O . PRO A 1 316 ? -5.172 -27.625 -10.039 1 98.75 316 PRO A O 1
ATOM 2385 N N . ALA A 1 317 ? -4.965 -25.547 -9.469 1 98.56 317 ALA A N 1
ATOM 2386 C CA . ALA A 1 317 ? -4.453 -25.812 -8.125 1 98.56 317 ALA A CA 1
ATOM 2387 C C . ALA A 1 317 ? -4.594 -24.578 -7.238 1 98.56 317 ALA A C 1
ATOM 2389 O O . ALA A 1 317 ? -4.488 -23.438 -7.719 1 98.56 317 ALA A O 1
ATOM 2390 N N . PRO A 1 318 ? -4.84 -24.688 -5.906 1 98.19 318 PRO A N 1
ATOM 2391 C CA . PRO A 1 318 ? -5.055 -25.953 -5.199 1 98.19 318 PRO A CA 1
ATOM 2392 C C . PRO A 1 318 ? -6.469 -26.5 -5.379 1 98.19 318 PRO A C 1
ATOM 2394 O O . PRO A 1 318 ? -7.215 -26.016 -6.234 1 98.19 318 PRO A O 1
ATOM 2397 N N . GLN A 1 319 ? -6.758 -27.516 -4.656 1 97.94 319 GLN A N 1
ATOM 2398 C CA . GLN A 1 319 ? -8.07 -28.141 -4.789 1 97.94 319 GLN A CA 1
ATOM 2399 C C . GLN A 1 319 ? -9.188 -27.172 -4.434 1 97.94 319 GLN A C 1
ATOM 2401 O O . GLN A 1 319 ? -9.078 -26.422 -3.459 1 97.94 319 GLN A O 1
ATOM 2406 N N . VAL A 1 320 ? -10.266 -27.281 -5.18 1 98.44 320 VAL A N 1
ATOM 2407 C CA . VAL A 1 320 ? -11.391 -26.359 -5.008 1 98.44 320 VAL A CA 1
ATOM 2408 C C . VAL A 1 320 ? -12.344 -26.891 -3.945 1 98.44 320 VAL A C 1
ATOM 2410 O O . VAL A 1 320 ? -12.641 -28.094 -3.916 1 98.44 320 VAL A O 1
ATOM 2413 N N . ARG A 1 321 ? -12.75 -26.062 -3.096 1 98.44 321 ARG A N 1
ATOM 2414 C CA . ARG A 1 321 ? -13.891 -26.281 -2.215 1 98.44 321 ARG A CA 1
ATOM 2415 C C . ARG A 1 321 ? -15.016 -25.297 -2.529 1 98.44 321 ARG A C 1
ATOM 2417 O O . ARG A 1 321 ? -14.836 -24.094 -2.41 1 98.44 321 ARG A O 1
ATOM 2424 N N . VAL A 1 322 ? -16.156 -25.828 -2.895 1 98.38 322 VAL A N 1
ATOM 2425 C CA . VAL A 1 322 ? -17.297 -25 -3.283 1 98.38 322 VAL A CA 1
ATOM 2426 C C . VAL A 1 322 ? -18.141 -24.656 -2.055 1 98.38 322 VAL A C 1
ATOM 2428 O O . VAL A 1 322 ? -18.453 -25.531 -1.248 1 98.38 322 VAL A O 1
ATOM 2431 N N . VAL A 1 323 ? -18.422 -23.422 -1.864 1 98 323 VAL A N 1
ATOM 2432 C CA . VAL A 1 323 ? -19.375 -22.953 -0.877 1 98 323 VAL A CA 1
ATOM 2433 C C . VAL A 1 323 ? -20.719 -22.688 -1.554 1 98 323 VAL A C 1
ATOM 2435 O O . VAL A 1 323 ? -20.797 -21.906 -2.504 1 98 323 VAL A O 1
ATOM 2438 N N . ASP A 1 324 ? -21.812 -23.297 -1.091 1 95.75 324 ASP A N 1
ATOM 2439 C CA . ASP A 1 324 ? -23.125 -23.172 -1.695 1 95.75 324 ASP A CA 1
ATOM 2440 C C . ASP A 1 324 ? -23.75 -21.812 -1.4 1 95.75 324 ASP A C 1
ATOM 2442 O O . ASP A 1 324 ? -23.469 -21.203 -0.358 1 95.75 324 ASP A O 1
ATOM 2446 N N . GLY A 1 325 ? -24.547 -21.328 -2.352 1 95.56 325 GLY A N 1
ATOM 2447 C CA . GLY A 1 325 ? -25.297 -20.109 -2.094 1 95.56 325 GLY A CA 1
ATOM 2448 C C . GLY A 1 325 ? -25.016 -19 -3.096 1 95.56 325 GLY A C 1
ATOM 2449 O O . GLY A 1 325 ? -25.625 -17.938 -3.047 1 95.56 325 GLY A O 1
ATOM 2450 N N . GLY A 1 326 ? -24.078 -19.266 -3.982 1 96.31 326 GLY A N 1
ATOM 2451 C CA . GLY A 1 326 ? -23.797 -18.297 -5.02 1 96.31 326 GLY A CA 1
ATOM 2452 C C . GLY A 1 326 ? -23.25 -16.984 -4.473 1 96.31 326 GLY A C 1
ATOM 2453 O O . GLY A 1 326 ? -22.438 -16.984 -3.555 1 96.31 326 GLY A O 1
ATOM 2454 N N . ILE A 1 327 ? -23.688 -15.898 -5.023 1 97.62 327 ILE A N 1
ATOM 2455 C CA . ILE A 1 327 ? -23.219 -14.562 -4.652 1 97.62 327 ILE A CA 1
ATOM 2456 C C . ILE A 1 327 ? -23.547 -14.297 -3.184 1 97.62 327 ILE A C 1
ATOM 2458 O O . ILE A 1 327 ? -22.766 -13.648 -2.479 1 97.62 327 ILE A O 1
ATOM 2462 N N . GLU A 1 328 ? -24.625 -14.805 -2.744 1 97.06 328 GLU A N 1
ATOM 2463 C CA . GLU A 1 328 ? -25.062 -14.578 -1.371 1 97.06 328 GLU A CA 1
ATOM 2464 C C . GLU A 1 328 ? -24.125 -15.258 -0.373 1 97.06 328 GLU A C 1
ATOM 2466 O O . GLU A 1 328 ? -24.141 -14.938 0.817 1 97.06 328 GLU A O 1
ATOM 2471 N N . ALA A 1 329 ? -23.312 -16.156 -0.859 1 97.88 329 ALA A N 1
ATOM 2472 C CA . ALA A 1 329 ? -22.391 -16.875 0.002 1 97.88 329 ALA A CA 1
ATOM 2473 C C . ALA A 1 329 ? -21.031 -16.172 0.082 1 97.88 329 ALA A C 1
ATOM 2475 O O . ALA A 1 329 ? -20.094 -16.672 0.694 1 97.88 329 ALA A O 1
ATOM 2476 N N . ALA A 1 330 ? -20.906 -15.016 -0.535 1 98.44 330 ALA A N 1
ATOM 2477 C CA . ALA A 1 330 ? -19.641 -14.281 -0.56 1 98.44 330 ALA A CA 1
ATOM 2478 C C . ALA A 1 330 ? -19.109 -14.047 0.853 1 98.44 330 ALA A C 1
ATOM 2480 O O . ALA A 1 330 ? -17.938 -14.266 1.13 1 98.44 330 ALA A O 1
ATOM 2481 N N . GLN A 1 331 ? -20 -13.617 1.741 1 97.81 331 GLN A N 1
ATOM 2482 C CA . GLN A 1 331 ? -19.625 -13.359 3.125 1 97.81 331 GLN A CA 1
ATOM 2483 C C . GLN A 1 331 ? -19.031 -14.609 3.775 1 97.81 331 GLN A C 1
ATOM 2485 O O . GLN A 1 331 ? -17.953 -14.555 4.371 1 97.81 331 GLN A O 1
ATOM 2490 N N . GLU A 1 332 ? -19.672 -15.656 3.619 1 98.06 332 GLU A N 1
ATOM 2491 C CA . GLU A 1 332 ? -19.219 -16.922 4.191 1 98.06 332 GLU A CA 1
ATOM 2492 C C . GLU A 1 332 ? -17.906 -17.359 3.58 1 98.06 332 GLU A C 1
ATOM 2494 O O . GLU A 1 332 ? -17 -17.828 4.289 1 98.06 332 GLU A O 1
ATOM 2499 N N . ALA A 1 333 ? -17.812 -17.281 2.295 1 98.62 333 ALA A N 1
ATOM 2500 C CA . ALA A 1 333 ? -16.578 -17.656 1.603 1 98.62 333 ALA A CA 1
ATOM 2501 C C . ALA A 1 333 ? -15.383 -16.875 2.152 1 98.62 333 ALA A C 1
ATOM 2503 O O . ALA A 1 333 ? -14.328 -17.469 2.424 1 98.62 333 ALA A O 1
ATOM 2504 N N . LEU A 1 334 ? -15.547 -15.562 2.318 1 98.25 334 LEU A N 1
ATOM 2505 C CA . LEU A 1 334 ? -14.461 -14.734 2.836 1 98.25 334 LEU A CA 1
ATOM 2506 C C . LEU A 1 334 ? -14.133 -15.109 4.277 1 98.25 334 LEU A C 1
ATOM 2508 O O . LEU A 1 334 ? -12.961 -15.102 4.672 1 98.25 334 LEU A O 1
ATOM 2512 N N . ASP A 1 335 ? -15.133 -15.445 5.066 1 97.44 335 ASP A N 1
ATOM 2513 C CA . ASP A 1 335 ? -14.914 -15.852 6.453 1 97.44 335 ASP A CA 1
ATOM 2514 C C . ASP A 1 335 ? -14.109 -17.141 6.527 1 97.44 335 ASP A C 1
ATOM 2516 O O . ASP A 1 335 ? -13.266 -17.312 7.406 1 97.44 335 ASP A O 1
ATOM 2520 N N . ILE A 1 336 ? -14.391 -18.062 5.625 1 97.94 336 ILE A N 1
ATOM 2521 C CA . ILE A 1 336 ? -13.664 -19.328 5.582 1 97.94 336 ILE A CA 1
ATOM 2522 C C . ILE A 1 336 ? -12.195 -19.062 5.258 1 97.94 336 ILE A C 1
ATOM 2524 O O . ILE A 1 336 ? -11.305 -19.625 5.906 1 97.94 336 ILE A O 1
ATOM 2528 N N . VAL A 1 337 ? -11.93 -18.219 4.262 1 97.44 337 VAL A N 1
ATOM 2529 C CA . VAL A 1 337 ? -10.562 -17.891 3.885 1 97.44 337 VAL A CA 1
ATOM 2530 C C . VAL A 1 337 ? -9.852 -17.203 5.055 1 97.44 337 VAL A C 1
ATOM 2532 O O . VAL A 1 337 ? -8.703 -17.531 5.363 1 97.44 337 VAL A O 1
ATOM 2535 N N . LYS A 1 338 ? -10.492 -16.281 5.695 1 94.5 338 LYS A N 1
ATOM 2536 C CA . LYS A 1 338 ? -9.93 -15.57 6.84 1 94.5 338 LYS A CA 1
ATOM 2537 C C . LYS A 1 338 ? -9.547 -16.531 7.953 1 94.5 338 LYS A C 1
ATOM 2539 O O . LYS A 1 338 ? -8.523 -16.359 8.609 1 94.5 338 LYS A O 1
ATOM 2544 N N . ALA A 1 339 ? -10.344 -17.562 8.156 1 94.19 339 ALA A N 1
ATOM 2545 C CA . ALA A 1 339 ? -10.094 -18.562 9.195 1 94.19 339 ALA A CA 1
ATOM 2546 C C . ALA A 1 339 ? -8.891 -19.438 8.844 1 94.19 339 ALA A C 1
ATOM 2548 O O . ALA A 1 339 ? -8.305 -20.078 9.711 1 94.19 339 ALA A O 1
ATOM 2549 N N . GLY A 1 340 ? -8.547 -19.438 7.59 1 92.12 340 GLY A N 1
ATOM 2550 C CA . GLY A 1 340 ? -7.398 -20.203 7.141 1 92.12 340 GLY A CA 1
ATOM 2551 C C . GLY A 1 340 ? -7.793 -21.5 6.441 1 92.12 340 GLY A C 1
ATOM 2552 O O . GLY A 1 340 ? -8.672 -22.219 6.91 1 92.12 340 GLY A O 1
ATOM 2553 N N . VAL A 1 341 ? -7.227 -21.688 5.309 1 89.94 341 VAL A N 1
ATOM 2554 C CA . VAL A 1 341 ? -7.422 -22.922 4.551 1 89.94 341 VAL A CA 1
ATOM 2555 C C . VAL A 1 341 ? -6.066 -23.547 4.207 1 89.94 341 VAL A C 1
ATOM 2557 O O . VAL A 1 341 ? -5.043 -22.844 4.215 1 89.94 341 VAL A O 1
ATOM 2560 N N . SER A 1 342 ? -6.078 -24.875 3.986 1 88.5 342 SER A N 1
ATOM 2561 C CA . SER A 1 342 ? -4.867 -25.594 3.602 1 88.5 342 SER A CA 1
ATOM 2562 C C . SER A 1 342 ? -5.039 -26.281 2.248 1 88.5 342 SER A C 1
ATOM 2564 O O . SER A 1 342 ? -5.914 -27.125 2.082 1 88.5 342 SER A O 1
ATOM 2566 N N . ALA A 1 343 ? -4.23 -25.906 1.332 1 96.5 343 ALA A N 1
ATOM 2567 C CA . ALA A 1 343 ? -4.219 -26.516 0.003 1 96.5 343 ALA A CA 1
ATOM 2568 C C . ALA A 1 343 ? -5.625 -26.562 -0.589 1 96.5 343 ALA A C 1
ATOM 2570 O O . ALA A 1 343 ? -6.047 -27.578 -1.122 1 96.5 343 ALA A O 1
ATOM 2571 N N . THR A 1 344 ? -6.289 -25.516 -0.388 1 97.62 344 THR A N 1
ATOM 2572 C CA . THR A 1 344 ? -7.672 -25.422 -0.836 1 97.62 344 THR A CA 1
ATOM 2573 C C . THR A 1 344 ? -7.992 -24.016 -1.31 1 97.62 344 THR A C 1
ATOM 2575 O O . THR A 1 344 ? -7.586 -23.031 -0.681 1 97.62 344 THR A O 1
ATOM 2578 N N . LYS A 1 345 ? -8.688 -23.953 -2.396 1 98.56 345 LYS A N 1
ATOM 2579 C CA . LYS A 1 345 ? -9.219 -22.672 -2.887 1 98.56 345 LYS A CA 1
ATOM 2580 C C . LYS A 1 345 ? -10.734 -22.609 -2.715 1 98.56 345 LYS A C 1
ATOM 2582 O O . LYS A 1 345 ? -11.453 -23.484 -3.182 1 98.56 345 LYS A O 1
ATOM 2587 N N . ILE A 1 346 ? -11.25 -21.594 -2.059 1 98.81 346 ILE A N 1
ATOM 2588 C CA . ILE A 1 346 ? -12.672 -21.438 -1.795 1 98.81 346 ILE A CA 1
ATOM 2589 C C . ILE A 1 346 ? -13.344 -20.75 -2.98 1 98.81 346 ILE A C 1
ATOM 2591 O O . ILE A 1 346 ? -12.93 -19.656 -3.396 1 98.81 346 ILE A O 1
ATOM 2595 N N . VAL A 1 347 ? -14.352 -21.406 -3.508 1 98.81 347 VAL A N 1
ATOM 2596 C CA . VAL A 1 347 ? -15.023 -20.938 -4.715 1 98.81 347 VAL A CA 1
ATOM 2597 C C . VAL A 1 347 ? -16.531 -20.969 -4.508 1 98.81 347 VAL A C 1
ATOM 2599 O O . VAL A 1 347 ? -17.047 -21.812 -3.762 1 98.81 347 VAL A O 1
ATOM 2602 N N . VAL A 1 348 ? -17.234 -20.047 -5.109 1 98.69 348 VAL A N 1
ATOM 2603 C CA . VAL A 1 348 ? -18.688 -20.109 -5.184 1 98.69 348 VAL A CA 1
ATOM 2604 C C . VAL A 1 348 ? -19.125 -20.281 -6.641 1 98.69 348 VAL A C 1
ATOM 2606 O O . VAL A 1 348 ? -18.453 -19.797 -7.555 1 98.69 348 VAL A O 1
ATOM 2609 N N . LYS A 1 349 ? -20.234 -20.953 -6.805 1 98 349 LYS A N 1
ATOM 2610 C CA . LYS A 1 349 ? -20.859 -21.062 -8.117 1 98 349 LYS A CA 1
ATOM 2611 C C . LYS A 1 349 ? -21.938 -19.984 -8.305 1 98 349 LYS A C 1
ATOM 2613 O O . LYS A 1 349 ? -22.703 -19.703 -7.383 1 98 349 LYS A O 1
ATOM 2618 N N . VAL A 1 350 ? -21.781 -19.328 -9.445 1 94.88 350 VAL A N 1
ATOM 2619 C CA . VAL A 1 350 ? -22.734 -18.281 -9.758 1 94.88 350 VAL A CA 1
ATOM 2620 C C . VAL A 1 350 ? -23.734 -18.781 -10.805 1 94.88 350 VAL A C 1
ATOM 2622 O O . VAL A 1 350 ? -23.328 -19.281 -11.859 1 94.88 350 VAL A O 1
ATOM 2625 N N . GLY A 1 351 ? -24.922 -19.094 -10.547 1 81.5 351 GLY A N 1
ATOM 2626 C CA . GLY A 1 351 ? -25.969 -19.672 -11.375 1 81.5 351 GLY A CA 1
ATOM 2627 C C . GLY A 1 351 ? -26.281 -18.844 -12.617 1 81.5 351 GLY A C 1
ATOM 2628 O O . GLY A 1 351 ? -25.953 -17.656 -12.672 1 81.5 351 GLY A O 1
ATOM 2629 N N . MET B 1 1 ? 25.734 28.625 -9.078 1 47.38 1 MET B N 1
ATOM 2630 C CA . MET B 1 1 ? 24.812 27.516 -8.914 1 47.38 1 MET B CA 1
ATOM 2631 C C . MET B 1 1 ? 25.531 26.172 -8.984 1 47.38 1 MET B C 1
ATOM 2633 O O . MET B 1 1 ? 26.469 26.016 -9.773 1 47.38 1 MET B O 1
ATOM 2637 N N . SER B 1 2 ? 25.531 25.438 -7.961 1 58.22 2 SER B N 1
ATOM 2638 C CA . SER B 1 2 ? 26.297 24.203 -8.008 1 58.22 2 SER B CA 1
ATOM 2639 C C . SER B 1 2 ? 26.031 23.438 -9.289 1 58.22 2 SER B C 1
ATOM 2641 O O . SER B 1 2 ? 24.875 23.312 -9.719 1 58.22 2 SER B O 1
ATOM 2643 N N . THR B 1 3 ? 26.969 23.219 -10.086 1 75 3 THR B N 1
ATOM 2644 C CA . THR B 1 3 ? 26.922 22.516 -11.367 1 75 3 THR B CA 1
ATOM 2645 C C . THR B 1 3 ? 26.766 21.016 -11.164 1 75 3 THR B C 1
ATOM 2647 O O . THR B 1 3 ? 26.641 20.266 -12.133 1 75 3 THR B O 1
ATOM 2650 N N . GLU B 1 4 ? 26.734 20.781 -9.867 1 90.19 4 GLU B N 1
ATOM 2651 C CA . GLU B 1 4 ? 26.641 19.344 -9.641 1 90.19 4 GLU B CA 1
ATOM 2652 C C . GLU B 1 4 ? 25.406 18.984 -8.82 1 90.19 4 GLU B C 1
ATOM 2654 O O . GLU B 1 4 ? 24.984 19.75 -7.953 1 90.19 4 GLU B O 1
ATOM 2659 N N . ASN B 1 5 ? 24.75 17.922 -9.125 1 97.56 5 ASN B N 1
ATOM 2660 C CA . ASN B 1 5 ? 23.625 17.375 -8.367 1 97.56 5 ASN B CA 1
ATOM 2661 C C . ASN B 1 5 ? 24.047 16.188 -7.508 1 97.56 5 ASN B C 1
ATOM 2663 O O . ASN B 1 5 ? 24.031 15.047 -7.969 1 97.56 5 ASN B O 1
ATOM 2667 N N . LEU B 1 6 ? 24.422 16.547 -6.262 1 98 6 LEU B N 1
ATOM 2668 C CA . LEU B 1 6 ? 24.719 15.484 -5.312 1 98 6 LEU B CA 1
ATOM 2669 C C . LEU B 1 6 ? 23.453 14.852 -4.773 1 98 6 LEU B C 1
ATOM 2671 O O . LEU B 1 6 ? 22.5 15.555 -4.406 1 98 6 LEU B O 1
ATOM 2675 N N . ALA B 1 7 ? 23.406 13.477 -4.773 1 98.62 7 ALA B N 1
ATOM 2676 C CA . ALA B 1 7 ? 22.234 12.75 -4.312 1 98.62 7 ALA B CA 1
ATOM 2677 C C . ALA B 1 7 ? 22.609 11.648 -3.328 1 98.62 7 ALA B C 1
ATOM 2679 O O . ALA B 1 7 ? 23.719 11.102 -3.395 1 98.62 7 ALA B O 1
ATOM 2680 N N . ALA B 1 8 ? 21.797 11.406 -2.352 1 98.75 8 ALA B N 1
ATOM 2681 C CA . ALA B 1 8 ? 21.875 10.195 -1.537 1 98.75 8 ALA B CA 1
ATOM 2682 C C . ALA B 1 8 ? 21.141 9.039 -2.195 1 98.75 8 ALA B C 1
ATOM 2684 O O . ALA B 1 8 ? 19.906 8.953 -2.117 1 98.75 8 ALA B O 1
ATOM 2685 N N . VAL B 1 9 ? 21.828 8.117 -2.727 1 98.62 9 VAL B N 1
ATOM 2686 C CA . VAL B 1 9 ? 21.266 7.102 -3.607 1 98.62 9 VAL B CA 1
ATOM 2687 C C . VAL B 1 9 ? 21.078 5.797 -2.834 1 98.62 9 VAL B C 1
ATOM 2689 O O . VAL B 1 9 ? 21.969 5.371 -2.1 1 98.62 9 VAL B O 1
ATOM 2692 N N . LEU B 1 10 ? 19.906 5.195 -2.945 1 97.19 10 LEU B N 1
ATOM 2693 C CA . LEU B 1 10 ? 19.641 3.842 -2.48 1 97.19 10 LEU B CA 1
ATOM 2694 C C . LEU B 1 10 ? 19.844 2.83 -3.604 1 97.19 10 LEU B C 1
ATOM 2696 O O . LEU B 1 10 ? 19.047 2.787 -4.555 1 97.19 10 LEU B O 1
ATOM 2700 N N . GLU B 1 11 ? 20.797 2.045 -3.484 1 93.69 11 GLU B N 1
ATOM 2701 C CA . GLU B 1 11 ? 21.094 1.091 -4.547 1 93.69 11 GLU B CA 1
ATOM 2702 C C . GLU B 1 11 ? 20.078 -0.037 -4.586 1 93.69 11 GLU B C 1
ATOM 2704 O O . GLU B 1 11 ? 19.609 -0.424 -5.664 1 93.69 11 GLU B O 1
ATOM 2709 N N . LYS B 1 12 ? 19.828 -0.572 -3.438 1 88.69 12 LYS B N 1
ATOM 2710 C CA . LYS B 1 12 ? 18.828 -1.617 -3.25 1 88.69 12 LYS B CA 1
ATOM 2711 C C . LYS B 1 12 ? 18.234 -1.575 -1.841 1 88.69 12 LYS B C 1
ATOM 2713 O O . LYS B 1 12 ? 18.875 -1.062 -0.917 1 88.69 12 LYS B O 1
ATOM 2718 N N . VAL B 1 13 ? 17.062 -2.125 -1.725 1 89.38 13 VAL B N 1
ATOM 2719 C CA . VAL B 1 13 ? 16.422 -2.18 -0.42 1 89.38 13 VAL B CA 1
ATOM 2720 C C . VAL B 1 13 ? 17.359 -2.805 0.604 1 89.38 13 VAL B C 1
ATOM 2722 O O . VAL B 1 13 ? 18.031 -3.799 0.315 1 89.38 13 VAL B O 1
ATOM 2725 N N . GLY B 1 14 ? 17.422 -2.18 1.761 1 88.56 14 GLY B N 1
ATOM 2726 C CA . GLY B 1 14 ? 18.203 -2.75 2.848 1 88.56 14 GLY B CA 1
ATOM 2727 C C . GLY B 1 14 ? 19.641 -2.26 2.873 1 88.56 14 GLY B C 1
ATOM 2728 O O . GLY B 1 14 ? 20.406 -2.605 3.775 1 88.56 14 GLY B O 1
ATOM 2729 N N . THR B 1 15 ? 20.016 -1.479 1.9 1 90.5 15 THR B N 1
ATOM 2730 C CA . THR B 1 15 ? 21.391 -0.981 1.855 1 90.5 15 THR B CA 1
ATOM 2731 C C . THR B 1 15 ? 21.453 0.458 2.359 1 90.5 15 THR B C 1
ATOM 2733 O O . THR B 1 15 ? 20.422 1.129 2.482 1 90.5 15 THR B O 1
ATOM 2736 N N . ALA B 1 16 ? 22.656 0.882 2.678 1 93.94 16 ALA B N 1
ATOM 2737 C CA . ALA B 1 16 ? 22.875 2.256 3.121 1 93.94 16 ALA B CA 1
ATOM 2738 C C . ALA B 1 16 ? 22.797 3.23 1.949 1 93.94 16 ALA B C 1
ATOM 2740 O O . ALA B 1 16 ? 23.078 2.861 0.807 1 93.94 16 ALA B O 1
ATOM 2741 N N . LEU B 1 17 ? 22.375 4.43 2.242 1 97.75 17 LEU B N 1
ATOM 2742 C CA . LEU B 1 17 ? 22.406 5.488 1.241 1 97.75 17 LEU B CA 1
ATOM 2743 C C . LEU B 1 17 ? 23.844 5.883 0.918 1 97.75 17 LEU B C 1
ATOM 2745 O O . LEU B 1 17 ? 24.672 6.004 1.82 1 97.75 17 LEU B O 1
ATOM 2749 N N . LYS B 1 18 ? 24.094 6.09 -0.34 1 97.12 18 LYS B N 1
ATOM 2750 C CA . LYS B 1 18 ? 25.422 6.492 -0.782 1 97.12 18 LYS B CA 1
ATOM 2751 C C . LYS B 1 18 ? 25.359 7.785 -1.595 1 97.12 18 LYS B C 1
ATOM 2753 O O . LYS B 1 18 ? 24.516 7.93 -2.479 1 97.12 18 LYS B O 1
ATOM 2758 N N . PRO B 1 19 ? 26.297 8.711 -1.283 1 97.38 19 PRO B N 1
ATOM 2759 C CA . PRO B 1 19 ? 26.359 9.922 -2.102 1 97.38 19 PRO B CA 1
ATOM 2760 C C . PRO B 1 19 ? 26.875 9.656 -3.514 1 97.38 19 PRO B C 1
ATOM 2762 O O . PRO B 1 19 ? 27.875 8.961 -3.686 1 97.38 19 PRO B O 1
ATOM 2765 N N . LEU B 1 20 ? 26.156 10.094 -4.457 1 97.25 20 LEU B N 1
ATOM 2766 C CA . LEU B 1 20 ? 26.531 9.969 -5.859 1 97.25 20 LEU B CA 1
ATOM 2767 C C . LEU B 1 20 ? 26.188 11.234 -6.637 1 97.25 20 LEU B C 1
ATOM 2769 O O . LEU B 1 20 ? 25.125 11.836 -6.406 1 97.25 20 LEU B O 1
ATOM 2773 N N . ALA B 1 21 ? 27.078 11.633 -7.531 1 97.12 21 ALA B N 1
ATOM 2774 C CA . ALA B 1 21 ? 26.75 12.727 -8.438 1 97.12 21 ALA B CA 1
ATOM 2775 C C . ALA B 1 21 ? 25.828 12.258 -9.562 1 97.12 21 ALA B C 1
ATOM 2777 O O . ALA B 1 21 ? 26.141 11.289 -10.258 1 97.12 21 ALA B O 1
ATOM 2778 N N . LEU B 1 22 ? 24.688 12.922 -9.672 1 97.31 22 LEU B N 1
ATOM 2779 C CA . LEU B 1 22 ? 23.734 12.625 -10.727 1 97.31 22 LEU B CA 1
ATOM 2780 C C . LEU B 1 22 ? 23.562 13.82 -11.656 1 97.31 22 LEU B C 1
ATOM 2782 O O . LEU B 1 22 ? 23.922 14.945 -11.305 1 97.31 22 LEU B O 1
ATOM 2786 N N . PRO B 1 23 ? 23.078 13.625 -12.883 1 96.38 23 PRO B N 1
ATOM 2787 C CA . PRO B 1 23 ? 22.734 14.766 -13.727 1 96.38 23 PRO B CA 1
ATOM 2788 C C . PRO B 1 23 ? 21.656 15.656 -13.125 1 96.38 23 PRO B C 1
ATOM 2790 O O . PRO B 1 23 ? 20.75 15.156 -12.445 1 96.38 23 PRO B O 1
ATOM 2793 N N . ILE B 1 24 ? 21.797 16.922 -13.336 1 97.94 24 ILE B N 1
ATOM 2794 C CA . ILE B 1 24 ? 20.734 17.828 -12.945 1 97.94 24 ILE B CA 1
ATOM 2795 C C . ILE B 1 24 ? 19.531 17.641 -13.867 1 97.94 24 ILE B C 1
ATOM 2797 O O . ILE B 1 24 ? 19.656 17.781 -15.094 1 97.94 24 ILE B O 1
ATOM 2801 N N . PRO B 1 25 ? 18.344 17.297 -13.312 1 97.75 25 PRO B N 1
ATOM 2802 C CA . PRO B 1 25 ? 17.203 17.062 -14.188 1 97.75 25 PRO B CA 1
ATOM 2803 C C . PRO B 1 25 ? 16.609 18.359 -14.75 1 97.75 25 PRO B C 1
ATOM 2805 O O . PRO B 1 25 ? 16.844 19.438 -14.203 1 97.75 25 PRO B O 1
ATOM 2808 N N . SER B 1 26 ? 15.93 18.234 -15.844 1 97.81 26 SER B N 1
ATOM 2809 C CA . SER B 1 26 ? 15.164 19.328 -16.422 1 97.81 26 SER B CA 1
ATOM 2810 C C . SER B 1 26 ? 13.68 19.188 -16.109 1 97.81 26 SER B C 1
ATOM 2812 O O . SER B 1 26 ? 13.117 18.094 -16.172 1 97.81 26 SER B O 1
ATOM 2814 N N . PRO B 1 27 ? 13.141 20.328 -15.781 1 98.62 27 PRO B N 1
ATOM 2815 C CA . PRO B 1 27 ? 11.719 20.234 -15.438 1 98.62 27 PRO B CA 1
ATOM 2816 C C . PRO B 1 27 ? 10.844 19.906 -16.641 1 98.62 27 PRO B C 1
ATOM 2818 O O . PRO B 1 27 ? 11.086 20.406 -17.75 1 98.62 27 PRO B O 1
ATOM 2821 N N . GLY B 1 28 ? 9.859 19.047 -16.469 1 98.38 28 GLY B N 1
ATOM 2822 C CA . GLY B 1 28 ? 8.812 18.812 -17.453 1 98.38 28 GLY B CA 1
ATOM 2823 C C . GLY B 1 28 ? 7.836 19.969 -17.578 1 98.38 28 GLY B C 1
ATOM 2824 O O . GLY B 1 28 ? 8.055 21.031 -16.984 1 98.38 28 GLY B O 1
ATOM 2825 N N . GLU B 1 29 ? 6.711 19.812 -18.266 1 98.12 29 GLU B N 1
ATOM 2826 C CA . GLU B 1 29 ? 5.809 20.891 -18.672 1 98.12 29 GLU B CA 1
ATOM 2827 C C . GLU B 1 29 ? 5.211 21.594 -17.453 1 98.12 29 GLU B C 1
ATOM 2829 O O . GLU B 1 29 ? 5.094 22.828 -17.438 1 98.12 29 GLU B O 1
ATOM 2834 N N . ASN B 1 30 ? 4.863 20.828 -16.391 1 98.56 30 ASN B N 1
ATOM 2835 C CA . ASN B 1 30 ? 4.184 21.391 -15.219 1 98.56 30 ASN B CA 1
ATOM 2836 C C . ASN B 1 30 ? 5.055 21.312 -13.969 1 98.56 30 ASN B C 1
ATOM 2838 O O . ASN B 1 30 ? 4.539 21.266 -12.852 1 98.56 30 ASN B O 1
ATOM 2842 N N . GLU B 1 31 ? 6.375 21.234 -14.203 1 98.88 31 GLU B N 1
ATOM 2843 C CA . GLU B 1 31 ? 7.285 20.984 -13.094 1 98.88 31 GLU B CA 1
ATOM 2844 C C . GLU B 1 31 ? 8.195 22.172 -12.836 1 98.88 31 GLU B C 1
ATOM 2846 O O . GLU B 1 31 ? 8.359 23.047 -13.695 1 98.88 31 GLU B O 1
ATOM 2851 N N . LEU B 1 32 ? 8.719 22.266 -11.648 1 98.88 32 LEU B N 1
ATOM 2852 C CA . LEU B 1 32 ? 9.758 23.172 -11.188 1 98.88 32 LEU B CA 1
ATOM 2853 C C . LEU B 1 32 ? 11.008 22.406 -10.773 1 98.88 32 LEU B C 1
ATOM 2855 O O . LEU B 1 32 ? 10.914 21.328 -10.188 1 98.88 32 LEU B O 1
ATOM 2859 N N . LEU B 1 33 ? 12.078 22.969 -11.078 1 98.81 33 LEU B N 1
ATOM 2860 C CA . LEU B 1 33 ? 13.328 22.5 -10.508 1 98.81 33 LEU B CA 1
ATOM 2861 C C . LEU B 1 33 ? 13.727 23.328 -9.289 1 98.81 33 LEU B C 1
ATOM 2863 O O . LEU B 1 33 ? 13.859 24.547 -9.383 1 98.81 33 LEU B O 1
ATOM 2867 N N . ILE B 1 34 ? 13.883 22.672 -8.203 1 98.88 34 ILE B N 1
ATOM 2868 C CA . ILE B 1 34 ? 14.219 23.359 -6.965 1 98.88 34 ILE B CA 1
ATOM 2869 C C . ILE B 1 34 ? 15.688 23.109 -6.625 1 98.88 34 ILE B C 1
ATOM 2871 O O . ILE B 1 34 ? 16.156 21.969 -6.637 1 98.88 34 ILE B O 1
ATOM 2875 N N . ARG B 1 35 ? 16.391 24.125 -6.414 1 98.69 35 ARG B N 1
ATOM 2876 C CA . ARG B 1 35 ? 17.656 24 -5.688 1 98.69 35 ARG B CA 1
ATOM 2877 C C . ARG B 1 35 ? 17.422 23.938 -4.18 1 98.69 35 ARG B C 1
ATOM 2879 O O . ARG B 1 35 ? 17.094 24.953 -3.555 1 98.69 35 ARG B O 1
ATOM 2886 N N . ASN B 1 36 ? 17.625 22.781 -3.664 1 98.62 36 ASN B N 1
ATOM 2887 C CA . ASN B 1 36 ? 17.266 22.547 -2.27 1 98.62 36 ASN B CA 1
ATOM 2888 C C . ASN B 1 36 ? 18.219 23.25 -1.314 1 98.62 36 ASN B C 1
ATOM 2890 O O . ASN B 1 36 ? 19.438 23.281 -1.538 1 98.62 36 ASN B O 1
ATOM 2894 N N . HIS B 1 37 ? 17.672 23.812 -0.307 1 98.69 37 HIS B N 1
ATOM 2895 C CA . HIS B 1 37 ? 18.453 24.375 0.791 1 98.69 37 HIS B CA 1
ATOM 2896 C C . HIS B 1 37 ? 18.219 23.594 2.084 1 98.69 37 HIS B C 1
ATOM 2898 O O . HIS B 1 37 ? 19.062 23.641 2.986 1 98.69 37 HIS B O 1
ATOM 2904 N N . ALA B 1 38 ? 17.141 22.922 2.156 1 98.88 38 ALA B N 1
ATOM 2905 C CA . ALA B 1 38 ? 16.828 22.047 3.291 1 98.88 38 ALA B CA 1
ATOM 2906 C C . ALA B 1 38 ? 15.984 20.859 2.855 1 98.88 38 ALA B C 1
ATOM 2908 O O . ALA B 1 38 ? 15.164 20.969 1.943 1 98.88 38 ALA B O 1
ATOM 2909 N N . ILE B 1 39 ? 16.203 19.75 3.422 1 98.94 39 ILE B N 1
ATOM 2910 C CA . ILE B 1 39 ? 15.453 18.516 3.221 1 98.94 39 ILE B CA 1
ATOM 2911 C C . ILE B 1 39 ? 15.078 17.906 4.574 1 98.94 39 ILE B C 1
ATOM 2913 O O . ILE B 1 39 ? 15.906 17.844 5.484 1 98.94 39 ILE B O 1
ATOM 2917 N N . ALA B 1 40 ? 13.844 17.562 4.754 1 98.88 40 ALA B N 1
ATOM 2918 C CA . ALA B 1 40 ? 13.398 16.938 6 1 98.88 40 ALA B CA 1
ATOM 2919 C C . ALA B 1 40 ? 13.188 15.438 5.824 1 98.88 40 ALA B C 1
ATOM 2921 O O . ALA B 1 40 ? 12.75 14.984 4.762 1 98.88 40 ALA B O 1
ATOM 2922 N N . ALA B 1 41 ? 13.508 14.688 6.855 1 98.75 41 ALA B N 1
ATOM 2923 C CA . ALA B 1 41 ? 13.344 13.234 6.859 1 98.75 41 ALA B CA 1
ATOM 2924 C C . ALA B 1 41 ? 11.961 12.844 7.375 1 98.75 41 ALA B C 1
ATOM 2926 O O . ALA B 1 41 ? 11.438 13.469 8.297 1 98.75 41 ALA B O 1
ATOM 2927 N N . ASN B 1 42 ? 11.422 11.859 6.777 1 98.06 42 ASN B N 1
ATOM 2928 C CA . ASN B 1 42 ? 10.133 11.289 7.18 1 98.06 42 ASN B CA 1
ATOM 2929 C C . ASN B 1 42 ? 10.25 9.797 7.477 1 98.06 42 ASN B C 1
ATOM 2931 O O . ASN B 1 42 ? 11.164 9.133 6.98 1 98.06 42 ASN B O 1
ATOM 2935 N N . PRO B 1 43 ? 9.32 9.234 8.281 1 95.69 43 PRO B N 1
ATOM 2936 C CA . PRO B 1 43 ? 9.32 7.789 8.523 1 95.69 43 PRO B CA 1
ATOM 2937 C C . PRO B 1 43 ? 9.25 6.973 7.23 1 95.69 43 PRO B C 1
ATOM 2939 O O . PRO B 1 43 ? 9.859 5.91 7.133 1 95.69 43 PRO B O 1
ATOM 2942 N N . ALA B 1 44 ? 8.523 7.469 6.27 1 95.5 44 ALA B N 1
ATOM 2943 C CA . ALA B 1 44 ? 8.422 6.77 4.992 1 95.5 44 ALA B CA 1
ATOM 2944 C C . ALA B 1 44 ? 9.797 6.555 4.371 1 95.5 44 ALA B C 1
ATOM 2946 O O . ALA B 1 44 ? 10.031 5.551 3.693 1 95.5 44 ALA B O 1
ATOM 2947 N N . ASP B 1 45 ? 10.719 7.461 4.617 1 97.69 45 ASP B N 1
ATOM 2948 C CA . ASP B 1 45 ? 12.047 7.383 4.023 1 97.69 45 ASP B CA 1
ATOM 2949 C C . ASP B 1 45 ? 12.797 6.145 4.508 1 97.69 45 ASP B C 1
ATOM 2951 O O . ASP B 1 45 ? 13.266 5.34 3.699 1 97.69 45 ASP B O 1
ATOM 2955 N N . TRP B 1 46 ? 12.883 5.996 5.828 1 95.69 46 TRP B N 1
ATOM 2956 C CA . TRP B 1 46 ? 13.656 4.859 6.316 1 95.69 46 TRP B CA 1
ATOM 2957 C C . TRP B 1 46 ? 12.898 3.553 6.094 1 95.69 46 TRP B C 1
ATOM 2959 O O . TRP B 1 46 ? 13.508 2.502 5.879 1 95.69 46 TRP B O 1
ATOM 2969 N N . LYS B 1 47 ? 11.602 3.582 6.121 1 92.5 47 LYS B N 1
ATOM 2970 C CA . LYS B 1 47 ? 10.836 2.367 5.848 1 92.5 47 LYS B CA 1
ATOM 2971 C C . LYS B 1 47 ? 11.086 1.867 4.43 1 92.5 47 LYS B C 1
ATOM 2973 O O . LYS B 1 47 ? 11.297 0.671 4.215 1 92.5 47 LYS B O 1
ATOM 2978 N N . LEU B 1 48 ? 11.055 2.762 3.471 1 94.06 48 LEU B N 1
ATOM 2979 C CA . LEU B 1 48 ? 11.281 2.406 2.074 1 94.06 48 LEU B CA 1
ATOM 2980 C C . LEU B 1 48 ? 12.734 1.99 1.847 1 94.06 48 LEU B C 1
ATOM 2982 O O . LEU B 1 48 ? 13.023 1.196 0.948 1 94.06 48 LEU B O 1
ATOM 2986 N N . ARG B 1 49 ? 13.609 2.514 2.627 1 93.62 49 ARG B N 1
ATOM 2987 C CA . ARG B 1 49 ? 15.008 2.105 2.57 1 93.62 49 ARG B CA 1
ATOM 2988 C C . ARG B 1 49 ? 15.18 0.674 3.068 1 93.62 49 ARG B C 1
ATOM 2990 O O . ARG B 1 49 ? 15.891 -0.124 2.451 1 93.62 49 ARG B O 1
ATOM 2997 N N . ASP B 1 50 ? 14.562 0.367 4.172 1 91.56 50 ASP B N 1
ATOM 2998 C CA . ASP B 1 50 ? 14.883 -0.84 4.926 1 91.56 50 ASP B CA 1
ATOM 2999 C C . ASP B 1 50 ? 14.055 -2.027 4.441 1 91.56 50 ASP B C 1
ATOM 3001 O O . ASP B 1 50 ? 14.461 -3.18 4.594 1 91.56 50 ASP B O 1
ATOM 3005 N N . PHE B 1 51 ? 12.859 -1.739 3.867 1 89.81 51 PHE B N 1
ATOM 3006 C CA . PHE B 1 51 ? 11.922 -2.822 3.607 1 89.81 51 PHE B CA 1
ATOM 3007 C C . PHE B 1 51 ? 11.383 -2.744 2.184 1 89.81 51 PHE B C 1
ATOM 3009 O O . PHE B 1 51 ? 11.234 -1.652 1.63 1 89.81 51 PHE B O 1
ATOM 3016 N N . PRO B 1 52 ? 11.094 -3.957 1.662 1 88.31 52 PRO B N 1
ATOM 3017 C CA . PRO B 1 52 ? 10.5 -3.949 0.321 1 88.31 52 PRO B CA 1
ATOM 3018 C C . PRO B 1 52 ? 9.125 -3.293 0.286 1 88.31 52 PRO B C 1
ATOM 3020 O O . PRO B 1 52 ? 8.375 -3.361 1.267 1 88.31 52 PRO B O 1
ATOM 3023 N N . SER B 1 53 ? 8.859 -2.646 -0.799 1 89.06 53 SER B N 1
ATOM 3024 C CA . SER B 1 53 ? 7.613 -1.919 -1.01 1 89.06 53 SER B CA 1
ATOM 3025 C C . SER B 1 53 ? 7.176 -1.98 -2.471 1 89.06 53 SER B C 1
ATOM 3027 O O . SER B 1 53 ? 7.617 -2.854 -3.219 1 89.06 53 SER B O 1
ATOM 3029 N N . HIS B 1 54 ? 6.285 -1.147 -2.834 1 83 54 HIS B N 1
ATOM 3030 C CA . HIS B 1 54 ? 5.809 -1.051 -4.207 1 83 54 HIS B CA 1
ATOM 3031 C C . HIS B 1 54 ? 6.867 -0.441 -5.117 1 83 54 HIS B C 1
ATOM 3033 O O . HIS B 1 54 ? 6.766 -0.536 -6.344 1 83 54 HIS B O 1
ATOM 3039 N N . LEU B 1 55 ? 7.797 0.245 -4.504 1 86.56 55 LEU B N 1
ATOM 3040 C CA . LEU B 1 55 ? 8.891 0.783 -5.312 1 86.56 55 LEU B CA 1
ATOM 3041 C C . LEU B 1 55 ? 9.695 -0.341 -5.949 1 86.56 55 LEU B C 1
ATOM 3043 O O . LEU B 1 55 ? 10.039 -1.322 -5.285 1 86.56 55 LEU B O 1
ATOM 3047 N N . ASN B 1 56 ? 10.023 -0.181 -7.234 1 78.94 56 ASN B N 1
ATOM 3048 C CA . ASN B 1 56 ? 10.656 -1.306 -7.91 1 78.94 56 ASN B CA 1
ATOM 3049 C C . ASN B 1 56 ? 11.781 -0.843 -8.836 1 78.94 56 ASN B C 1
ATOM 3051 O O . ASN B 1 56 ? 12.281 -1.622 -9.648 1 78.94 56 ASN B O 1
ATOM 3055 N N . ASN B 1 57 ? 12.016 0.357 -8.805 1 84.25 57 ASN B N 1
ATOM 3056 C CA . ASN B 1 57 ? 13.07 0.896 -9.648 1 84.25 57 ASN B CA 1
ATOM 3057 C C . ASN B 1 57 ? 14.281 1.333 -8.828 1 84.25 57 ASN B C 1
ATOM 3059 O O . ASN B 1 57 ? 14.203 2.295 -8.062 1 84.25 57 ASN B O 1
ATOM 3063 N N . PHE B 1 58 ? 15.344 0.598 -8.938 1 89.38 58 PHE B N 1
ATOM 3064 C CA . PHE B 1 58 ? 16.594 0.902 -8.258 1 89.38 58 PHE B CA 1
ATOM 3065 C C . PHE B 1 58 ? 17.75 0.974 -9.258 1 89.38 58 PHE B C 1
ATOM 3067 O O . PHE B 1 58 ? 17.703 0.333 -10.312 1 89.38 58 PHE B O 1
ATOM 3074 N N . PRO B 1 59 ? 18.797 1.727 -8.984 1 95.19 59 PRO B N 1
ATOM 3075 C CA . PRO B 1 59 ? 18.938 2.635 -7.844 1 95.19 59 PRO B CA 1
ATOM 3076 C C . PRO B 1 59 ? 17.953 3.801 -7.887 1 95.19 59 PRO B C 1
ATOM 3078 O O . PRO B 1 59 ? 17.469 4.164 -8.961 1 95.19 59 PRO B O 1
ATOM 3081 N N . THR B 1 60 ? 17.625 4.34 -6.668 1 97.44 60 THR B N 1
ATOM 3082 C CA . THR B 1 60 ? 16.688 5.449 -6.59 1 97.44 60 THR B CA 1
ATOM 3083 C C . THR B 1 60 ? 17.141 6.484 -5.57 1 97.44 60 THR B C 1
ATOM 3085 O O . THR B 1 60 ? 18.156 6.285 -4.891 1 97.44 60 THR B O 1
ATOM 3088 N N . VAL B 1 61 ? 16.5 7.688 -5.57 1 98.75 61 VAL B N 1
ATOM 3089 C CA . VAL B 1 61 ? 16.625 8.742 -4.574 1 98.75 61 VAL B CA 1
ATOM 3090 C C . VAL B 1 61 ? 15.297 8.938 -3.846 1 98.75 61 VAL B C 1
ATOM 3092 O O . VAL B 1 61 ? 14.281 9.25 -4.465 1 98.75 61 VAL B O 1
ATOM 3095 N N . LEU B 1 62 ? 15.305 8.742 -2.52 1 98.5 62 LEU B N 1
ATOM 3096 C CA . LEU B 1 62 ? 14.086 8.812 -1.725 1 98.5 62 LEU B CA 1
ATOM 3097 C C . LEU B 1 62 ? 13.836 10.242 -1.242 1 98.5 62 LEU B C 1
ATOM 3099 O O . LEU B 1 62 ? 14.5 11.18 -1.691 1 98.5 62 LEU B O 1
ATOM 3103 N N . GLY B 1 63 ? 12.781 10.398 -0.454 1 98.69 63 GLY B N 1
ATOM 3104 C CA . GLY B 1 63 ? 12.477 11.664 0.204 1 98.69 63 GLY B CA 1
ATOM 3105 C C . GLY B 1 63 ? 11.312 12.398 -0.429 1 98.69 63 GLY B C 1
ATOM 3106 O O . GLY B 1 63 ? 11.125 12.336 -1.645 1 98.69 63 GLY B O 1
ATOM 3107 N N . SER B 1 64 ? 10.656 13.258 0.466 1 98.75 64 SER B N 1
ATOM 3108 C CA . SER B 1 64 ? 9.453 13.914 -0.028 1 98.75 64 SER B CA 1
ATOM 3109 C C . SER B 1 64 ? 9.438 15.398 0.333 1 98.75 64 SER B C 1
ATOM 3111 O O . SER B 1 64 ? 8.688 16.172 -0.256 1 98.75 64 SER B O 1
ATOM 3113 N N . ASP B 1 65 ? 10.219 15.812 1.297 1 98.88 65 ASP B N 1
ATOM 3114 C CA . ASP B 1 65 ? 10.125 17.172 1.811 1 98.88 65 ASP B CA 1
ATOM 3115 C C . ASP B 1 65 ? 11.344 18 1.405 1 98.88 65 ASP B C 1
ATOM 3117 O O . ASP B 1 65 ? 12.453 17.75 1.872 1 98.88 65 ASP B O 1
ATOM 3121 N N . VAL B 1 66 ? 11.094 19 0.612 1 98.81 66 VAL B N 1
ATOM 3122 C CA . VAL B 1 66 ? 12.188 19.875 0.222 1 98.81 66 VAL B CA 1
ATOM 3123 C C . VAL B 1 66 ? 11.781 21.328 0.443 1 98.81 66 VAL B C 1
ATOM 3125 O O . VAL B 1 66 ? 10.594 21.656 0.434 1 98.81 66 VAL B O 1
ATOM 3128 N N . CYS B 1 67 ? 12.75 22.172 0.667 1 98.94 67 CYS B N 1
ATOM 3129 C CA . CYS B 1 67 ? 12.609 23.625 0.703 1 98.94 67 CYS B CA 1
ATOM 3130 C C . CYS B 1 67 ? 13.828 24.297 0.09 1 98.94 67 CYS B C 1
ATOM 3132 O O . CYS B 1 67 ? 14.969 23.922 0.377 1 98.94 67 CYS B O 1
ATOM 3134 N N . GLY B 1 68 ? 13.555 25.219 -0.785 1 98.81 68 GLY B N 1
ATOM 3135 C CA . GLY B 1 68 ? 14.656 25.891 -1.458 1 98.81 68 GLY B CA 1
ATOM 3136 C C . GLY B 1 68 ? 14.188 26.969 -2.42 1 98.81 68 GLY B C 1
ATOM 3137 O O . GLY B 1 68 ? 13.25 27.719 -2.127 1 98.81 68 GLY B O 1
ATOM 3138 N N . ILE B 1 69 ? 14.969 27.062 -3.494 1 98.81 69 ILE B N 1
ATOM 3139 C CA . ILE B 1 69 ? 14.734 28.125 -4.465 1 98.81 69 ILE B CA 1
ATOM 3140 C C . ILE B 1 69 ? 14.422 27.516 -5.828 1 98.81 69 ILE B C 1
ATOM 3142 O O . ILE B 1 69 ? 15.07 26.547 -6.25 1 98.81 69 ILE B O 1
ATOM 3146 N N . VAL B 1 70 ? 13.445 28.094 -6.52 1 98.88 70 VAL B N 1
ATOM 3147 C CA . VAL B 1 70 ? 13.141 27.672 -7.879 1 98.88 70 VAL B CA 1
ATOM 3148 C C . VAL B 1 70 ? 14.297 28.031 -8.805 1 98.88 70 VAL B C 1
ATOM 3150 O O . VAL B 1 70 ? 14.672 29.203 -8.906 1 98.88 70 VAL B O 1
ATOM 3153 N N . SER B 1 71 ? 14.828 27.062 -9.484 1 98.44 71 SER B N 1
ATOM 3154 C CA . SER B 1 71 ? 15.977 27.281 -10.359 1 98.44 71 SER B CA 1
ATOM 3155 C C . SER B 1 71 ? 15.57 27.25 -11.828 1 98.44 71 SER B C 1
ATOM 3157 O O . SER B 1 71 ? 16.234 27.844 -12.672 1 98.44 71 SER B O 1
ATOM 3159 N N . ALA B 1 72 ? 14.562 26.531 -12.148 1 98.62 72 ALA B N 1
ATOM 3160 C CA . ALA B 1 72 ? 14 26.438 -13.492 1 98.62 72 ALA B CA 1
ATOM 3161 C C . ALA B 1 72 ? 12.531 26.031 -13.438 1 98.62 72 ALA B C 1
ATOM 3163 O O . ALA B 1 72 ? 12.055 25.5 -12.43 1 98.62 72 ALA B O 1
ATOM 3164 N N . ILE B 1 73 ? 11.805 26.375 -14.477 1 98.69 73 ILE B N 1
ATOM 3165 C CA . ILE B 1 73 ? 10.383 26.031 -14.516 1 98.69 73 ILE B CA 1
ATOM 3166 C C . ILE B 1 73 ? 10.031 25.484 -15.898 1 98.69 73 ILE B C 1
ATOM 3168 O O . ILE B 1 73 ? 10.68 25.812 -16.891 1 98.69 73 ILE B O 1
ATOM 3172 N N . GLY B 1 74 ? 9.023 24.609 -15.945 1 98.69 74 GLY B N 1
ATOM 3173 C CA . GLY B 1 74 ? 8.469 24.141 -17.203 1 98.69 74 GLY B CA 1
ATOM 3174 C C . GLY B 1 74 ? 7.617 25.188 -17.906 1 98.69 74 GLY B C 1
ATOM 3175 O O . GLY B 1 74 ? 7.203 26.172 -17.281 1 98.69 74 GLY B O 1
ATOM 3176 N N . PRO B 1 75 ? 7.336 24.953 -19.141 1 98.25 75 PRO B N 1
ATOM 3177 C CA . PRO B 1 75 ? 6.676 25.969 -19.953 1 98.25 75 PRO B CA 1
ATOM 3178 C C . PRO B 1 75 ? 5.238 26.25 -19.516 1 98.25 75 PRO B C 1
ATOM 3180 O O . PRO B 1 75 ? 4.691 27.312 -19.797 1 98.25 75 PRO B O 1
ATOM 3183 N N . ASN B 1 76 ? 4.578 25.297 -18.781 1 98.44 76 ASN B N 1
ATOM 3184 C CA . ASN B 1 76 ? 3.18 25.484 -18.422 1 98.44 76 ASN B CA 1
ATOM 3185 C C . ASN B 1 76 ? 3.041 26.016 -17 1 98.44 76 ASN B C 1
ATOM 3187 O O . ASN B 1 76 ? 1.929 26.25 -16.516 1 98.44 76 ASN B O 1
ATOM 3191 N N . VAL B 1 77 ? 4.16 26.156 -16.312 1 98.56 77 VAL B N 1
ATOM 3192 C CA . VAL B 1 77 ? 4.129 26.672 -14.945 1 98.56 77 VAL B CA 1
ATOM 3193 C C . VAL B 1 77 ? 3.785 28.156 -14.961 1 98.56 77 VAL B C 1
ATOM 3195 O O . VAL B 1 77 ? 4.41 28.938 -15.68 1 98.56 77 VAL B O 1
ATOM 3198 N N . THR B 1 78 ? 2.793 28.578 -14.164 1 98.19 78 THR B N 1
ATOM 3199 C CA . THR B 1 78 ? 2.352 29.969 -14.18 1 98.19 78 THR B CA 1
ATOM 3200 C C . THR B 1 78 ? 2.34 30.547 -12.773 1 98.19 78 THR B C 1
ATOM 3202 O O . THR B 1 78 ? 2.324 31.766 -12.594 1 98.19 78 THR B O 1
ATOM 3205 N N . LYS B 1 79 ? 2.377 29.75 -11.781 1 98.31 79 LYS B N 1
ATOM 3206 C CA . LYS B 1 79 ? 2.162 30.219 -10.422 1 98.31 79 LYS B CA 1
ATOM 3207 C C . LYS B 1 79 ? 3.484 30.562 -9.742 1 98.31 79 LYS B C 1
ATOM 3209 O O . LYS B 1 79 ? 3.498 31.141 -8.656 1 98.31 79 LYS B O 1
ATOM 3214 N N . PHE B 1 80 ? 4.562 30.172 -10.391 1 98.81 80 PHE B N 1
ATOM 3215 C CA . PHE B 1 80 ? 5.883 30.359 -9.805 1 98.81 80 PHE B CA 1
ATOM 3216 C C . PHE B 1 80 ? 6.859 30.922 -10.836 1 98.81 80 PHE B C 1
ATOM 3218 O O . PHE B 1 80 ? 6.617 30.812 -12.039 1 98.81 80 PHE B O 1
ATOM 3225 N N . LYS B 1 81 ? 7.953 31.469 -10.406 1 98.62 81 LYS B N 1
ATOM 3226 C CA . LYS B 1 81 ? 9.047 31.938 -11.258 1 98.62 81 LYS B CA 1
ATOM 3227 C C . LYS B 1 81 ? 10.398 31.609 -10.641 1 98.62 81 LYS B C 1
ATOM 3229 O O . LYS B 1 81 ? 10.5 31.359 -9.438 1 98.62 81 LYS B O 1
ATOM 3234 N N . VAL B 1 82 ? 11.375 31.609 -11.469 1 98.62 82 VAL B N 1
ATOM 3235 C CA . VAL B 1 82 ? 12.742 31.391 -11.016 1 98.62 82 VAL B CA 1
ATOM 3236 C C . VAL B 1 82 ? 13.094 32.406 -9.93 1 98.62 82 VAL B C 1
ATOM 3238 O O . VAL B 1 82 ? 12.789 33.594 -10.062 1 98.62 82 VAL B O 1
ATOM 3241 N N . GLY B 1 83 ? 13.656 31.906 -8.805 1 98.69 83 GLY B N 1
ATOM 3242 C CA . GLY B 1 83 ? 14.031 32.781 -7.707 1 98.69 83 GLY B CA 1
ATOM 3243 C C . GLY B 1 83 ? 13.07 32.719 -6.535 1 98.69 83 GLY B C 1
ATOM 3244 O O . GLY B 1 83 ? 13.406 33.156 -5.43 1 98.69 83 GLY B O 1
ATOM 3245 N N . ASP B 1 84 ? 11.859 32.188 -6.762 1 98.75 84 ASP B N 1
ATOM 3246 C CA . ASP B 1 84 ? 10.891 32.062 -5.68 1 98.75 84 ASP B CA 1
ATOM 3247 C C . ASP B 1 84 ? 11.406 31.141 -4.586 1 98.75 84 ASP B C 1
ATOM 3249 O O . ASP B 1 84 ? 12.016 30.109 -4.875 1 98.75 84 ASP B O 1
ATOM 3253 N N . ARG B 1 85 ? 11.188 31.5 -3.273 1 98.88 85 ARG B N 1
ATOM 3254 C CA . ARG B 1 85 ? 11.383 30.609 -2.143 1 98.88 85 ARG B CA 1
ATOM 3255 C C . ARG B 1 85 ? 10.188 29.672 -1.974 1 98.88 85 ARG B C 1
ATOM 3257 O O . ARG B 1 85 ? 9.055 30.125 -1.84 1 98.88 85 ARG B O 1
ATOM 3264 N N . VAL B 1 86 ? 10.422 28.375 -2.006 1 98.94 86 VAL B N 1
ATOM 3265 C CA . VAL B 1 86 ? 9.297 27.438 -2.018 1 98.94 86 VAL B CA 1
ATOM 3266 C C . VAL B 1 86 ? 9.633 26.234 -1.148 1 98.94 86 VAL B C 1
ATOM 3268 O O . VAL B 1 86 ? 10.797 25.984 -0.833 1 98.94 86 VAL B O 1
ATOM 3271 N N . THR B 1 87 ? 8.695 25.594 -0.636 1 98.94 87 THR B N 1
ATOM 3272 C CA . THR B 1 87 ? 8.734 24.234 -0.127 1 98.94 87 THR B CA 1
ATOM 3273 C C . THR B 1 87 ? 7.758 23.344 -0.888 1 98.94 87 THR B C 1
ATOM 3275 O O . THR B 1 87 ? 6.895 23.844 -1.616 1 98.94 87 THR B O 1
ATOM 3278 N N . GLY B 1 88 ? 7.992 22.031 -0.886 1 98.94 88 GLY B N 1
ATOM 3279 C CA . GLY B 1 88 ? 7.074 21.219 -1.66 1 98.94 88 GLY B CA 1
ATOM 3280 C C . GLY B 1 88 ? 7.25 19.734 -1.41 1 98.94 88 GLY B C 1
ATOM 3281 O O . GLY B 1 88 ? 8.172 19.312 -0.706 1 98.94 88 GLY B O 1
ATOM 3282 N N . PHE B 1 89 ? 6.305 18.984 -1.88 1 98.94 89 PHE B N 1
ATOM 3283 C CA . PHE B 1 89 ? 6.227 17.531 -1.764 1 98.94 89 PHE B CA 1
ATOM 3284 C C . PHE B 1 89 ? 6.793 16.859 -3.01 1 98.94 89 PHE B C 1
ATOM 3286 O O . PHE B 1 89 ? 6.203 16.938 -4.09 1 98.94 89 PHE B O 1
ATOM 3293 N N . ALA B 1 90 ? 7.941 16.203 -2.844 1 98.81 90 ALA B N 1
ATOM 3294 C CA . ALA B 1 90 ? 8.57 15.438 -3.922 1 98.81 90 ALA B CA 1
ATOM 3295 C C . ALA B 1 90 ? 7.879 14.086 -4.109 1 98.81 90 ALA B C 1
ATOM 3297 O O . ALA B 1 90 ? 7.652 13.359 -3.143 1 98.81 90 ALA B O 1
ATOM 3298 N N . LEU B 1 91 ? 7.598 13.68 -5.328 1 98.44 91 LEU B N 1
ATOM 3299 C CA . LEU B 1 91 ? 6.574 12.68 -5.609 1 98.44 91 LEU B CA 1
ATOM 3300 C C . LEU B 1 91 ? 7.203 11.32 -5.883 1 98.44 91 LEU B C 1
ATOM 3302 O O . LEU B 1 91 ? 6.551 10.43 -6.434 1 98.44 91 LEU B O 1
ATOM 3306 N N . VAL B 1 92 ? 8.445 11.055 -5.516 1 98 92 VAL B N 1
ATOM 3307 C CA . VAL B 1 92 ? 9.125 9.812 -5.852 1 98 92 VAL B CA 1
ATOM 3308 C C . VAL B 1 92 ? 8.305 8.625 -5.34 1 98 92 VAL B C 1
ATOM 3310 O O . VAL B 1 92 ? 8.242 7.578 -5.992 1 98 92 VAL B O 1
ATOM 3313 N N . ILE B 1 93 ? 7.641 8.75 -4.254 1 95.69 93 ILE B N 1
ATOM 3314 C CA . ILE B 1 93 ? 6.922 7.633 -3.645 1 95.69 93 ILE B CA 1
ATOM 3315 C C . ILE B 1 93 ? 5.684 7.301 -4.477 1 95.69 93 ILE B C 1
ATOM 3317 O O . ILE B 1 93 ? 5.082 6.238 -4.309 1 95.69 93 ILE B O 1
ATOM 3321 N N . ALA B 1 94 ? 5.312 8.203 -5.344 1 93.38 94 ALA B N 1
ATOM 3322 C CA . ALA B 1 94 ? 4.125 7.988 -6.168 1 93.38 94 ALA B CA 1
ATOM 3323 C C . ALA B 1 94 ? 4.512 7.566 -7.582 1 93.38 94 ALA B C 1
ATOM 3325 O O . ALA B 1 94 ? 3.76 6.848 -8.25 1 93.38 94 ALA B O 1
ATOM 3326 N N . ASN B 1 95 ? 5.664 8.008 -8.047 1 92.88 95 ASN B N 1
ATOM 3327 C CA . ASN B 1 95 ? 5.902 7.832 -9.477 1 92.88 95 ASN B CA 1
ATOM 3328 C C . ASN B 1 95 ? 7.184 7.043 -9.734 1 92.88 95 ASN B C 1
ATOM 3330 O O . ASN B 1 95 ? 7.516 6.75 -10.883 1 92.88 95 ASN B O 1
ATOM 3334 N N . ASN B 1 96 ? 7.949 6.75 -8.695 1 92.25 96 ASN B N 1
ATOM 3335 C CA . ASN B 1 96 ? 9.133 5.898 -8.758 1 92.25 96 ASN B CA 1
ATOM 3336 C C . ASN B 1 96 ? 10.242 6.539 -9.594 1 92.25 96 ASN B C 1
ATOM 3338 O O . ASN B 1 96 ? 11.047 5.836 -10.203 1 92.25 96 ASN B O 1
ATOM 3342 N N . LYS B 1 97 ? 10.305 7.879 -9.758 1 96.06 97 LYS B N 1
ATOM 3343 C CA . LYS B 1 97 ? 11.328 8.586 -10.508 1 96.06 97 LYS B CA 1
ATOM 3344 C C . LYS B 1 97 ? 12.328 9.266 -9.578 1 96.06 97 LYS B C 1
ATOM 3346 O O . LYS B 1 97 ? 11.969 10.188 -8.844 1 96.06 97 LYS B O 1
ATOM 3351 N N . PRO B 1 98 ? 13.562 8.875 -9.664 1 97.75 98 PRO B N 1
ATOM 3352 C CA . PRO B 1 98 ? 14.555 9.398 -8.727 1 97.75 98 PRO B CA 1
ATOM 3353 C C . PRO B 1 98 ? 14.711 10.914 -8.82 1 97.75 98 PRO B C 1
ATOM 3355 O O . PRO B 1 98 ? 15.086 11.562 -7.84 1 97.75 98 PRO B O 1
ATOM 3358 N N . GLU B 1 99 ? 14.367 11.531 -9.977 1 98.44 99 GLU B N 1
ATOM 3359 C CA . GLU B 1 99 ? 14.445 12.977 -10.148 1 98.44 99 GLU B CA 1
ATOM 3360 C C . GLU B 1 99 ? 13.445 13.695 -9.242 1 98.44 99 GLU B C 1
ATOM 3362 O O . GLU B 1 99 ? 13.57 14.898 -9.008 1 98.44 99 GLU B O 1
ATOM 3367 N N . HIS B 1 100 ? 12.477 12.93 -8.766 1 98.75 100 HIS B N 1
ATOM 3368 C CA . HIS B 1 100 ? 11.445 13.461 -7.887 1 98.75 100 HIS B CA 1
ATOM 3369 C C . HIS B 1 100 ? 11.68 13.055 -6.438 1 98.75 100 HIS B C 1
ATOM 3371 O O . HIS B 1 100 ? 10.766 13.094 -5.617 1 98.75 100 HIS B O 1
ATOM 3377 N N . GLY B 1 101 ? 12.883 12.609 -6.102 1 98.75 101 GLY B N 1
ATOM 3378 C CA . GLY B 1 101 ? 13.289 12.383 -4.719 1 98.75 101 GLY B CA 1
ATOM 3379 C C . GLY B 1 101 ? 13.914 13.609 -4.074 1 98.75 101 GLY B C 1
ATOM 3380 O O . GLY B 1 101 ? 14.656 14.352 -4.727 1 98.75 101 GLY B O 1
ATOM 3381 N N . ALA B 1 102 ? 13.695 13.789 -2.863 1 98.88 102 ALA B N 1
ATOM 3382 C CA . ALA B 1 102 ? 14.133 14.992 -2.16 1 98.88 102 ALA B CA 1
ATOM 3383 C C . ALA B 1 102 ? 15.617 14.93 -1.833 1 98.88 102 ALA B C 1
ATOM 3385 O O . ALA B 1 102 ? 16.312 15.953 -1.852 1 98.88 102 ALA B O 1
ATOM 3386 N N . TRP B 1 103 ? 16.125 13.789 -1.51 1 98.81 103 TRP B N 1
ATOM 3387 C CA . TRP B 1 103 ? 17.484 13.656 -0.971 1 98.81 103 TRP B CA 1
ATOM 3388 C C . TRP B 1 103 ? 18.516 13.836 -2.066 1 98.81 103 TRP B C 1
ATOM 3390 O O . TRP B 1 103 ? 19.375 12.961 -2.277 1 98.81 103 TRP B O 1
ATOM 3400 N N . GLN B 1 104 ? 18.484 14.961 -2.711 1 98.75 104 GLN B N 1
ATOM 3401 C CA . GLN B 1 104 ? 19.469 15.398 -3.707 1 98.75 104 GLN B CA 1
ATOM 3402 C C . GLN B 1 104 ? 19.516 16.922 -3.787 1 98.75 104 GLN B C 1
ATOM 3404 O O . GLN B 1 104 ? 18.641 17.609 -3.258 1 98.75 104 GLN B O 1
ATOM 3409 N N . THR B 1 105 ? 20.531 17.5 -4.391 1 98.44 105 THR B N 1
ATOM 3410 C CA . THR B 1 105 ? 20.75 18.938 -4.445 1 98.44 105 THR B CA 1
ATOM 3411 C C . THR B 1 105 ? 19.656 19.625 -5.254 1 98.44 105 THR B C 1
ATOM 3413 O O . THR B 1 105 ? 19.25 20.75 -4.934 1 98.44 105 THR B O 1
ATOM 3416 N N . TYR B 1 106 ? 19.203 18.969 -6.312 1 98.62 106 TYR B N 1
ATOM 3417 C CA . TYR B 1 106 ? 18.156 19.484 -7.176 1 98.62 106 TYR B CA 1
ATOM 3418 C C . TYR B 1 106 ? 16.984 18.5 -7.25 1 98.62 106 TYR B C 1
ATOM 3420 O O . TYR B 1 106 ? 17.188 17.312 -7.523 1 98.62 106 TYR B O 1
ATOM 3428 N N . THR B 1 107 ? 15.789 18.953 -7 1 98.81 107 THR B N 1
ATOM 3429 C CA . THR B 1 107 ? 14.602 18.109 -6.992 1 98.81 107 THR B CA 1
ATOM 3430 C C . THR B 1 107 ? 13.531 18.672 -7.922 1 98.81 107 THR B C 1
ATOM 3432 O O . THR B 1 107 ? 13.297 19.875 -7.949 1 98.81 107 THR B O 1
ATOM 3435 N N . LEU B 1 108 ? 12.93 17.828 -8.688 1 98.94 108 LEU B N 1
ATOM 3436 C CA . LEU B 1 108 ? 11.766 18.219 -9.469 1 98.94 108 LEU B CA 1
ATOM 3437 C C . LEU B 1 108 ? 10.492 18.156 -8.633 1 98.94 108 LEU B C 1
ATOM 3439 O O . LEU B 1 108 ? 10.25 17.156 -7.949 1 98.94 108 LEU B O 1
ATOM 3443 N N . LEU B 1 109 ? 9.719 19.203 -8.672 1 98.94 109 LEU B N 1
ATOM 3444 C CA . LEU B 1 109 ? 8.391 19.25 -8.062 1 98.94 109 LEU B CA 1
ATOM 3445 C C . LEU B 1 109 ? 7.32 19.547 -9.109 1 98.94 109 LEU B C 1
ATOM 3447 O O . LEU B 1 109 ? 7.582 20.234 -10.094 1 98.94 109 LEU B O 1
ATOM 3451 N N . GLN B 1 110 ? 6.105 18.984 -8.883 1 98.88 110 GLN B N 1
ATOM 3452 C CA . GLN B 1 110 ? 4.93 19.453 -9.609 1 98.88 110 GLN B CA 1
ATOM 3453 C C . GLN B 1 11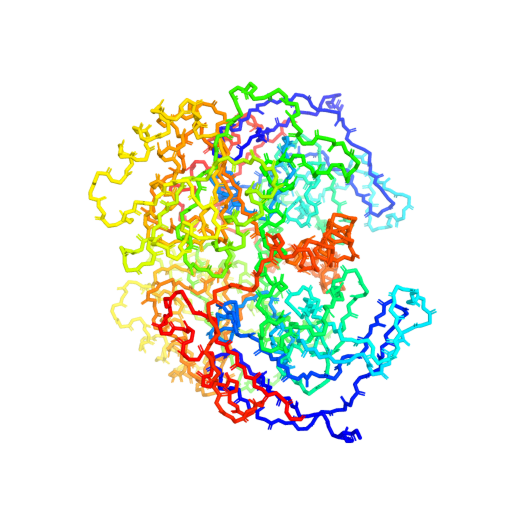0 ? 4.484 20.828 -9.102 1 98.88 110 GLN B C 1
ATOM 3455 O O . GLN B 1 110 ? 4.531 21.094 -7.898 1 98.88 110 GLN B O 1
ATOM 3460 N N . GLU B 1 111 ? 4.031 21.656 -9.977 1 98.88 111 GLU B N 1
ATOM 3461 C CA . GLU B 1 111 ? 3.498 22.953 -9.57 1 98.88 111 GLU B CA 1
ATOM 3462 C C . GLU B 1 111 ? 2.426 22.797 -8.492 1 98.88 111 GLU B C 1
ATOM 3464 O O . GLU B 1 111 ? 2.393 23.562 -7.531 1 98.88 111 GLU B O 1
ATOM 3469 N N . SER B 1 112 ? 1.568 21.781 -8.617 1 98.69 112 SER B N 1
ATOM 3470 C CA . SER B 1 112 ? 0.455 21.547 -7.703 1 98.69 112 SER B CA 1
ATOM 3471 C C . SER B 1 112 ? 0.952 21.156 -6.316 1 98.69 112 SER B C 1
ATOM 3473 O O . SER B 1 112 ? 0.219 21.281 -5.332 1 98.69 112 SER B O 1
ATOM 3475 N N . ALA B 1 113 ? 2.193 20.703 -6.219 1 98.88 113 ALA B N 1
ATOM 3476 C CA . ALA B 1 113 ? 2.736 20.188 -4.969 1 98.88 113 ALA B CA 1
ATOM 3477 C C . ALA B 1 113 ? 3.779 21.125 -4.387 1 98.88 113 ALA B C 1
ATOM 3479 O O . ALA B 1 113 ? 4.711 20.703 -3.703 1 98.88 113 ALA B O 1
ATOM 3480 N N . THR B 1 114 ? 3.67 22.406 -4.715 1 98.94 114 THR B N 1
ATOM 3481 C CA . THR B 1 114 ? 4.645 23.422 -4.312 1 98.94 114 THR B CA 1
ATOM 3482 C C . THR B 1 114 ? 3.971 24.547 -3.533 1 98.94 114 THR B C 1
ATOM 3484 O O . THR B 1 114 ? 2.873 24.969 -3.885 1 98.94 114 THR B O 1
ATOM 3487 N N . ILE B 1 115 ? 4.609 24.984 -2.48 1 98.94 115 ILE B N 1
ATOM 3488 C CA . ILE B 1 115 ? 4.133 26.062 -1.616 1 98.94 115 ILE B CA 1
ATOM 3489 C C . ILE B 1 115 ? 5.117 27.219 -1.659 1 98.94 115 ILE B C 1
ATOM 3491 O O . ILE B 1 115 ? 6.312 27.047 -1.412 1 98.94 115 ILE B O 1
ATOM 3495 N N . ARG B 1 116 ? 4.637 28.375 -1.94 1 98.75 116 ARG B N 1
ATOM 3496 C CA . ARG B 1 116 ? 5.469 29.562 -1.728 1 98.75 116 ARG B CA 1
ATOM 3497 C C . ARG B 1 116 ? 5.633 29.844 -0.24 1 98.75 116 ARG B C 1
ATOM 3499 O O . ARG B 1 116 ? 4.676 29.75 0.526 1 98.75 116 ARG B O 1
ATOM 3506 N N . ILE B 1 117 ? 6.809 30.156 0.156 1 98.56 117 ILE B N 1
ATOM 3507 C CA . ILE B 1 117 ? 7.004 30.5 1.562 1 98.56 117 ILE B CA 1
ATOM 3508 C C . ILE B 1 117 ? 7.504 31.938 1.686 1 98.56 117 ILE B C 1
ATOM 3510 O O . ILE B 1 117 ? 8.273 32.406 0.845 1 98.56 117 ILE B O 1
ATOM 3514 N N . PRO B 1 118 ? 7.098 32.656 2.699 1 98.5 118 PRO B N 1
ATOM 3515 C CA . PRO B 1 118 ? 7.555 34.031 2.914 1 98.5 118 PRO B CA 1
ATOM 3516 C C . PRO B 1 118 ? 9 34.094 3.404 1 98.5 118 PRO B C 1
ATOM 3518 O O . PRO B 1 118 ? 9.57 33.062 3.791 1 98.5 118 PRO B O 1
ATOM 3521 N N . GLU B 1 119 ? 9.555 35.219 3.426 1 98 119 GLU B N 1
ATOM 3522 C CA . GLU B 1 119 ? 10.961 35.469 3.734 1 98 119 GLU B CA 1
ATOM 3523 C C . GLU B 1 119 ? 11.273 35.094 5.184 1 98 119 GLU B C 1
ATOM 3525 O O . GLU B 1 119 ? 12.383 34.656 5.488 1 98 119 GLU B O 1
ATOM 3530 N N . PHE B 1 120 ? 10.297 35.188 6.008 1 98.31 120 PHE B N 1
ATOM 3531 C CA . PHE B 1 120 ? 10.578 35.031 7.426 1 98.31 120 PHE B CA 1
ATOM 3532 C C . PHE B 1 120 ? 10.633 33.531 7.789 1 98.31 120 PHE B C 1
ATOM 3534 O O . PHE B 1 120 ? 11.062 33.188 8.891 1 98.31 120 PHE B O 1
ATOM 3541 N N . VAL B 1 121 ? 10.211 32.719 6.91 1 98.62 121 VAL B N 1
ATOM 3542 C CA . VAL B 1 121 ? 10.297 31.266 7.137 1 98.62 121 VAL B CA 1
ATOM 3543 C C . VAL B 1 121 ? 11.656 30.75 6.664 1 98.62 121 VAL B C 1
ATOM 3545 O O . VAL B 1 121 ? 12 30.891 5.488 1 98.62 121 VAL B O 1
ATOM 3548 N N . SER B 1 122 ? 12.469 30.219 7.598 1 98.81 122 SER B N 1
ATOM 3549 C CA . SER B 1 122 ? 13.727 29.594 7.184 1 98.81 122 SER B CA 1
ATOM 3550 C C . SER B 1 122 ? 13.477 28.391 6.285 1 98.81 122 SER B C 1
ATOM 3552 O O . SER B 1 122 ? 12.383 27.828 6.277 1 98.81 122 SER B O 1
ATOM 3554 N N . TYR B 1 123 ? 14.477 28.047 5.512 1 98.81 123 TYR B N 1
ATOM 3555 C CA . TYR B 1 123 ? 14.336 26.875 4.664 1 98.81 123 TYR B CA 1
ATOM 3556 C C . TYR B 1 123 ? 14.133 25.625 5.504 1 98.81 123 TYR B C 1
ATOM 3558 O O . TYR B 1 123 ? 13.352 24.734 5.133 1 98.81 123 TYR B O 1
ATOM 3566 N N . GLU B 1 124 ? 14.852 25.516 6.664 1 98.75 124 GLU B N 1
ATOM 3567 C CA . GLU B 1 124 ? 14.688 24.391 7.57 1 98.75 124 GLU B CA 1
ATOM 3568 C C . GLU B 1 124 ? 13.258 24.297 8.086 1 98.75 124 GLU B C 1
ATOM 3570 O O . GLU B 1 124 ? 12.664 23.203 8.086 1 98.75 124 GLU B O 1
ATOM 3575 N N . ASP B 1 125 ? 12.695 25.391 8.477 1 98.75 125 ASP B N 1
ATOM 3576 C CA . ASP B 1 125 ? 11.305 25.438 8.93 1 98.75 125 ASP B CA 1
ATOM 3577 C C . ASP B 1 125 ? 10.344 25.109 7.793 1 98.75 125 ASP B C 1
ATOM 3579 O O . ASP B 1 125 ? 9.367 24.391 7.992 1 98.75 125 ASP B O 1
ATOM 3583 N N . GLY B 1 126 ? 10.625 25.641 6.625 1 98.88 126 GLY B N 1
ATOM 3584 C CA . GLY B 1 126 ? 9.781 25.391 5.465 1 98.88 126 GLY B CA 1
ATOM 3585 C C . GLY B 1 126 ? 9.664 23.922 5.121 1 98.88 126 GLY B C 1
ATOM 3586 O O . GLY B 1 126 ? 8.594 23.469 4.699 1 98.88 126 GLY B O 1
ATOM 3587 N N . ALA B 1 127 ? 10.711 23.141 5.348 1 98.88 127 ALA B N 1
ATOM 3588 C CA . ALA B 1 127 ? 10.758 21.734 4.977 1 98.88 127 ALA B CA 1
ATOM 3589 C C . ALA B 1 127 ? 9.828 20.906 5.855 1 98.88 127 ALA B C 1
ATOM 3591 O O . ALA B 1 127 ? 9.555 19.734 5.551 1 98.88 127 ALA B O 1
ATOM 3592 N N . THR B 1 128 ? 9.258 21.469 6.887 1 98.75 128 THR B N 1
ATOM 3593 C CA . THR B 1 128 ? 8.43 20.719 7.82 1 98.75 128 THR B CA 1
ATOM 3594 C C . THR B 1 128 ? 7.004 20.578 7.289 1 98.75 128 THR B C 1
ATOM 3596 O O . THR B 1 128 ? 6.234 19.75 7.789 1 98.75 128 THR B O 1
ATOM 3599 N N . PHE B 1 129 ? 6.617 21.25 6.246 1 98.88 129 PHE B N 1
ATOM 3600 C CA . PHE B 1 129 ? 5.211 21.406 5.895 1 98.88 129 PHE B CA 1
ATOM 3601 C C . PHE B 1 129 ? 4.754 20.312 4.949 1 98.88 129 PHE B C 1
ATOM 3603 O O . PHE B 1 129 ? 3.697 19.703 5.148 1 98.88 129 PHE B O 1
ATOM 3610 N N . PRO B 1 130 ? 5.48 19.969 3.873 1 98.88 130 PRO B N 1
ATOM 3611 C CA . PRO B 1 130 ? 4.879 19.312 2.711 1 98.88 130 PRO B CA 1
ATOM 3612 C C . PRO B 1 130 ? 4.238 17.969 3.057 1 98.88 130 PRO B C 1
ATOM 3614 O O . PRO B 1 130 ? 3.018 17.812 2.953 1 98.88 130 PRO B O 1
ATOM 3617 N N . MET B 1 131 ? 4.977 17 3.537 1 98.69 131 MET B N 1
ATOM 3618 C CA . MET B 1 131 ? 4.445 15.664 3.83 1 98.69 131 MET B CA 1
ATOM 3619 C C . MET B 1 131 ? 3.35 15.742 4.891 1 98.69 131 MET B C 1
ATOM 3621 O O . MET B 1 131 ? 2.299 15.117 4.75 1 98.69 131 MET B O 1
ATOM 3625 N N . ALA B 1 132 ? 3.594 16.5 5.906 1 98.75 132 ALA B N 1
ATOM 3626 C CA . ALA B 1 132 ? 2.67 16.562 7.035 1 98.75 132 ALA B CA 1
ATOM 3627 C C . ALA B 1 132 ? 1.308 17.094 6.598 1 98.75 132 ALA B C 1
ATOM 3629 O O . ALA B 1 132 ? 0.28 16.453 6.844 1 98.75 132 ALA B O 1
ATOM 3630 N N . PHE B 1 133 ? 1.289 18.156 5.859 1 98.88 133 PHE B N 1
ATOM 3631 C CA . PHE B 1 133 ? 0.02 18.781 5.504 1 98.88 133 PHE B CA 1
ATOM 3632 C C . PHE B 1 133 ? -0.65 18.031 4.355 1 98.88 133 PHE B C 1
ATOM 3634 O O . PHE B 1 133 ? -1.879 17.953 4.289 1 98.88 133 PHE B O 1
ATOM 3641 N N . ALA B 1 134 ? 0.152 17.484 3.434 1 98.81 134 ALA B N 1
ATOM 3642 C CA . ALA B 1 134 ? -0.448 16.641 2.408 1 98.81 134 ALA B CA 1
ATOM 3643 C C . ALA B 1 134 ? -1.179 15.453 3.033 1 98.81 134 ALA B C 1
ATOM 3645 O O . ALA B 1 134 ? -2.307 15.133 2.648 1 98.81 134 ALA B O 1
ATOM 3646 N N . THR B 1 135 ? -0.537 14.82 3.988 1 98.62 135 THR B N 1
ATOM 3647 C CA . THR B 1 135 ? -1.117 13.68 4.684 1 98.62 135 THR B CA 1
ATOM 3648 C C . THR B 1 135 ? -2.422 14.07 5.371 1 98.62 135 THR B C 1
ATOM 3650 O O . THR B 1 135 ? -3.443 13.398 5.203 1 98.62 135 THR B O 1
ATOM 3653 N N . VAL B 1 136 ? -2.418 15.156 6.082 1 98.81 136 VAL B N 1
ATOM 3654 C CA . VAL B 1 136 ? -3.559 15.57 6.891 1 98.81 136 VAL B CA 1
ATOM 3655 C C . VAL B 1 136 ? -4.684 16.062 5.984 1 98.81 136 VAL B C 1
ATOM 3657 O O . VAL B 1 136 ? -5.863 15.828 6.266 1 98.81 136 VAL B O 1
ATOM 3660 N N . ALA B 1 137 ? -4.352 16.688 4.914 1 98.25 137 ALA B N 1
ATOM 3661 C CA . ALA B 1 137 ? -5.379 17.188 4.008 1 98.25 137 ALA B CA 1
ATOM 3662 C C . ALA B 1 137 ? -6.168 16.047 3.379 1 98.25 137 ALA B C 1
ATOM 3664 O O . ALA B 1 137 ? -7.398 16.109 3.299 1 98.25 137 ALA B O 1
ATOM 3665 N N . VAL B 1 138 ? -5.449 15.07 2.943 1 97.62 138 VAL B N 1
ATOM 3666 C CA . VAL B 1 138 ? -6.156 13.906 2.416 1 97.62 138 VAL B CA 1
ATOM 3667 C C . VAL B 1 138 ? -7.047 13.305 3.5 1 97.62 138 VAL B C 1
ATOM 3669 O O . VAL B 1 138 ? -8.203 12.953 3.242 1 97.62 138 VAL B O 1
ATOM 3672 N N . ALA B 1 139 ? -6.559 13.211 4.707 1 98.12 139 ALA B N 1
ATOM 3673 C CA . ALA B 1 139 ? -7.324 12.664 5.82 1 98.12 139 ALA B CA 1
ATOM 3674 C C . ALA B 1 139 ? -8.578 13.492 6.078 1 98.12 139 ALA B C 1
ATOM 3676 O O . ALA B 1 139 ? -9.688 12.945 6.137 1 98.12 139 ALA B O 1
ATOM 3677 N N . TYR B 1 140 ? -8.43 14.805 6.18 1 97.62 140 TYR B N 1
ATOM 3678 C CA . TYR B 1 140 ? -9.523 15.672 6.598 1 97.62 140 TYR B CA 1
ATOM 3679 C C . TYR B 1 140 ? -10.555 15.828 5.484 1 97.62 140 TYR B C 1
ATOM 3681 O O . TYR B 1 140 ? -11.75 15.633 5.707 1 97.62 140 TYR B O 1
ATOM 3689 N N . PHE B 1 141 ? -10.094 16.062 4.285 1 96.81 141 PHE B N 1
ATOM 3690 C CA . PHE B 1 141 ? -11.016 16.516 3.254 1 96.81 141 PHE B CA 1
ATOM 3691 C C . PHE B 1 141 ? -11.531 15.336 2.43 1 96.81 141 PHE B C 1
ATOM 3693 O O . PHE B 1 141 ? -12.695 15.32 2.016 1 96.81 141 PHE B O 1
ATOM 3700 N N . GLU B 1 142 ? -10.711 14.352 2.271 1 94.19 142 GLU B N 1
ATOM 3701 C CA . GLU B 1 142 ? -11.086 13.281 1.353 1 94.19 142 GLU B CA 1
ATOM 3702 C C . GLU B 1 142 ? -11.547 12.039 2.109 1 94.19 142 GLU B C 1
ATOM 3704 O O . GLU B 1 142 ? -12.359 11.266 1.604 1 94.19 142 GLU B O 1
ATOM 3709 N N . ARG B 1 143 ? -11.055 11.859 3.328 1 94.81 143 ARG B N 1
ATOM 3710 C CA . ARG B 1 143 ? -11.414 10.664 4.086 1 94.81 143 ARG B CA 1
ATOM 3711 C C . ARG B 1 143 ? -12.492 10.977 5.117 1 94.81 143 ARG B C 1
ATOM 3713 O O . ARG B 1 143 ? -13.547 10.336 5.141 1 94.81 143 ARG B O 1
ATOM 3720 N N . LEU B 1 144 ? -12.328 12 5.898 1 95.69 144 LEU B N 1
ATOM 3721 C CA . LEU B 1 144 ? -13.258 12.352 6.965 1 95.69 144 LEU B CA 1
ATOM 3722 C C . LEU B 1 144 ? -14.414 13.188 6.426 1 95.69 144 LEU B C 1
ATOM 3724 O O . LEU B 1 144 ? -15.445 13.328 7.082 1 95.69 144 LEU B O 1
ATOM 3728 N N . GLY B 1 145 ? -14.219 13.859 5.223 1 93.5 145 GLY B N 1
ATOM 3729 C CA . GLY B 1 145 ? -15.289 14.602 4.574 1 93.5 145 GLY B CA 1
ATOM 3730 C C . GLY B 1 145 ? -15.5 15.977 5.176 1 93.5 145 GLY B C 1
ATOM 3731 O O . GLY B 1 145 ? -16.609 16.516 5.121 1 93.5 145 GLY B O 1
ATOM 3732 N N . ILE B 1 146 ? -14.484 16.438 5.836 1 94.44 146 ILE B N 1
ATOM 3733 C CA . ILE B 1 146 ? -14.57 17.781 6.391 1 94.44 146 ILE B CA 1
ATOM 3734 C C . ILE B 1 146 ? -14.531 18.812 5.258 1 94.44 146 ILE B C 1
ATOM 3736 O O . ILE B 1 146 ? -13.734 18.688 4.324 1 94.44 146 ILE B O 1
ATOM 3740 N N . ALA B 1 147 ? -15.367 19.828 5.328 1 91.5 147 ALA B N 1
ATOM 3741 C CA . ALA B 1 147 ? -15.453 20.844 4.281 1 91.5 147 ALA B CA 1
ATOM 3742 C C . ALA B 1 147 ? -14.227 21.75 4.297 1 91.5 147 ALA B C 1
ATOM 3744 O O . ALA B 1 147 ? -13.734 22.125 5.367 1 91.5 147 ALA B O 1
ATOM 3745 N N . ARG B 1 148 ? -13.688 22.156 3.131 1 90 148 ARG B N 1
ATOM 3746 C CA . ARG B 1 148 ? -12.617 23.141 3.01 1 90 148 ARG B CA 1
ATOM 3747 C C . ARG B 1 148 ? -13.117 24.547 3.334 1 90 148 ARG B C 1
ATOM 3749 O O . ARG B 1 148 ? -14.281 24.859 3.094 1 90 148 ARG B O 1
ATOM 3756 N N . PRO B 1 149 ? -12.297 25.297 4.008 1 80.5 149 PRO B N 1
ATOM 3757 C CA . PRO B 1 149 ? -12.742 26.656 4.328 1 80.5 149 PRO B CA 1
ATOM 3758 C C . PRO B 1 149 ? -12.984 27.516 3.082 1 80.5 149 PRO B C 1
ATOM 3760 O O . PRO B 1 149 ? -12.281 27.359 2.08 1 80.5 149 PRO B O 1
ATOM 3763 N N . VAL B 1 150 ? -14.188 28.094 2.871 1 58.91 150 VAL B N 1
ATOM 3764 C CA . VAL B 1 150 ? -14.422 29.094 1.825 1 58.91 150 VAL B CA 1
ATOM 3765 C C . VAL B 1 150 ? -13.797 30.422 2.23 1 58.91 150 VAL B C 1
ATOM 3767 O O . VAL B 1 150 ? -13.867 30.812 3.396 1 58.91 150 VAL B O 1
ATOM 3770 N N . LEU B 1 151 ? -12.594 30.922 1.634 1 50.53 151 LEU B N 1
ATOM 3771 C CA . LEU B 1 151 ? -11.922 32.188 1.982 1 50.53 151 LEU B CA 1
ATOM 3772 C C . LEU B 1 151 ? -12.914 33.188 2.529 1 50.53 151 LEU B C 1
ATOM 3774 O O . LEU B 1 151 ? -12.547 34.031 3.348 1 50.53 151 LEU B O 1
ATOM 3778 N N . THR B 1 152 ? -13.961 33.594 1.863 1 39.72 152 THR B N 1
ATOM 3779 C CA . THR B 1 152 ? -14.703 34.781 2.229 1 39.72 152 THR B CA 1
ATOM 3780 C C . THR B 1 152 ? -15.555 34.562 3.469 1 39.72 152 THR B C 1
ATOM 3782 O O . THR B 1 152 ? -16.312 35.438 3.891 1 39.72 152 THR B O 1
ATOM 3785 N N . LEU B 1 153 ? -15.961 33.344 3.721 1 40.66 153 LEU B N 1
ATOM 3786 C CA . LEU B 1 153 ? -17.125 33.438 4.598 1 40.66 153 LEU B CA 1
ATOM 3787 C C . LEU B 1 153 ? -16.703 33.656 6.043 1 40.66 153 LEU B C 1
ATOM 3789 O O . LEU B 1 153 ? -15.648 33.188 6.473 1 40.66 153 LEU B O 1
ATOM 3793 N N . ASP B 1 154 ? -17.203 34.719 6.723 1 39.47 154 ASP B N 1
ATOM 3794 C CA . ASP B 1 154 ? -17.234 35.094 8.141 1 39.47 154 ASP B CA 1
ATOM 3795 C C . ASP B 1 154 ? -17.297 33.812 9.008 1 39.47 154 ASP B C 1
ATOM 3797 O O . ASP B 1 154 ? -18.25 33.062 8.922 1 39.47 154 ASP B O 1
ATOM 3801 N N . VAL B 1 155 ? -16.297 33.188 9.312 1 43 155 VAL B N 1
ATOM 3802 C CA . VAL B 1 155 ? -16.078 32.094 10.266 1 43 155 VAL B CA 1
ATOM 3803 C C . VAL B 1 155 ? -17.062 32.219 11.43 1 43 155 VAL B C 1
ATOM 3805 O O . VAL B 1 155 ? -16.953 31.516 12.43 1 43 155 VAL B O 1
ATOM 3808 N N . GLN B 1 156 ? -17.656 33.469 11.547 1 36.28 156 GLN B N 1
ATOM 3809 C CA . GLN B 1 156 ? -18.344 33.625 12.828 1 36.28 156 GLN B CA 1
ATOM 3810 C C . GLN B 1 156 ? -19.359 32.531 13.047 1 36.28 156 GLN B C 1
ATOM 3812 O O . GLN B 1 156 ? -19.938 32.406 14.133 1 36.28 156 GLN B O 1
ATOM 3817 N N . GLN B 1 157 ? -20.219 32.312 12.016 1 38.81 157 GLN B N 1
ATOM 3818 C CA . GLN B 1 157 ? -21.562 32.031 12.523 1 38.81 157 GLN B CA 1
ATOM 3819 C C . GLN B 1 157 ? -21.547 30.844 13.469 1 38.81 157 GLN B C 1
ATOM 3821 O O . GLN B 1 157 ? -22.016 30.938 14.602 1 38.81 157 GLN B O 1
ATOM 3826 N N . GLN B 1 158 ? -22.547 29.781 13.164 1 38.06 158 GLN B N 1
ATOM 3827 C CA . GLN B 1 158 ? -23.344 29.062 14.148 1 38.06 158 GLN B CA 1
ATOM 3828 C C . GLN B 1 158 ? -22.484 28.094 14.953 1 38.06 158 GLN B C 1
ATOM 3830 O O . GLN B 1 158 ? -21.844 27.203 14.383 1 38.06 158 GLN B O 1
ATOM 3835 N N . GLN B 1 159 ? -21.828 28.516 15.992 1 42.31 159 GLN B N 1
ATOM 3836 C CA . GLN B 1 159 ? -21.406 27.859 17.219 1 42.31 159 GLN B CA 1
ATOM 3837 C C . GLN B 1 159 ? -22.203 26.578 17.469 1 42.31 159 GLN B C 1
ATOM 3839 O O . GLN B 1 159 ? -22.188 26.031 18.578 1 42.31 159 GLN B O 1
ATOM 3844 N N . GLN B 1 160 ? -23.234 26.328 16.688 1 45.53 160 GLN B N 1
ATOM 3845 C CA . GLN B 1 160 ? -23.844 25.047 17.047 1 45.53 160 GLN B CA 1
ATOM 3846 C C . GLN B 1 160 ? -22.797 23.953 17.188 1 45.53 160 GLN B C 1
ATOM 3848 O O . GLN B 1 160 ? -21.672 24.094 16.688 1 45.53 160 GLN B O 1
ATOM 3853 N N . GLN B 1 161 ? -23.156 22.875 17.984 1 58.41 161 GLN B N 1
ATOM 3854 C CA . GLN B 1 161 ? -22.375 21.766 18.484 1 58.41 161 GLN B CA 1
ATOM 3855 C C . GLN B 1 161 ? -21.562 21.125 17.359 1 58.41 161 GLN B C 1
ATOM 3857 O O . GLN B 1 161 ? -22.078 20.266 16.625 1 58.41 161 GLN B O 1
ATOM 3862 N N . GLN B 1 162 ? -20.391 21.781 16.938 1 79.62 162 GLN B N 1
ATOM 3863 C CA . GLN B 1 162 ? -19.531 21.203 15.906 1 79.62 162 GLN B CA 1
ATOM 3864 C C . GLN B 1 162 ? -18.734 20.031 16.453 1 79.62 162 GLN B C 1
ATOM 3866 O O . GLN B 1 162 ? -18.328 20.031 17.625 1 79.62 162 GLN B O 1
ATOM 3871 N N . PRO B 1 163 ? -18.781 18.984 15.773 1 92.38 163 PRO B N 1
ATOM 3872 C CA . PRO B 1 163 ? -18 17.844 16.234 1 92.38 163 PRO B CA 1
ATOM 3873 C C . PRO B 1 163 ? -16.531 18.188 16.453 1 92.38 163 PRO B C 1
ATOM 3875 O O . PRO B 1 163 ? -15.992 19.078 15.789 1 92.38 163 PRO B O 1
ATOM 3878 N N . GLY B 1 164 ? -16.016 17.656 17.5 1 96.88 164 GLY B N 1
ATOM 3879 C CA . GLY B 1 164 ? -14.602 17.828 17.781 1 96.88 164 GLY B CA 1
ATOM 3880 C C . GLY B 1 164 ? -13.719 16.875 17 1 96.88 164 GLY B C 1
ATOM 3881 O O . GLY B 1 164 ? -14.219 15.984 16.312 1 96.88 164 GLY B O 1
ATOM 3882 N N . MET B 1 165 ? -12.461 17.156 17.078 1 98.19 165 MET B N 1
ATOM 3883 C CA . MET B 1 165 ? -11.438 16.359 16.406 1 98.19 165 MET B CA 1
ATOM 3884 C C . MET B 1 165 ? -10.516 15.703 17.438 1 98.19 165 MET B C 1
ATOM 3886 O O . MET B 1 165 ? -9.953 16.391 18.297 1 98.19 165 MET B O 1
ATOM 3890 N N . LEU B 1 166 ? -10.445 14.383 17.375 1 98.88 166 LEU B N 1
ATOM 3891 C CA . LEU B 1 166 ? -9.406 13.664 18.094 1 98.88 166 LEU B CA 1
ATOM 3892 C C . LEU B 1 166 ? -8.133 13.57 17.266 1 98.88 166 LEU B C 1
ATOM 3894 O O . LEU B 1 166 ? -8.164 13.125 16.125 1 98.88 166 LEU B O 1
ATOM 3898 N N . VAL B 1 167 ? -7.012 14.023 17.812 1 98.94 167 VAL B N 1
ATOM 3899 C CA . VAL B 1 167 ? -5.707 13.812 17.188 1 98.94 167 VAL B CA 1
ATOM 3900 C C . VAL B 1 167 ? -4.824 12.977 18.109 1 98.94 167 VAL B C 1
ATOM 3902 O O . VAL B 1 167 ? -4.34 13.461 19.125 1 98.94 167 VAL B O 1
ATOM 3905 N N . TRP B 1 168 ? -4.637 11.734 17.734 1 98.75 168 TRP B N 1
ATOM 3906 C CA . TRP B 1 168 ? -3.768 10.844 18.5 1 98.75 168 TRP B CA 1
ATOM 3907 C C . TRP B 1 168 ? -2.32 10.961 18.031 1 98.75 168 TRP B C 1
ATOM 3909 O O . TRP B 1 168 ? -2.029 10.82 16.844 1 98.75 168 TRP B O 1
ATOM 3919 N N . GLY B 1 169 ? -1.404 11.203 18.969 1 98.25 169 GLY B N 1
ATOM 3920 C CA . GLY B 1 169 ? -0.017 11.422 18.594 1 98.25 169 GLY B CA 1
ATOM 3921 C C . GLY B 1 169 ? 0.231 12.805 18.031 1 98.25 169 GLY B C 1
ATOM 3922 O O . GLY B 1 169 ? 0.835 12.945 16.953 1 98.25 169 GLY B O 1
ATOM 3923 N N . ALA B 1 170 ? -0.128 13.836 18.812 1 98.69 170 ALA B N 1
ATOM 3924 C CA . ALA B 1 170 ? -0.233 15.195 18.281 1 98.69 170 ALA B CA 1
ATOM 3925 C C . ALA B 1 170 ? 1.144 15.844 18.156 1 98.69 170 ALA B C 1
ATOM 3927 O O . ALA B 1 170 ? 1.291 16.875 17.5 1 98.69 170 ALA B O 1
ATOM 3928 N N . SER B 1 171 ? 2.148 15.234 18.75 1 98.19 171 SER B N 1
ATOM 3929 C CA . SER B 1 171 ? 3.465 15.859 18.719 1 98.19 171 SER B CA 1
ATOM 3930 C C . SER B 1 171 ? 4.254 15.438 17.484 1 98.19 171 SER B C 1
ATOM 3932 O O . SER B 1 171 ? 5.332 15.969 17.219 1 98.19 171 SER B O 1
ATOM 3934 N N . SER B 1 172 ? 3.729 14.445 16.734 1 97.81 172 SER B N 1
ATOM 3935 C CA . SER B 1 172 ? 4.375 14.047 15.492 1 97.81 172 SER B CA 1
ATOM 3936 C C . SER B 1 172 ? 4.246 15.133 14.43 1 97.81 172 SER B C 1
ATOM 3938 O O . SER B 1 172 ? 3.529 16.109 14.625 1 97.81 172 SER B O 1
ATOM 3940 N N . SER B 1 173 ? 4.977 14.977 13.336 1 98.31 173 SER B N 1
ATOM 3941 C CA . SER B 1 173 ? 4.883 15.938 12.242 1 98.31 173 SER B CA 1
ATOM 3942 C C . SER B 1 173 ? 3.459 16.016 11.703 1 98.31 173 SER B C 1
ATOM 3944 O O . SER B 1 173 ? 2.91 17.109 11.539 1 98.31 173 SER B O 1
ATOM 3946 N N . THR B 1 174 ? 2.852 14.875 11.438 1 98.5 174 THR B N 1
ATOM 3947 C CA . THR B 1 174 ? 1.479 14.883 10.938 1 98.5 174 THR B CA 1
ATOM 3948 C C . THR B 1 174 ? 0.505 15.266 12.047 1 98.5 174 THR B C 1
ATOM 3950 O O . THR B 1 174 ? -0.524 15.891 11.789 1 98.5 174 THR B O 1
ATOM 3953 N N . GLY B 1 175 ? 0.856 14.953 13.281 1 98.81 175 GLY B N 1
ATOM 3954 C CA . GLY B 1 175 ? 0.028 15.336 14.414 1 98.81 175 GLY B CA 1
ATOM 3955 C C . GLY B 1 175 ? -0.07 16.844 14.594 1 98.81 175 GLY B C 1
ATOM 3956 O O . GLY B 1 175 ? -1.165 17.375 14.766 1 98.81 175 GLY B O 1
ATOM 3957 N N . THR B 1 176 ? 1.037 17.5 14.562 1 98.88 176 THR B N 1
ATOM 3958 C CA . THR B 1 176 ? 1.036 18.953 14.719 1 98.88 176 THR B CA 1
ATOM 3959 C C . THR B 1 176 ? 0.312 19.625 13.555 1 98.88 176 THR B C 1
ATOM 3961 O O . THR B 1 176 ? -0.398 20.625 13.75 1 98.88 176 THR B O 1
ATOM 3964 N N . ALA B 1 177 ? 0.515 19.094 12.352 1 98.88 177 ALA B N 1
ATOM 3965 C CA . ALA B 1 177 ? -0.21 19.609 11.195 1 98.88 177 ALA B CA 1
ATOM 3966 C C . ALA B 1 177 ? -1.717 19.438 11.367 1 98.88 177 ALA B C 1
ATOM 3968 O O . ALA B 1 177 ? -2.492 20.344 11.055 1 98.88 177 ALA B O 1
ATOM 3969 N N . ALA B 1 178 ? -2.104 18.281 11.898 1 98.88 178 ALA B N 1
ATOM 3970 C CA . ALA B 1 178 ? -3.518 17.984 12.109 1 98.88 178 ALA B CA 1
ATOM 3971 C C . ALA B 1 178 ? -4.133 18.953 13.117 1 98.88 178 ALA B C 1
ATOM 3973 O O . ALA B 1 178 ? -5.238 19.469 12.906 1 98.88 178 ALA B O 1
ATOM 3974 N N . VAL B 1 179 ? -3.424 19.234 14.188 1 98.81 179 VAL B N 1
ATOM 3975 C CA . VAL B 1 179 ? -3.898 20.156 15.211 1 98.81 179 VAL B CA 1
ATOM 3976 C C . VAL B 1 179 ? -4.094 21.547 14.609 1 98.81 179 VAL B C 1
ATOM 3978 O O . VAL B 1 179 ? -5.156 22.141 14.758 1 98.81 179 VAL B O 1
ATOM 3981 N N . GLN B 1 180 ? -3.127 22 13.914 1 98.5 180 GLN B N 1
ATOM 3982 C CA . GLN B 1 180 ? -3.17 23.359 13.391 1 98.5 180 GLN B CA 1
ATOM 3983 C C . GLN B 1 180 ? -4.254 23.516 12.328 1 98.5 180 GLN B C 1
ATOM 3985 O O . GLN B 1 180 ? -4.977 24.516 12.305 1 98.5 180 GLN B O 1
ATOM 3990 N N . LEU B 1 181 ? -4.32 22.5 11.43 1 97.88 181 LEU B N 1
ATOM 3991 C CA . LEU B 1 181 ? -5.316 22.594 10.367 1 97.88 181 LEU B CA 1
ATOM 3992 C C . LEU B 1 181 ? -6.727 22.531 10.938 1 97.88 181 LEU B C 1
ATOM 3994 O O . LEU B 1 181 ? -7.609 23.281 10.5 1 97.88 181 LEU B O 1
ATOM 3998 N N . ALA B 1 182 ? -6.992 21.672 11.922 1 97.06 182 ALA B N 1
ATOM 3999 C CA . ALA B 1 182 ? -8.305 21.609 12.57 1 97.06 182 ALA B CA 1
ATOM 4000 C C . ALA B 1 182 ? -8.648 22.953 13.219 1 97.06 182 ALA B C 1
ATOM 4002 O O . ALA B 1 182 ? -9.766 23.453 13.055 1 97.06 182 ALA B O 1
ATOM 4003 N N . LYS B 1 183 ? -7.715 23.516 13.93 1 96.25 183 LYS B N 1
ATOM 4004 C CA . LYS B 1 183 ? -7.93 24.828 14.547 1 96.25 183 LYS B CA 1
ATOM 4005 C C . LYS B 1 183 ? -8.289 25.875 13.492 1 96.25 183 LYS B C 1
ATOM 4007 O O . LYS B 1 183 ? -9.242 26.641 13.672 1 96.25 183 LYS B O 1
ATOM 4012 N N . ALA B 1 184 ? -7.559 25.859 12.453 1 94.19 184 ALA B N 1
ATOM 4013 C CA . ALA B 1 184 ? -7.785 26.812 11.375 1 94.19 184 ALA B CA 1
ATOM 4014 C C . ALA B 1 184 ? -9.172 26.641 10.758 1 94.19 184 ALA B C 1
ATOM 4016 O O . ALA B 1 184 ? -9.734 27.594 10.211 1 94.19 184 ALA B O 1
ATOM 4017 N N . LEU B 1 185 ? -9.68 25.438 10.805 1 92.38 185 LEU B N 1
ATOM 4018 C CA . LEU B 1 185 ? -11 25.125 10.258 1 92.38 185 LEU B CA 1
ATOM 4019 C C . LEU B 1 185 ? -12.086 25.375 11.289 1 92.38 185 LEU B C 1
ATOM 4021 O O . LEU B 1 185 ? -13.273 25.156 11.016 1 92.38 185 LEU B O 1
ATOM 4025 N N . GLY B 1 186 ? -11.711 25.797 12.5 1 91.62 186 GLY B N 1
ATOM 4026 C CA . GLY B 1 186 ? -12.664 26.109 13.555 1 91.62 186 GLY B CA 1
ATOM 4027 C C . GLY B 1 186 ? -13.102 24.875 14.336 1 91.62 186 GLY B C 1
ATOM 4028 O O . GLY B 1 186 ? -14.133 24.906 15.008 1 91.62 186 GLY B O 1
ATOM 4029 N N . ILE B 1 187 ? -12.383 23.812 14.242 1 95.12 187 ILE B N 1
ATOM 4030 C CA . ILE B 1 187 ? -12.727 22.562 14.922 1 95.12 187 ILE B CA 1
ATOM 4031 C C . ILE B 1 187 ? -11.945 22.453 16.234 1 95.12 187 ILE B C 1
ATOM 4033 O O . ILE B 1 187 ? -10.727 22.641 16.25 1 95.12 187 ILE B O 1
ATOM 4037 N N . LYS B 1 188 ? -12.641 22.219 17.297 1 97 188 LYS B N 1
ATOM 4038 C CA . LYS B 1 188 ? -11.969 22.016 18.578 1 97 188 LYS B CA 1
ATOM 4039 C C . LYS B 1 188 ? -11.203 20.703 18.609 1 97 188 LYS B C 1
ATOM 4041 O O . LYS B 1 188 ? -11.742 19.641 18.25 1 97 188 LYS B O 1
ATOM 4046 N N . VAL B 1 189 ? -9.93 20.734 19.094 1 98.44 189 VAL B N 1
ATOM 4047 C CA . VAL B 1 189 ? -9.047 19.578 19 1 98.44 189 VAL B CA 1
ATOM 4048 C C . VAL B 1 189 ? -8.789 19 20.391 1 98.44 189 VAL B C 1
ATOM 4050 O O . VAL B 1 189 ? -8.422 19.734 21.312 1 98.44 189 VAL B O 1
ATOM 4053 N N . PHE B 1 190 ? -9.008 17.75 20.531 1 98.81 190 PHE B N 1
ATOM 4054 C CA . PHE B 1 190 ? -8.602 16.953 21.688 1 98.81 190 PHE B CA 1
ATOM 4055 C C . PHE B 1 190 ? -7.496 15.977 21.297 1 98.81 190 PHE B C 1
ATOM 4057 O O . PHE B 1 190 ? -7.684 15.133 20.422 1 98.81 190 PHE B O 1
ATOM 4064 N N . ALA B 1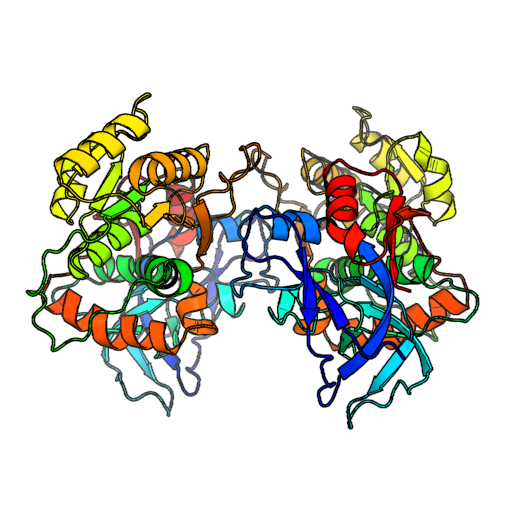 191 ? -6.324 16.094 21.984 1 98.88 191 ALA B N 1
ATOM 4065 C CA . ALA B 1 191 ? -5.125 15.43 21.469 1 98.88 191 ALA B CA 1
ATOM 4066 C C . ALA B 1 191 ? -4.508 14.516 22.516 1 98.88 191 ALA B C 1
ATOM 4068 O O . ALA B 1 191 ? -4.859 14.594 23.703 1 98.88 191 ALA B O 1
ATOM 4069 N N . THR B 1 192 ? -3.707 13.578 22.047 1 98.81 192 THR B N 1
ATOM 4070 C CA . THR B 1 192 ? -2.832 12.836 22.938 1 98.81 192 THR B CA 1
ATOM 4071 C C . THR B 1 192 ? -1.366 13.109 22.625 1 98.81 192 THR B C 1
ATOM 4073 O O . THR B 1 192 ? -1.016 13.367 21.469 1 98.81 192 THR B O 1
ATOM 4076 N N . SER B 1 193 ? -0.574 13.141 23.562 1 98.31 193 SER B N 1
ATOM 4077 C CA . SER B 1 193 ? 0.878 13.258 23.5 1 98.31 193 SER B CA 1
ATOM 4078 C C . SER B 1 193 ? 1.526 12.93 24.844 1 98.31 193 SER B C 1
ATOM 4080 O O . SER B 1 193 ? 0.832 12.727 25.844 1 98.31 193 SER B O 1
ATOM 4082 N N . SER B 1 194 ? 2.838 12.82 24.875 1 97.5 194 SER B N 1
ATOM 4083 C CA . SER B 1 194 ? 3.553 12.758 26.141 1 97.5 194 SER B CA 1
ATOM 4084 C C . SER B 1 194 ? 3.436 14.07 26.906 1 97.5 194 SER B C 1
ATOM 4086 O O . SER B 1 194 ? 3.434 15.148 26.312 1 97.5 194 SER B O 1
ATOM 4088 N N . PRO B 1 195 ? 3.402 13.984 28.203 1 97.69 195 PRO B N 1
ATOM 4089 C CA . PRO B 1 195 ? 3.172 15.18 29.031 1 97.69 195 PRO B CA 1
ATOM 4090 C C . PRO B 1 195 ? 4.172 16.297 28.734 1 97.69 195 PRO B C 1
ATOM 4092 O O . PRO B 1 195 ? 3.807 17.469 28.75 1 97.69 195 PRO B O 1
ATOM 4095 N N . LYS B 1 196 ? 5.367 15.992 28.438 1 97.5 196 LYS B N 1
ATOM 4096 C CA . LYS B 1 196 ? 6.398 17 28.188 1 97.5 196 LYS B CA 1
ATOM 4097 C C . LYS B 1 196 ? 6.047 17.875 27 1 97.5 196 LYS B C 1
ATOM 4099 O O . LYS B 1 196 ? 6.578 18.984 26.859 1 97.5 196 LYS B O 1
ATOM 4104 N N . ASN B 1 197 ? 5.105 17.406 26.109 1 98.12 197 ASN B N 1
ATOM 4105 C CA . ASN B 1 197 ? 4.762 18.141 24.906 1 98.12 197 ASN B CA 1
ATOM 4106 C C . ASN B 1 197 ? 3.396 18.812 25.016 1 98.12 197 ASN B C 1
ATOM 4108 O O . ASN B 1 197 ? 2.916 19.422 24.062 1 98.12 197 ASN B O 1
ATOM 4112 N N . HIS B 1 198 ? 2.711 18.766 26.188 1 98.5 198 HIS B N 1
ATOM 4113 C CA . HIS B 1 198 ? 1.334 19.219 26.312 1 98.5 198 HIS B CA 1
ATOM 4114 C C . HIS B 1 198 ? 1.218 20.703 26 1 98.5 198 HIS B C 1
ATOM 4116 O O . HIS B 1 198 ? 0.385 21.109 25.188 1 98.5 198 HIS B O 1
ATOM 4122 N N . GLU B 1 199 ? 2.057 21.484 26.609 1 98.38 199 GLU B N 1
ATOM 4123 C CA . GLU B 1 199 ? 1.974 22.922 26.422 1 98.38 199 GLU B CA 1
ATOM 4124 C C . GLU B 1 199 ? 2.293 23.312 24.984 1 98.38 199 GLU B C 1
ATOM 4126 O O . GLU B 1 199 ? 1.671 24.219 24.422 1 98.38 199 GLU B O 1
ATOM 4131 N N . TYR B 1 200 ? 3.252 22.625 24.438 1 98.19 200 TYR B N 1
ATOM 4132 C CA . TYR B 1 200 ? 3.613 22.875 23.047 1 98.19 200 TYR B CA 1
ATOM 4133 C C . TYR B 1 200 ? 2.43 22.609 22.109 1 98.19 200 TYR B C 1
ATOM 4135 O O . TYR B 1 200 ? 2.105 23.438 21.266 1 98.19 200 TYR B O 1
ATOM 4143 N N . ILE B 1 201 ? 1.73 21.516 22.312 1 98.75 201 ILE B N 1
ATOM 4144 C CA . ILE B 1 201 ? 0.607 21.125 21.469 1 98.75 201 ILE B CA 1
ATOM 4145 C C . ILE B 1 201 ? -0.551 22.094 21.672 1 98.75 201 ILE B C 1
ATOM 4147 O O . ILE B 1 201 ? -1.234 22.484 20.719 1 98.75 201 ILE B O 1
ATOM 4151 N N . LYS B 1 202 ? -0.793 22.562 22.906 1 98.75 202 LYS B N 1
ATOM 4152 C CA . LYS B 1 202 ? -1.813 23.562 23.172 1 98.75 202 LYS B CA 1
ATOM 4153 C C . LYS B 1 202 ? -1.497 24.875 22.469 1 98.75 202 LYS B C 1
ATOM 4155 O O . LYS B 1 202 ? -2.395 25.531 21.938 1 98.75 202 LYS B O 1
ATOM 4160 N N . SER B 1 203 ? -0.217 25.188 22.406 1 98.5 203 SER B N 1
ATOM 4161 C CA . SER B 1 203 ? 0.198 26.422 21.734 1 98.5 203 SER B CA 1
ATOM 4162 C C . SER B 1 203 ? -0.076 26.359 20.234 1 98.5 203 SER B C 1
ATOM 4164 O O . SER B 1 203 ? -0.193 27.391 19.578 1 98.5 203 SER B O 1
ATOM 4166 N N . LEU B 1 204 ? -0.175 25.141 19.75 1 98.56 204 LEU B N 1
ATOM 4167 C CA . LEU B 1 204 ? -0.445 24.969 18.328 1 98.56 204 LEU B CA 1
ATOM 4168 C C . LEU B 1 204 ? -1.945 24.953 18.062 1 98.56 204 LEU B C 1
ATOM 4170 O O . LEU B 1 204 ? -2.373 24.984 16.906 1 98.56 204 LEU B O 1
ATOM 4174 N N . GLY B 1 205 ? -2.785 24.812 19.125 1 98.25 205 GLY B N 1
ATOM 4175 C CA . GLY B 1 205 ? -4.211 24.984 18.891 1 98.25 205 GLY B CA 1
ATOM 4176 C C . GLY B 1 205 ? -5.055 23.922 19.562 1 98.25 205 GLY B C 1
ATOM 4177 O O . GLY B 1 205 ? -6.285 23.969 19.516 1 98.25 205 GLY B O 1
ATOM 4178 N N . ALA B 1 206 ? -4.453 22.969 20.266 1 98.75 206 ALA B N 1
ATOM 4179 C CA . ALA B 1 206 ? -5.238 21.922 20.938 1 98.75 206 ALA B CA 1
ATOM 4180 C C . ALA B 1 206 ? -6.004 22.5 22.109 1 98.75 206 ALA B C 1
ATOM 4182 O O . ALA B 1 206 ? -5.461 23.281 22.891 1 98.75 206 ALA B O 1
ATOM 4183 N N . TYR B 1 207 ? -7.227 22.125 22.203 1 98.19 207 TYR B N 1
ATOM 4184 C CA . TYR B 1 207 ? -8.062 22.516 23.328 1 98.19 207 TYR B CA 1
ATOM 4185 C C . TYR B 1 207 ? -7.66 21.781 24.594 1 98.19 207 TYR B C 1
ATOM 4187 O O . TYR B 1 207 ? -7.551 22.375 25.672 1 98.19 207 TYR B O 1
ATOM 4195 N N . ALA B 1 208 ? -7.402 20.484 24.453 1 98.62 208 ALA B N 1
ATOM 4196 C CA . ALA B 1 208 ? -6.961 19.625 25.547 1 98.62 208 ALA B CA 1
ATOM 4197 C C . ALA B 1 208 ? -5.984 18.562 25.047 1 98.62 208 ALA B C 1
ATOM 4199 O O . ALA B 1 208 ? -6.051 18.141 23.891 1 98.62 208 ALA B O 1
ATOM 4200 N N . VAL B 1 209 ? -5.062 18.156 25.922 1 98.81 209 VAL B N 1
ATOM 4201 C CA . VAL B 1 209 ? -4.082 17.109 25.594 1 98.81 209 VAL B CA 1
ATOM 4202 C C . VAL B 1 209 ? -3.994 16.125 26.75 1 98.81 209 VAL B C 1
ATOM 4204 O O . VAL B 1 209 ? -3.904 16.516 27.922 1 98.81 209 VAL B O 1
ATOM 4207 N N . VAL B 1 210 ? -4.078 14.859 26.438 1 98.81 210 VAL B N 1
ATOM 4208 C CA . VAL B 1 210 ? -4.023 13.781 27.422 1 98.81 210 VAL B CA 1
ATOM 4209 C C . VAL B 1 210 ? -2.818 12.891 27.156 1 98.81 210 VAL B C 1
ATOM 4211 O O . VAL B 1 210 ? -2.424 12.711 26 1 98.81 210 VAL B O 1
ATOM 4214 N N . ASP B 1 211 ? -2.24 12.359 28.203 1 98.62 211 ASP B N 1
ATOM 4215 C CA . ASP B 1 211 ? -1.161 11.391 28.078 1 98.62 211 ASP B CA 1
ATOM 4216 C C . ASP B 1 211 ? -1.665 10.094 27.438 1 98.62 211 ASP B C 1
ATOM 4218 O O . ASP B 1 211 ? -2.543 9.43 28 1 98.62 211 ASP B O 1
ATOM 4222 N N . TYR B 1 212 ? -1.096 9.742 26.312 1 96.31 212 TYR B N 1
ATOM 4223 C CA . TYR B 1 212 ? -1.568 8.57 25.594 1 96.31 212 TYR B CA 1
ATOM 4224 C C . TYR B 1 212 ? -1.311 7.293 26.375 1 96.31 212 TYR B C 1
ATOM 4226 O O . TYR B 1 212 ? -1.913 6.254 26.094 1 96.31 212 TYR B O 1
ATOM 4234 N N . ARG B 1 213 ? -0.444 7.305 27.516 1 95.94 213 ARG B N 1
ATOM 4235 C CA . ARG B 1 213 ? -0.101 6.129 28.312 1 95.94 213 ARG B CA 1
ATOM 4236 C C . ARG B 1 213 ? -1.049 5.973 29.5 1 95.94 213 ARG B C 1
ATOM 4238 O O . ARG B 1 213 ? -0.999 4.969 30.219 1 95.94 213 ARG B O 1
ATOM 4245 N N . ASP B 1 214 ? -1.808 6.973 29.672 1 97.56 214 ASP B N 1
ATOM 4246 C CA . ASP B 1 214 ? -2.779 6.91 30.75 1 97.56 214 ASP B CA 1
ATOM 4247 C C . ASP B 1 214 ? -3.779 5.777 30.531 1 97.56 214 ASP B C 1
ATOM 4249 O O . ASP B 1 214 ? -4.414 5.703 29.484 1 97.56 214 ASP B O 1
ATOM 4253 N N . PRO B 1 215 ? -3.922 4.895 31.562 1 96.5 215 PRO B N 1
ATOM 4254 C CA . PRO B 1 215 ? -4.859 3.783 31.391 1 96.5 215 PRO B CA 1
ATOM 4255 C C . PRO B 1 215 ? -6.297 4.254 31.188 1 96.5 215 PRO B C 1
ATOM 4257 O O . PRO B 1 215 ? -7.121 3.514 30.641 1 96.5 215 PRO B O 1
ATOM 4260 N N . ASP B 1 216 ? -6.547 5.48 31.547 1 98.06 216 ASP B N 1
ATOM 4261 C CA . ASP B 1 216 ? -7.891 6.031 31.422 1 98.06 216 ASP B CA 1
ATOM 4262 C C . ASP B 1 216 ? -7.961 7.051 30.281 1 98.06 216 ASP B C 1
ATOM 4264 O O . ASP B 1 216 ? -8.812 7.938 30.281 1 98.06 216 ASP B O 1
ATOM 4268 N N . VAL B 1 217 ? -7.062 6.965 29.328 1 98.5 217 VAL B N 1
ATOM 4269 C CA . VAL B 1 217 ? -6.938 7.973 28.281 1 98.5 217 VAL B CA 1
ATOM 4270 C C . VAL B 1 217 ? -8.266 8.109 27.547 1 98.5 217 VAL B C 1
ATOM 4272 O O . VAL B 1 217 ? -8.695 9.227 27.234 1 98.5 217 VAL B O 1
ATOM 4275 N N . VAL B 1 218 ? -8.977 7.035 27.266 1 98.56 218 VAL B N 1
ATOM 4276 C CA . VAL B 1 218 ? -10.227 7.055 26.531 1 98.56 218 VAL B CA 1
ATOM 4277 C C . VAL B 1 218 ? -11.297 7.801 27.312 1 98.56 218 VAL B C 1
ATOM 4279 O O . VAL B 1 218 ? -11.898 8.758 26.828 1 98.56 218 VAL B O 1
ATOM 4282 N N . SER B 1 219 ? -11.531 7.418 28.547 1 98.44 219 SER B N 1
ATOM 4283 C CA . SER B 1 219 ? -12.555 8.047 29.375 1 98.44 219 SER B CA 1
ATOM 4284 C C . SER B 1 219 ? -12.242 9.516 29.625 1 98.44 219 SER B C 1
ATOM 4286 O O . SER B 1 219 ? -13.156 10.344 29.688 1 98.44 219 SER B O 1
ATOM 4288 N N . LYS B 1 220 ? -10.992 9.836 29.766 1 98.62 220 LYS B N 1
ATOM 4289 C CA . LYS B 1 220 ? -10.594 11.219 29.984 1 98.62 220 LYS B CA 1
ATOM 4290 C C . LYS B 1 220 ? -10.891 12.078 28.766 1 98.62 220 LYS B C 1
ATOM 4292 O O . LYS B 1 220 ? -11.406 13.188 28.891 1 98.62 220 LYS B O 1
ATOM 4297 N N . LEU B 1 221 ? -10.523 11.594 27.609 1 98.81 221 LEU B N 1
ATOM 4298 C CA . LEU B 1 221 ? -10.82 12.32 26.375 1 98.81 221 LEU B CA 1
ATOM 4299 C C . LEU B 1 221 ? -12.32 12.531 26.219 1 98.81 221 LEU B C 1
ATOM 4301 O O . LEU B 1 221 ? -12.766 13.625 25.859 1 98.81 221 LEU B O 1
ATOM 4305 N N . VAL B 1 222 ? -13.102 11.508 26.5 1 98.62 222 VAL B N 1
ATOM 4306 C CA . VAL B 1 222 ? -14.555 11.57 26.391 1 98.62 222 VAL B CA 1
ATOM 4307 C C . VAL B 1 222 ? -15.102 12.609 27.359 1 98.62 222 VAL B C 1
ATOM 4309 O O . VAL B 1 222 ? -15.961 13.422 27 1 98.62 222 VAL B O 1
ATOM 4312 N N . GLN B 1 223 ? -14.617 12.578 28.547 1 98.31 223 GLN B N 1
ATOM 4313 C CA . GLN B 1 223 ? -15.055 13.531 29.562 1 98.31 223 GLN B CA 1
ATOM 4314 C C . GLN B 1 223 ? -14.758 14.969 29.141 1 98.31 223 GLN B C 1
ATOM 4316 O O . GLN B 1 223 ? -15.617 15.844 29.266 1 98.31 223 GLN B O 1
ATOM 4321 N N . LEU B 1 224 ? -13.578 15.195 28.703 1 98.25 224 LEU B N 1
ATOM 4322 C CA . LEU B 1 224 ? -13.18 16.531 28.281 1 98.25 224 LEU B CA 1
ATOM 4323 C C . LEU B 1 224 ? -14.055 17.016 27.125 1 98.25 224 LEU B C 1
ATOM 4325 O O . LEU B 1 224 ? -14.461 18.172 27.094 1 98.25 224 LEU B O 1
ATOM 4329 N N . ALA B 1 225 ? -14.289 16.141 26.203 1 97.69 225 ALA B N 1
ATOM 4330 C CA . ALA B 1 225 ? -15.148 16.484 25.062 1 97.69 225 ALA B CA 1
ATOM 4331 C C . ALA B 1 225 ? -16.562 16.812 25.531 1 97.69 225 ALA B C 1
ATOM 4333 O O . ALA B 1 225 ? -17.156 17.781 25.062 1 97.69 225 ALA B O 1
ATOM 4334 N N . ASN B 1 226 ? -17.094 16.047 26.453 1 95.94 226 ASN B N 1
ATOM 4335 C CA . ASN B 1 226 ? -18.422 16.297 27.016 1 95.94 226 ASN B CA 1
ATOM 4336 C C . ASN B 1 226 ? -18.484 17.641 27.734 1 95.94 226 ASN B C 1
ATOM 4338 O O . ASN B 1 226 ? -19.453 18.391 27.562 1 95.94 226 ASN B O 1
ATOM 4342 N N . GLU B 1 227 ? -17.5 17.875 28.469 1 96.62 227 GLU B N 1
ATOM 4343 C CA . GLU B 1 227 ? -17.438 19.125 29.203 1 96.62 227 GLU B CA 1
ATOM 4344 C C . GLU B 1 227 ? -17.406 20.328 28.25 1 96.62 227 GLU B C 1
ATOM 4346 O O . GLU B 1 227 ? -17.938 21.391 28.562 1 96.62 227 GLU B O 1
ATOM 4351 N N . ALA B 1 228 ? -16.797 20.094 27.125 1 95.62 228 ALA B N 1
ATOM 4352 C CA . ALA B 1 228 ? -16.672 21.156 26.141 1 95.62 228 ALA B CA 1
ATOM 4353 C C . ALA B 1 228 ? -17.906 21.234 25.25 1 95.62 228 ALA B C 1
ATOM 4355 O O . ALA B 1 228 ? -18.047 22.141 24.422 1 95.62 228 ALA B O 1
ATOM 4356 N N . GLY B 1 229 ? -18.797 20.281 25.359 1 93.75 229 GLY B N 1
ATOM 4357 C CA . GLY B 1 229 ? -19.984 20.234 24.5 1 93.75 229 GLY B CA 1
ATOM 4358 C C . GLY B 1 229 ? -19.672 19.922 23.062 1 93.75 229 GLY B C 1
ATOM 4359 O O . GLY B 1 229 ? -20.344 20.422 22.141 1 93.75 229 GLY B O 1
ATOM 4360 N N . THR B 1 230 ? -18.609 19.234 22.844 1 94.88 230 THR B N 1
ATOM 4361 C CA . THR B 1 230 ? -18.109 18.938 21.5 1 94.88 230 THR B CA 1
ATOM 4362 C C . THR B 1 230 ? -17.812 17.453 21.344 1 94.88 230 THR B C 1
ATOM 4364 O O . THR B 1 230 ? -16.688 17.016 21.531 1 94.88 230 THR B O 1
ATOM 4367 N N . PRO B 1 231 ? -18.828 16.656 20.969 1 95.56 231 PRO B N 1
ATOM 4368 C CA . PRO B 1 231 ? -18.562 15.227 20.781 1 95.56 231 PRO B CA 1
ATOM 4369 C C . PRO B 1 231 ? -17.484 14.961 19.734 1 95.56 231 PRO B C 1
ATOM 4371 O O . PRO B 1 231 ? -17.422 15.656 18.719 1 95.56 231 PRO B O 1
ATOM 4374 N N . LEU B 1 232 ? -16.672 14.008 19.969 1 97.62 232 LEU B N 1
ATOM 4375 C CA . LEU B 1 232 ? -15.609 13.641 19.047 1 97.62 232 LEU B CA 1
ATOM 4376 C C . LEU B 1 232 ? -16.141 12.734 17.938 1 97.62 232 LEU B C 1
ATOM 4378 O O . LEU B 1 232 ? -16.234 11.523 18.125 1 97.62 232 LEU B O 1
ATOM 4382 N N . GLN B 1 233 ? -16.359 13.336 16.828 1 96.31 233 GLN B N 1
ATOM 4383 C CA . GLN B 1 233 ? -16.906 12.57 15.711 1 96.31 233 GLN B CA 1
ATOM 4384 C C . GLN B 1 233 ? -15.82 12.266 14.672 1 96.31 233 GLN B C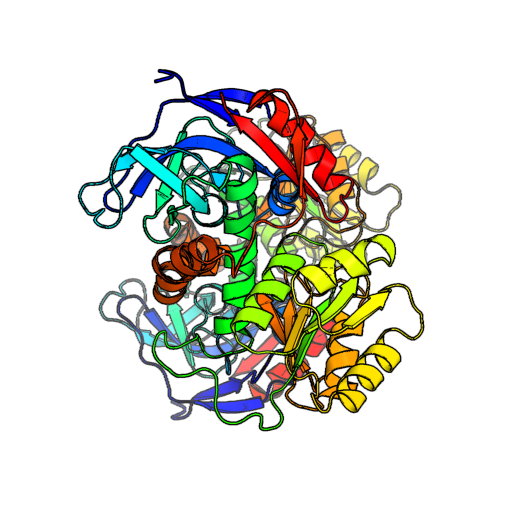 1
ATOM 4386 O O . GLN B 1 233 ? -15.992 11.375 13.844 1 96.31 233 GLN B O 1
ATOM 4391 N N . TYR B 1 234 ? -14.82 13.086 14.664 1 97.88 234 TYR B N 1
ATOM 4392 C CA . TYR B 1 234 ? -13.711 12.898 13.742 1 97.88 234 TYR B CA 1
ATOM 4393 C C . TYR B 1 234 ? -12.43 12.57 14.5 1 97.88 234 TYR B C 1
ATOM 4395 O O . TYR B 1 234 ? -12.203 13.07 15.609 1 97.88 234 TYR B O 1
ATOM 4403 N N . GLY B 1 235 ? -11.664 11.742 13.914 1 98.75 235 GLY B N 1
ATOM 4404 C CA . GLY B 1 235 ? -10.383 11.398 14.508 1 98.75 235 GLY B CA 1
ATOM 4405 C C . GLY B 1 235 ? -9.281 11.219 13.484 1 98.75 235 GLY B C 1
ATOM 4406 O O . GLY B 1 235 ? -9.547 10.867 12.328 1 98.75 235 GLY B O 1
ATOM 4407 N N . PHE B 1 236 ? -8.086 11.508 13.906 1 98.75 236 PHE B N 1
ATOM 4408 C CA . PHE B 1 236 ? -6.859 11.297 13.148 1 98.75 236 PHE B CA 1
ATOM 4409 C C . PHE B 1 236 ? -5.797 10.625 14.008 1 98.75 236 PHE B C 1
ATOM 4411 O O . PHE B 1 236 ? -5.355 11.18 15.016 1 98.75 236 PHE B O 1
ATOM 4418 N N . ASP B 1 237 ? -5.414 9.406 13.656 1 98.44 237 ASP B N 1
ATOM 4419 C CA . ASP B 1 237 ? -4.328 8.688 14.312 1 98.44 237 ASP B CA 1
ATOM 4420 C C . ASP B 1 237 ? -3.018 8.852 13.555 1 98.44 237 ASP B C 1
ATOM 4422 O O . ASP B 1 237 ? -2.795 8.18 12.539 1 98.44 237 ASP B O 1
ATOM 4426 N N . SER B 1 238 ? -2.174 9.703 14.086 1 97.69 238 SER B N 1
ATOM 4427 C CA . SER B 1 238 ? -0.918 10.023 13.414 1 97.69 238 SER B CA 1
ATOM 4428 C C . SER B 1 238 ? 0.153 8.977 13.711 1 97.69 238 SER B C 1
ATOM 4430 O O . SER B 1 238 ? 1.301 9.125 13.281 1 97.69 238 SER B O 1
ATOM 4432 N N . ILE B 1 239 ? -0.096 7.961 14.406 1 94 239 ILE B N 1
ATOM 4433 C CA . ILE B 1 239 ? 0.865 6.969 14.875 1 94 239 ILE B CA 1
ATOM 4434 C C . ILE B 1 239 ? 0.596 5.629 14.195 1 94 239 ILE B C 1
ATOM 4436 O O . ILE B 1 239 ? 1.443 5.113 13.461 1 94 239 ILE B O 1
ATOM 4440 N N . THR B 1 240 ? -0.576 5.148 14.359 1 93.81 240 THR B N 1
ATOM 4441 C CA . THR B 1 240 ? -1.072 3.896 13.797 1 93.81 240 THR B CA 1
ATOM 4442 C C . THR B 1 240 ? -0.155 2.734 14.164 1 93.81 240 THR B C 1
ATOM 4444 O O . THR B 1 240 ? 0.234 1.945 13.305 1 93.81 240 THR B O 1
ATOM 4447 N N . GLU B 1 241 ? 0.29 2.637 15.375 1 88.31 241 GLU B N 1
ATOM 4448 C CA . GLU B 1 241 ? 1.09 1.557 15.945 1 88.31 241 GLU B CA 1
ATOM 4449 C C . GLU B 1 241 ? 0.545 1.123 17.297 1 88.31 241 GLU B C 1
ATOM 4451 O O . GLU B 1 241 ? -0.15 1.89 17.969 1 88.31 241 GLU B O 1
ATOM 4456 N N . GLY B 1 242 ? 0.891 -0.095 17.656 1 89.12 242 GLY B N 1
ATOM 4457 C CA . GLY B 1 242 ? 0.388 -0.595 18.922 1 89.12 242 GLY B CA 1
ATOM 4458 C C . GLY B 1 242 ? -1.126 -0.576 19.016 1 89.12 242 GLY B C 1
ATOM 4459 O O . GLY B 1 242 ? -1.812 -1.103 18.141 1 89.12 242 GLY B O 1
ATOM 4460 N N . ASN B 1 243 ? -1.648 0.101 20.047 1 92.44 243 ASN B N 1
ATOM 4461 C CA . ASN B 1 243 ? -3.096 0.121 20.234 1 92.44 243 ASN B CA 1
ATOM 4462 C C . ASN B 1 243 ? -3.68 1.5 19.938 1 92.44 243 ASN B C 1
ATOM 4464 O O . ASN B 1 243 ? -4.824 1.782 20.312 1 92.44 243 ASN B O 1
ATOM 4468 N N . SER B 1 244 ? -2.893 2.359 19.312 1 95.69 244 SER B N 1
ATOM 4469 C CA . SER B 1 244 ? -3.332 3.734 19.094 1 95.69 244 SER B CA 1
ATOM 4470 C C . SER B 1 244 ? -4.633 3.783 18.297 1 95.69 244 SER B C 1
ATOM 4472 O O . SER B 1 244 ? -5.555 4.527 18.656 1 95.69 244 SER B O 1
ATOM 4474 N N . SER B 1 245 ? -4.711 2.979 17.266 1 96.12 245 SER B N 1
ATOM 4475 C CA . SER B 1 245 ? -5.887 3.004 16.406 1 96.12 245 SER B CA 1
ATOM 4476 C C . SER B 1 245 ? -7.121 2.49 17.141 1 96.12 245 SER B C 1
ATOM 4478 O O . SER B 1 245 ? -8.211 3.059 17.016 1 96.12 245 SER B O 1
ATOM 4480 N N . LEU B 1 246 ? -6.941 1.397 17.891 1 94.69 246 LEU B N 1
ATOM 4481 C CA . LEU B 1 246 ? -8.047 0.844 18.656 1 94.69 246 LEU B CA 1
ATOM 4482 C C . LEU B 1 246 ? -8.531 1.839 19.703 1 94.69 246 LEU B C 1
ATOM 4484 O O . LEU B 1 246 ? -9.734 2.059 19.859 1 94.69 246 LEU B O 1
ATOM 4488 N N . LEU B 1 247 ? -7.633 2.449 20.422 1 96.81 247 LEU B N 1
ATOM 4489 C CA . LEU B 1 247 ? -7.984 3.426 21.453 1 96.81 247 LEU B CA 1
ATOM 4490 C C . LEU B 1 247 ? -8.641 4.656 20.828 1 96.81 247 LEU B C 1
ATOM 4492 O O . LEU B 1 247 ? -9.586 5.211 21.391 1 96.81 247 LEU B O 1
ATOM 4496 N N . SER B 1 248 ? -8.086 5.086 19.672 1 98.12 248 SER B N 1
ATOM 4497 C CA . SER B 1 248 ? -8.711 6.199 18.953 1 98.12 248 SER B CA 1
ATOM 4498 C C . SER B 1 248 ? -10.141 5.871 18.562 1 98.12 248 SER B C 1
ATOM 4500 O O . SER B 1 248 ? -11.055 6.672 18.797 1 98.12 248 SER B O 1
ATOM 4502 N N . ALA B 1 249 ? -10.344 4.73 18 1 96.44 249 ALA B N 1
ATOM 4503 C CA . ALA B 1 249 ? -11.672 4.305 17.562 1 96.44 249 ALA B CA 1
ATOM 4504 C C . ALA B 1 249 ? -12.633 4.203 18.75 1 96.44 249 ALA B C 1
ATOM 4506 O O . ALA B 1 249 ? -13.789 4.637 18.656 1 96.44 249 ALA B O 1
ATOM 4507 N N . ASN B 1 250 ? -12.172 3.633 19.828 1 96.44 250 ASN B N 1
ATOM 4508 C CA . ASN B 1 250 ? -13.008 3.5 21.016 1 96.44 250 ASN B CA 1
ATOM 4509 C C . ASN B 1 250 ? -13.391 4.863 21.594 1 96.44 250 ASN B C 1
ATOM 4511 O O . ASN B 1 250 ? -14.508 5.043 22.078 1 96.44 250 ASN B O 1
ATOM 4515 N N . THR B 1 251 ? -12.461 5.762 21.562 1 98.5 251 THR B N 1
ATOM 4516 C CA . THR B 1 251 ? -12.742 7.117 22.031 1 98.5 251 THR B CA 1
ATOM 4517 C C . THR B 1 251 ? -13.859 7.746 21.188 1 98.5 251 THR B C 1
ATOM 4519 O O . THR B 1 251 ? -14.797 8.328 21.734 1 98.5 251 THR B O 1
ATOM 4522 N N . LEU B 1 252 ? -13.734 7.605 19.875 1 98.25 252 LEU B N 1
ATOM 4523 C CA . LEU B 1 252 ? -14.719 8.172 18.969 1 98.25 252 LEU B CA 1
ATOM 4524 C C . LEU B 1 252 ? -16.078 7.527 19.172 1 98.25 252 LEU B C 1
ATOM 4526 O O . LEU B 1 252 ? -17.109 8.219 19.172 1 98.25 252 LEU B O 1
ATOM 4530 N N . LEU B 1 253 ? -16.078 6.227 19.312 1 96.94 253 LEU B N 1
ATOM 4531 C CA . LEU B 1 253 ? -17.328 5.512 19.516 1 96.94 253 LEU B CA 1
ATOM 4532 C C . LEU B 1 253 ? -18 5.945 20.812 1 96.94 253 LEU B C 1
ATOM 4534 O O . LEU B 1 253 ? -19.219 6.176 20.844 1 96.94 253 LEU B O 1
ATOM 4538 N N . ALA B 1 254 ? -17.234 6.094 21.859 1 97.69 254 ALA B N 1
ATOM 4539 C CA . ALA B 1 254 ? -17.75 6.445 23.188 1 97.69 254 ALA B CA 1
ATOM 4540 C C . ALA B 1 254 ? -18.219 7.898 23.219 1 97.69 254 ALA B C 1
ATOM 4542 O O . ALA B 1 254 ? -19.188 8.227 23.906 1 97.69 254 ALA B O 1
ATOM 4543 N N . SER B 1 255 ? -17.656 8.734 22.438 1 97.44 255 SER B N 1
ATOM 4544 C CA . SER B 1 255 ? -17.953 10.164 22.484 1 97.44 255 SER B CA 1
ATOM 4545 C C . SER B 1 255 ? -18.938 10.555 21.391 1 97.44 255 SER B C 1
ATOM 4547 O O . SER B 1 255 ? -20 11.125 21.672 1 97.44 255 SER B O 1
ATOM 4549 N N . GLY B 1 256 ? -18.578 10.273 20.156 1 94.62 256 GLY B N 1
ATOM 4550 C CA . GLY B 1 256 ? -19.344 10.695 19 1 94.62 256 GLY B CA 1
ATOM 4551 C C . GLY B 1 256 ? -20.406 9.695 18.594 1 94.62 256 GLY B C 1
ATOM 4552 O O . GLY B 1 256 ? -21.328 10.031 17.828 1 94.62 256 GLY B O 1
ATOM 4553 N N . GLY B 1 257 ? -20.234 8.461 19.047 1 93.06 257 GLY B N 1
ATOM 4554 C CA . GLY B 1 257 ? -21.234 7.441 18.75 1 93.06 257 GLY B CA 1
ATOM 4555 C C . GLY B 1 257 ? -21.078 6.863 17.359 1 93.06 257 GLY B C 1
ATOM 4556 O O . GLY B 1 257 ? -20.031 7.004 16.719 1 93.06 257 GLY B O 1
ATOM 4557 N N . GLN B 1 258 ? -22.141 6.215 16.922 1 91.62 258 GLN B N 1
ATOM 4558 C CA . GLN B 1 258 ? -22.156 5.559 15.617 1 91.62 258 GLN B CA 1
ATOM 4559 C C . GLN B 1 258 ? -22.016 6.578 14.492 1 91.62 258 GLN B C 1
ATOM 4561 O O . GLN B 1 258 ? -22.641 7.645 14.531 1 91.62 258 GLN B O 1
ATOM 4566 N N . GLY B 1 259 ? -21.219 6.23 13.555 1 91.38 259 GLY B N 1
ATOM 4567 C CA . GLY B 1 259 ? -21.031 7.113 12.414 1 91.38 259 GLY B CA 1
ATOM 4568 C C . GLY B 1 259 ? -19.781 7.965 12.508 1 91.38 259 GLY B C 1
ATOM 4569 O O . GLY B 1 259 ? -19.453 8.711 11.586 1 91.38 259 GLY B O 1
ATOM 4570 N N . SER B 1 260 ? -19.062 7.848 13.656 1 95.88 260 SER B N 1
ATOM 4571 C CA . SER B 1 260 ? -17.797 8.539 13.789 1 95.88 260 SER B CA 1
ATOM 4572 C C . SER B 1 260 ? -16.781 8.047 12.75 1 95.88 260 SER B C 1
ATOM 4574 O O . SER B 1 260 ? -16.906 6.93 12.242 1 95.88 260 SER B O 1
ATOM 4576 N N . LYS B 1 261 ? -15.828 8.938 12.391 1 96.19 261 LYS B N 1
ATOM 4577 C CA . LYS B 1 261 ? -14.867 8.617 11.336 1 96.19 261 LYS B CA 1
ATOM 4578 C C . LYS B 1 261 ? -13.438 8.773 11.844 1 96.19 261 LYS B C 1
ATOM 4580 O O . LYS B 1 261 ? -13.117 9.727 12.555 1 96.19 261 LYS B O 1
ATOM 4585 N N . LEU B 1 262 ? -12.609 7.781 11.531 1 97.19 262 LEU B N 1
ATOM 4586 C CA . LEU B 1 262 ? -11.211 7.762 11.938 1 97.19 262 LEU B CA 1
ATOM 4587 C C . LEU B 1 262 ? -10.289 7.57 10.734 1 97.19 262 LEU B C 1
ATOM 4589 O O . LEU B 1 262 ? -10.445 6.609 9.977 1 97.19 262 LEU B O 1
ATOM 4593 N N . ALA B 1 263 ? -9.375 8.5 10.484 1 97.62 263 ALA B N 1
ATOM 4594 C CA . ALA B 1 263 ? -8.352 8.375 9.453 1 97.62 263 ALA B CA 1
ATOM 4595 C C . ALA B 1 263 ? -7.012 7.965 10.055 1 97.62 263 ALA B C 1
ATOM 4597 O O . ALA B 1 263 ? -6.602 8.5 11.086 1 97.62 263 ALA B O 1
ATOM 4598 N N . LEU B 1 264 ? -6.375 7.02 9.422 1 96.88 264 LEU B N 1
ATOM 4599 C CA . LEU B 1 264 ? -5.117 6.453 9.906 1 96.88 264 LEU B CA 1
ATOM 4600 C C . LEU B 1 264 ? -3.973 6.773 8.953 1 96.88 264 LEU B C 1
ATOM 4602 O O . LEU B 1 264 ? -4.156 6.766 7.734 1 96.88 264 LEU B O 1
ATOM 4606 N N . THR B 1 265 ? -2.746 6.941 9.492 1 96.06 265 THR B N 1
ATOM 4607 C CA . THR B 1 265 ? -1.578 7.234 8.664 1 96.06 265 THR B CA 1
ATOM 4608 C C . THR B 1 265 ? -0.919 5.941 8.188 1 96.06 265 THR B C 1
ATOM 4610 O O . THR B 1 265 ? 0.05 5.98 7.422 1 96.06 265 THR B O 1
ATOM 4613 N N . GLY B 1 266 ? -1.373 4.879 8.641 1 91.19 266 GLY B N 1
ATOM 4614 C CA . GLY B 1 266 ? -0.86 3.576 8.25 1 91.19 266 GLY B CA 1
ATOM 4615 C C . GLY B 1 266 ? -1.888 2.469 8.375 1 91.19 266 GLY B C 1
ATOM 4616 O O . GLY B 1 266 ? -3.039 2.719 8.734 1 91.19 266 GLY B O 1
ATOM 4617 N N . PRO B 1 267 ? -1.464 1.277 8.047 1 87.75 267 PRO B N 1
ATOM 4618 C CA . PRO B 1 267 ? -2.377 0.139 8.18 1 87.75 267 PRO B CA 1
ATOM 4619 C C . PRO B 1 267 ? -2.809 -0.1 9.625 1 87.75 267 PRO B C 1
ATOM 4621 O O . PRO B 1 267 ? -2.045 0.174 10.555 1 87.75 267 PRO B O 1
ATOM 4624 N N . TRP B 1 268 ? -4.008 -0.648 9.688 1 90.44 268 TRP B N 1
ATOM 4625 C CA . TRP B 1 268 ? -4.465 -1.075 11.008 1 90.44 268 TRP B CA 1
ATOM 4626 C C . TRP B 1 268 ? -3.471 -2.041 11.641 1 90.44 268 TRP B C 1
ATOM 4628 O O . TRP B 1 268 ? -3.047 -3.012 11.008 1 90.44 268 TRP B O 1
ATOM 4638 N N . PRO B 1 269 ? -3.047 -1.716 12.836 1 83 269 PRO B N 1
ATOM 4639 C CA . PRO B 1 269 ? -1.997 -2.539 13.438 1 83 269 PRO B CA 1
ATOM 4640 C C . PRO B 1 269 ? -2.432 -3.988 13.648 1 83 269 PRO B C 1
ATOM 4642 O O . PRO B 1 269 ? -3.594 -4.246 13.977 1 83 269 PRO B O 1
ATOM 4645 N N . ALA B 1 270 ? -1.458 -4.945 13.242 1 64.56 270 ALA B N 1
ATOM 4646 C CA . ALA B 1 270 ? -1.68 -6.383 13.336 1 64.56 270 ALA B CA 1
ATOM 4647 C C . ALA B 1 270 ? -1.997 -6.793 14.773 1 64.56 270 ALA B C 1
ATOM 4649 O O . ALA B 1 270 ? -1.462 -6.219 15.727 1 64.56 270 ALA B O 1
ATOM 4650 N N . GLY B 1 271 ? -2.717 -7.902 14.961 1 62.34 271 GLY B N 1
ATOM 4651 C CA . GLY B 1 271 ? -3.014 -8.438 16.281 1 62.34 271 GLY B CA 1
ATOM 4652 C C . GLY B 1 271 ? -4.121 -7.688 17 1 62.34 271 GLY B C 1
ATOM 4653 O O . GLY B 1 271 ? -4.652 -8.164 18 1 62.34 271 GLY B O 1
ATOM 4654 N N . ASP B 1 272 ? -4.453 -6.574 16.328 1 61.25 272 ASP B N 1
ATOM 4655 C CA . ASP B 1 272 ? -5.441 -5.785 17.062 1 61.25 272 ASP B CA 1
ATOM 4656 C C . ASP B 1 272 ? -6.859 -6.145 16.625 1 61.25 272 ASP B C 1
ATOM 4658 O O . ASP B 1 272 ? -7.062 -6.723 15.555 1 61.25 272 ASP B O 1
ATOM 4662 N N . GLU B 1 273 ? -7.625 -6.141 17.469 1 76.38 273 GLU B N 1
ATOM 4663 C CA . GLU B 1 273 ? -9.062 -6.301 17.266 1 76.38 273 GLU B CA 1
ATOM 4664 C C . GLU B 1 273 ? -9.547 -5.484 16.078 1 76.38 273 GLU B C 1
ATOM 4666 O O . GLU B 1 273 ? -8.977 -4.441 15.758 1 76.38 273 GLU B O 1
ATOM 4671 N N . LYS B 1 274 ? -10.383 -5.996 15.336 1 82.31 274 LYS B N 1
ATOM 4672 C CA . LYS B 1 274 ? -11.023 -5.258 14.25 1 82.31 274 LYS B CA 1
ATOM 4673 C C . LYS B 1 274 ? -11.531 -3.9 14.734 1 82.31 274 LYS B C 1
ATOM 4675 O O . LYS B 1 274 ? -11.82 -3.729 15.922 1 82.31 274 LYS B O 1
ATOM 4680 N N . PRO B 1 275 ? -11.516 -2.908 13.812 1 87.5 275 PRO B N 1
ATOM 4681 C CA . PRO B 1 275 ? -12.188 -1.663 14.188 1 87.5 275 PRO B CA 1
ATOM 4682 C C . PRO B 1 275 ? -13.617 -1.889 14.664 1 87.5 275 PRO B C 1
ATOM 4684 O O . PRO B 1 275 ? -14.32 -2.76 14.148 1 87.5 275 PRO B O 1
ATOM 4687 N N . PRO B 1 276 ? -13.969 -1.161 15.68 1 88.38 276 PRO B N 1
ATOM 4688 C CA . PRO B 1 276 ? -15.367 -1.285 16.109 1 88.38 276 PRO B CA 1
ATOM 4689 C C . PRO B 1 276 ? -16.344 -0.896 15 1 88.38 276 PRO B C 1
ATOM 4691 O O . PRO B 1 276 ? -16.094 0.045 14.242 1 88.38 276 PRO B O 1
ATOM 4694 N N . THR B 1 277 ? -17.469 -1.582 14.828 1 83.62 277 THR B N 1
ATOM 4695 C CA . THR B 1 277 ? -18.453 -1.45 13.758 1 83.62 277 THR B CA 1
ATOM 4696 C C . THR B 1 277 ? -19.047 -0.042 13.727 1 83.62 277 THR B C 1
ATOM 4698 O O . THR B 1 277 ? -19.406 0.467 12.664 1 83.62 277 THR B O 1
ATOM 4701 N N . GLY B 1 278 ? -19.031 0.707 14.711 1 90.12 278 GLY B N 1
ATOM 4702 C CA . GLY B 1 278 ? -19.656 2.014 14.75 1 90.12 278 GLY B CA 1
ATOM 4703 C C . GLY B 1 278 ? -18.75 3.135 14.289 1 90.12 278 GLY B C 1
ATOM 4704 O O . GLY B 1 278 ? -19.203 4.266 14.094 1 90.12 278 GLY B O 1
ATOM 4705 N N . VAL B 1 279 ? -17.5 2.779 13.977 1 93.69 279 VAL B N 1
ATOM 4706 C CA . VAL B 1 279 ? -16.531 3.787 13.555 1 93.69 279 VAL B CA 1
ATOM 4707 C C . VAL B 1 279 ? -16.047 3.482 12.133 1 93.69 279 VAL B C 1
ATOM 4709 O O . VAL B 1 279 ? -15.57 2.381 11.852 1 93.69 279 VAL B O 1
ATOM 4712 N N . GLU B 1 280 ? -16.25 4.426 11.242 1 92.69 280 GLU B N 1
ATOM 4713 C CA . GLU B 1 280 ? -15.727 4.301 9.891 1 92.69 280 GLU B CA 1
ATOM 4714 C C . GLU B 1 280 ? -14.227 4.609 9.852 1 92.69 280 GLU B C 1
ATOM 4716 O O . GLU B 1 280 ? -13.812 5.73 10.148 1 92.69 280 GLU B O 1
ATOM 4721 N N . THR B 1 281 ? -13.461 3.594 9.5 1 93.31 281 THR B N 1
ATOM 4722 C CA . THR B 1 281 ? -12.016 3.789 9.477 1 93.31 281 THR B CA 1
ATOM 4723 C C . THR B 1 281 ? -11.516 3.867 8.039 1 93.31 281 THR B C 1
ATOM 4725 O O . THR B 1 281 ? -12.055 3.213 7.145 1 93.31 281 THR B O 1
ATOM 4728 N N . SER B 1 282 ? -10.492 4.719 7.793 1 94.12 282 SER B N 1
ATOM 4729 C CA . SER B 1 282 ? -9.836 4.879 6.5 1 94.12 282 SER B CA 1
ATOM 4730 C C . SER B 1 282 ? -8.344 5.129 6.668 1 94.12 282 SER B C 1
ATOM 4732 O O . SER B 1 282 ? -7.883 5.465 7.762 1 94.12 282 SER B O 1
ATOM 4734 N N . MET B 1 283 ? -7.652 4.902 5.645 1 93.81 283 MET B N 1
ATOM 4735 C CA . MET B 1 283 ? -6.223 5.195 5.621 1 93.81 283 MET B CA 1
ATOM 4736 C C . MET B 1 283 ? -5.922 6.371 4.699 1 93.81 283 MET B C 1
ATOM 4738 O O . MET B 1 283 ? -6.512 6.488 3.623 1 93.81 283 MET B O 1
ATOM 4742 N N . THR B 1 284 ? -5.023 7.199 5.156 1 95.31 284 THR B N 1
ATOM 4743 C CA . THR B 1 284 ? -4.594 8.336 4.348 1 95.31 284 THR B CA 1
ATOM 4744 C C . THR B 1 284 ? -3.199 8.094 3.777 1 95.31 284 THR B C 1
ATOM 4746 O O . THR B 1 284 ? -2.381 7.406 4.391 1 95.31 284 THR B O 1
ATOM 4749 N N . LEU B 1 285 ? -2.949 8.648 2.602 1 93.81 285 LEU B N 1
ATOM 4750 C CA . LEU B 1 285 ? -1.649 8.695 1.938 1 93.81 285 LEU B CA 1
ATOM 4751 C C . LEU B 1 285 ? -1.384 10.086 1.362 1 93.81 285 LEU B C 1
ATOM 4753 O O . LEU B 1 285 ? -2.176 10.594 0.564 1 93.81 285 LEU B O 1
ATOM 4757 N N . ALA B 1 286 ? -0.233 10.586 1.73 1 97.31 286 ALA B N 1
ATOM 4758 C CA . ALA B 1 286 ? 0.086 11.961 1.35 1 97.31 286 ALA B CA 1
ATOM 4759 C C . ALA B 1 286 ? 0.078 12.125 -0.168 1 97.31 286 ALA B C 1
ATOM 4761 O O . ALA B 1 286 ? -0.45 13.109 -0.688 1 97.31 286 ALA B O 1
ATOM 4762 N N . ALA B 1 287 ? 0.604 11.148 -0.884 1 94.88 287 ALA B N 1
ATOM 4763 C CA . ALA B 1 287 ? 0.79 11.25 -2.328 1 94.88 287 ALA B CA 1
ATOM 4764 C C . ALA B 1 287 ? -0.55 11.383 -3.047 1 94.88 287 ALA B C 1
ATOM 4766 O O . ALA B 1 287 ? -0.621 11.945 -4.145 1 94.88 287 ALA B O 1
ATOM 4767 N N . PHE B 1 288 ? -1.622 10.953 -2.455 1 93.69 288 PHE B N 1
ATOM 4768 C CA . PHE B 1 288 ? -2.941 11.008 -3.072 1 93.69 288 PHE B CA 1
ATOM 4769 C C . PHE B 1 288 ? -3.375 12.453 -3.291 1 93.69 288 PHE B C 1
ATOM 4771 O O . PHE B 1 288 ? -4.148 12.742 -4.207 1 93.69 288 PHE B O 1
ATOM 4778 N N . ALA B 1 289 ? -2.812 13.328 -2.473 1 96.94 289 ALA B N 1
ATOM 4779 C CA . ALA B 1 289 ? -3.145 14.742 -2.617 1 96.94 289 ALA B CA 1
ATOM 4780 C C . ALA B 1 289 ? -2.777 15.25 -4.008 1 96.94 289 ALA B C 1
ATOM 4782 O O . ALA B 1 289 ? -3.393 16.188 -4.512 1 96.94 289 ALA B O 1
ATOM 4783 N N . PHE B 1 290 ? -1.839 14.547 -4.664 1 97.06 290 PHE B N 1
ATOM 4784 C CA . PHE B 1 290 ? -1.295 15.102 -5.895 1 97.06 290 PHE B CA 1
ATOM 4785 C C . PHE B 1 290 ? -1.415 14.109 -7.039 1 97.06 290 PHE B C 1
ATOM 4787 O O . PHE B 1 290 ? -0.924 14.359 -8.141 1 97.06 290 PHE B O 1
ATOM 4794 N N . VAL B 1 291 ? -1.991 12.984 -6.746 1 91.75 291 VAL B N 1
ATOM 4795 C CA . VAL B 1 291 ? -2.184 11.977 -7.785 1 91.75 291 VAL B CA 1
ATOM 4796 C C . VAL B 1 291 ? -3.676 11.766 -8.031 1 91.75 291 VAL B C 1
ATOM 4798 O O . VAL B 1 291 ? -4.117 11.688 -9.18 1 91.75 291 VAL B O 1
ATOM 4801 N N . HIS B 1 292 ? -4.477 11.758 -6.973 1 88.88 292 HIS B N 1
ATOM 4802 C CA . HIS B 1 292 ? -5.895 11.43 -7.094 1 88.88 292 HIS B CA 1
ATOM 4803 C C . HIS B 1 292 ? -6.766 12.641 -6.777 1 88.88 292 HIS B C 1
ATOM 4805 O O . HIS B 1 292 ? -7.906 12.727 -7.242 1 88.88 292 HIS B O 1
ATOM 4811 N N . HIS B 1 293 ? -6.23 13.469 -5.914 1 94.25 293 HIS B N 1
ATOM 4812 C CA . HIS B 1 293 ? -6.988 14.633 -5.453 1 94.25 293 HIS B CA 1
ATOM 4813 C C . HIS B 1 293 ? -6.254 15.93 -5.77 1 94.25 293 HIS B C 1
ATOM 4815 O O . HIS B 1 293 ? -6.07 16.781 -4.891 1 94.25 293 HIS B O 1
ATOM 4821 N N . ILE B 1 294 ? -5.926 16.109 -7.023 1 95 294 ILE B N 1
ATOM 4822 C CA . ILE B 1 294 ? -5.02 17.172 -7.445 1 95 294 ILE B CA 1
ATOM 4823 C C . ILE B 1 294 ? -5.668 18.531 -7.199 1 95 294 ILE B C 1
ATOM 4825 O O . ILE B 1 294 ? -4.988 19.5 -6.82 1 95 294 ILE B O 1
ATOM 4829 N N . GLU B 1 295 ? -6.957 18.656 -7.398 1 95.94 295 GLU B N 1
ATOM 4830 C CA . GLU B 1 295 ? -7.633 19.922 -7.137 1 95.94 295 GLU B CA 1
ATOM 4831 C C . GLU B 1 295 ? -7.508 20.328 -5.668 1 95.94 295 GLU B C 1
ATOM 4833 O O . GLU B 1 295 ? -7.172 21.469 -5.359 1 95.94 295 GLU B O 1
ATOM 4838 N N . MET B 1 296 ? -7.742 19.375 -4.824 1 96.75 296 MET B N 1
ATOM 4839 C CA . MET B 1 296 ? -7.625 19.625 -3.391 1 96.75 296 MET B CA 1
ATOM 4840 C C . MET B 1 296 ? -6.176 19.922 -3.004 1 96.75 296 MET B C 1
ATOM 4842 O O . MET B 1 296 ? -5.91 20.859 -2.242 1 96.75 296 MET B O 1
ATOM 4846 N N . GLY B 1 297 ? -5.25 19.125 -3.537 1 98.38 297 GLY B N 1
ATOM 4847 C CA . GLY B 1 297 ? -3.84 19.344 -3.258 1 98.38 297 GLY B CA 1
ATOM 4848 C C . GLY B 1 297 ? -3.33 20.688 -3.732 1 98.38 297 GLY B C 1
ATOM 4849 O O . GLY B 1 297 ? -2.592 21.359 -3.016 1 98.38 297 GLY B O 1
ATOM 4850 N N . SER B 1 298 ? -3.738 21.094 -4.91 1 98.06 298 SER B N 1
ATOM 4851 C CA . SER B 1 298 ? -3.348 22.375 -5.477 1 98.06 298 SER B CA 1
ATOM 4852 C C . SER B 1 298 ? -3.904 23.531 -4.648 1 98.06 298 SER B C 1
ATOM 4854 O O . SER B 1 298 ? -3.193 24.5 -4.363 1 98.06 298 SER B O 1
ATOM 4856 N N . TRP B 1 299 ? -5.152 23.359 -4.312 1 97.75 299 TRP B N 1
ATOM 4857 C CA . TRP B 1 299 ? -5.754 24.375 -3.457 1 97.75 299 TRP B CA 1
ATOM 4858 C C . TRP B 1 299 ? -4.977 24.516 -2.152 1 97.75 299 TRP B C 1
ATOM 4860 O O . TRP B 1 299 ? -4.625 25.625 -1.748 1 97.75 299 TRP B O 1
ATOM 4870 N N . LEU B 1 300 ? -4.68 23.422 -1.507 1 98.25 300 LEU B N 1
ATOM 4871 C CA . LEU B 1 300 ? -4.004 23.453 -0.216 1 98.25 300 LEU B CA 1
ATOM 4872 C C . LEU B 1 300 ? -2.619 24.078 -0.343 1 98.25 300 LEU B C 1
ATOM 4874 O O . LEU B 1 300 ? -2.279 25 0.402 1 98.25 300 LEU B O 1
ATOM 4878 N N . PHE B 1 301 ? -1.835 23.594 -1.317 1 98.75 301 PHE B N 1
ATOM 4879 C CA . PHE B 1 301 ? -0.422 23.953 -1.389 1 98.75 301 PHE B CA 1
ATOM 4880 C C . PHE B 1 301 ? -0.234 25.297 -2.074 1 98.75 301 PHE B C 1
ATOM 4882 O O . PHE B 1 301 ? 0.656 26.062 -1.707 1 98.75 301 PHE B O 1
ATOM 4889 N N . ASN B 1 302 ? -1.057 25.641 -3.043 1 98.62 302 ASN B N 1
ATOM 4890 C CA . ASN B 1 302 ? -0.826 26.844 -3.834 1 98.62 302 ASN B CA 1
ATOM 4891 C C . ASN B 1 302 ? -1.606 28.031 -3.285 1 98.62 302 ASN B C 1
ATOM 4893 O O . ASN B 1 302 ? -1.265 29.188 -3.561 1 98.62 302 ASN B O 1
ATOM 4897 N N . GLU B 1 303 ? -2.633 27.766 -2.549 1 97.44 303 GLU B N 1
ATOM 4898 C CA . GLU B 1 303 ? -3.516 28.859 -2.164 1 97.44 303 GLU B CA 1
ATOM 4899 C C . GLU B 1 303 ? -3.639 28.969 -0.646 1 97.44 303 GLU B C 1
ATOM 4901 O O . GLU B 1 303 ? -3.248 29.984 -0.053 1 97.44 303 GLU B O 1
ATOM 4906 N N . TYR B 1 304 ? -4.023 27.953 -0.046 1 97.69 304 TYR B N 1
ATOM 4907 C CA . TYR B 1 304 ? -4.398 28.047 1.361 1 97.69 304 TYR B CA 1
ATOM 4908 C C . TYR B 1 304 ? -3.164 28.203 2.242 1 97.69 304 TYR B C 1
ATOM 4910 O O . TYR B 1 304 ? -3.072 29.141 3.035 1 97.69 304 TYR B O 1
ATOM 4918 N N . LEU B 1 305 ? -2.219 27.266 2.109 1 98.38 305 LEU B N 1
ATOM 4919 C CA . LEU B 1 305 ? -1.089 27.234 3.033 1 98.38 305 LEU B CA 1
ATOM 4920 C C . LEU B 1 305 ? -0.22 28.469 2.881 1 98.38 305 LEU B C 1
ATOM 4922 O O . LEU B 1 305 ? 0.215 29.062 3.877 1 98.38 305 LEU B O 1
ATOM 4926 N N . PRO B 1 306 ? 0.056 28.922 1.614 1 98.44 306 PRO B N 1
ATOM 4927 C CA . PRO B 1 306 ? 0.851 30.156 1.518 1 98.44 306 PRO B CA 1
ATOM 4928 C C . PRO B 1 306 ? 0.24 31.312 2.297 1 98.44 306 PRO B C 1
ATOM 4930 O O . PRO B 1 306 ? 0.951 32.031 3.016 1 98.44 306 PRO B O 1
ATOM 4933 N N . LYS B 1 307 ? -1.02 31.453 2.234 1 97.25 307 LYS B N 1
ATOM 4934 C CA . LYS B 1 307 ? -1.706 32.531 2.93 1 97.25 307 LYS B CA 1
ATOM 4935 C C . LYS B 1 307 ? -1.715 32.312 4.438 1 97.25 307 LYS B C 1
ATOM 4937 O O . LYS B 1 307 ? -1.44 33.219 5.215 1 97.25 307 LYS B O 1
ATOM 4942 N N . ALA B 1 308 ? -2.041 31.094 4.82 1 97.5 308 ALA B N 1
ATOM 4943 C CA . ALA B 1 308 ? -2.115 30.75 6.238 1 97.5 308 ALA B CA 1
ATOM 4944 C C . ALA B 1 308 ? -0.757 30.922 6.914 1 97.5 308 ALA B C 1
ATOM 4946 O O . ALA B 1 308 ? -0.678 31.359 8.062 1 97.5 308 ALA B O 1
ATOM 4947 N N . ILE B 1 309 ? 0.31 30.547 6.203 1 98.31 309 ILE B N 1
ATOM 4948 C CA . ILE B 1 309 ? 1.665 30.672 6.73 1 98.31 309 ILE B CA 1
ATOM 4949 C C . ILE B 1 309 ? 2.055 32.156 6.812 1 98.31 309 ILE B C 1
ATOM 4951 O O . ILE B 1 309 ? 2.605 32.594 7.82 1 98.31 309 ILE B O 1
ATOM 4955 N N . GLU B 1 310 ? 1.739 32.844 5.793 1 97.81 310 GLU B N 1
ATOM 4956 C CA . GLU B 1 310 ? 2.035 34.281 5.77 1 97.81 310 GLU B CA 1
ATOM 4957 C C . GLU B 1 310 ? 1.357 35 6.926 1 97.81 310 GLU B C 1
ATOM 4959 O O . GLU B 1 310 ? 1.945 35.906 7.535 1 97.81 310 GLU B O 1
ATOM 4964 N N . GLN B 1 311 ? 0.167 34.594 7.258 1 96.94 311 GLN B N 1
ATOM 4965 C CA . GLN B 1 311 ? -0.625 35.219 8.312 1 96.94 311 GLN B CA 1
ATOM 4966 C C . GLN B 1 311 ? -0.286 34.625 9.68 1 96.94 311 GLN B C 1
ATOM 4968 O O . GLN B 1 311 ? -0.884 35 10.688 1 96.94 311 GLN B O 1
ATOM 4973 N N . LYS B 1 312 ? 0.573 33.625 9.711 1 97.06 312 LYS B N 1
ATOM 4974 C CA . LYS B 1 312 ? 1.05 32.969 10.922 1 97.06 312 LYS B CA 1
ATOM 4975 C C . LYS B 1 312 ? -0.078 32.219 11.617 1 97.06 312 LYS B C 1
ATOM 4977 O O . LYS B 1 312 ? -0.044 32 12.836 1 97.06 312 LYS B O 1
ATOM 4982 N N . LYS B 1 313 ? -1.089 31.922 10.844 1 96.31 313 LYS B N 1
ATOM 4983 C CA . LYS B 1 313 ? -2.146 31.031 11.336 1 96.31 313 LYS B CA 1
ATOM 4984 C C . LYS B 1 313 ? -1.678 29.578 11.375 1 96.31 313 LYS B C 1
ATOM 4986 O O . LYS B 1 313 ? -2.152 28.797 12.203 1 96.31 313 LYS B O 1
ATOM 4991 N N . ILE B 1 314 ? -0.867 29.25 10.453 1 98.06 314 ILE B N 1
ATOM 4992 C CA . ILE B 1 314 ? -0.131 27.984 10.438 1 98.06 314 ILE B CA 1
ATOM 4993 C C . ILE B 1 314 ? 1.366 28.266 10.562 1 98.06 314 ILE B C 1
ATOM 4995 O O . ILE B 1 314 ? 1.903 29.141 9.867 1 98.06 314 ILE B O 1
ATOM 4999 N N . VAL B 1 315 ? 1.96 27.609 11.469 1 98.69 315 VAL B N 1
ATOM 5000 C CA . VAL B 1 315 ? 3.375 27.844 11.727 1 98.69 315 VAL B CA 1
ATOM 5001 C C . VAL B 1 315 ? 4.156 26.547 11.562 1 98.69 315 VAL B C 1
ATOM 5003 O O . VAL B 1 315 ? 3.582 25.453 11.625 1 98.69 315 VAL B O 1
ATOM 5006 N N . PRO B 1 316 ? 5.473 26.656 11.281 1 98.75 316 PRO B N 1
ATOM 5007 C CA . PRO B 1 316 ? 6.293 25.438 11.219 1 98.75 316 PRO B CA 1
ATOM 5008 C C . PRO B 1 316 ? 6.242 24.625 12.508 1 98.75 316 PRO B C 1
ATOM 5010 O O . PRO B 1 316 ? 6.371 25.188 13.602 1 98.75 316 PRO B O 1
ATOM 5013 N N . ALA B 1 317 ? 6.047 23.422 12.391 1 98.62 317 ALA B N 1
ATOM 5014 C CA . ALA B 1 317 ? 5.98 22.469 13.5 1 98.62 317 ALA B CA 1
ATOM 5015 C C . ALA B 1 317 ? 6.191 21.047 13.023 1 98.62 317 ALA B C 1
ATOM 5017 O O . ALA B 1 317 ? 5.801 20.688 11.906 1 98.62 317 ALA B O 1
ATOM 5018 N N . PRO B 1 318 ? 6.82 20.125 13.805 1 98.25 318 PRO B N 1
ATOM 5019 C CA . PRO B 1 318 ? 7.398 20.406 15.117 1 98.25 318 PRO B CA 1
ATOM 5020 C C . PRO B 1 318 ? 8.766 21.078 15.031 1 98.25 318 PRO B C 1
ATOM 5022 O O . PRO B 1 318 ? 9.164 21.531 13.953 1 98.25 318 PRO B O 1
ATOM 5025 N N . GLN B 1 319 ? 9.391 21.203 16.141 1 97.94 319 GLN B N 1
ATOM 5026 C CA . GLN B 1 319 ? 10.68 21.875 16.172 1 97.94 319 GLN B CA 1
ATOM 5027 C C . GLN B 1 319 ? 11.703 21.156 15.312 1 97.94 319 GLN B C 1
ATOM 5029 O O . GLN B 1 319 ? 11.773 19.922 15.328 1 97.94 319 GLN B O 1
ATOM 5034 N N . VAL B 1 320 ? 12.531 21.953 14.656 1 98.44 320 VAL B N 1
ATOM 5035 C CA . VAL B 1 320 ? 13.516 21.391 13.734 1 98.44 320 VAL B CA 1
ATOM 5036 C C . VAL B 1 320 ? 14.797 21.047 14.484 1 98.44 320 VAL B C 1
ATOM 5038 O O . VAL B 1 320 ? 15.25 21.812 15.336 1 98.44 320 VAL B O 1
ATOM 5041 N N . ARG B 1 321 ? 15.305 19.938 14.227 1 98.44 321 ARG B N 1
ATOM 5042 C CA . ARG B 1 321 ? 16.672 19.562 14.57 1 98.44 321 ARG B CA 1
ATOM 5043 C C . ARG B 1 321 ? 17.516 19.344 13.312 1 98.44 321 ARG B C 1
ATOM 5045 O O . ARG B 1 321 ? 17.203 18.469 12.5 1 98.44 321 ARG B O 1
ATOM 5052 N N . VAL B 1 322 ? 18.578 20.109 13.188 1 98.44 322 VAL B N 1
ATOM 5053 C CA . VAL B 1 322 ? 19.406 20.047 12 1 98.44 322 VAL B CA 1
ATOM 5054 C C . VAL B 1 322 ? 20.516 19.016 12.203 1 98.44 322 VAL B C 1
ATOM 5056 O O . VAL B 1 322 ? 21.172 18.984 13.25 1 98.44 322 VAL B O 1
ATOM 5059 N N . VAL B 1 323 ? 20.656 18.125 11.297 1 98 323 VAL B N 1
ATOM 5060 C CA . VAL B 1 323 ? 21.797 17.203 11.227 1 98 323 VAL B CA 1
ATOM 5061 C C . VAL B 1 323 ? 22.844 17.75 10.258 1 98 323 VAL B C 1
ATOM 5063 O O . VAL B 1 323 ? 22.531 18 9.086 1 98 323 VAL B O 1
ATOM 5066 N N . ASP B 1 324 ? 24.078 17.922 10.68 1 95.69 324 ASP B N 1
ATOM 5067 C CA . ASP B 1 324 ? 25.156 18.5 9.867 1 95.69 324 ASP B CA 1
ATOM 5068 C C . ASP B 1 324 ? 25.625 17.5 8.812 1 95.69 324 ASP B C 1
ATOM 5070 O O . ASP B 1 324 ? 25.594 16.297 9.031 1 95.69 324 ASP B O 1
ATOM 5074 N N . GLY B 1 325 ? 26.047 18.031 7.66 1 95.5 325 GLY B N 1
ATOM 5075 C CA . GLY B 1 325 ? 26.672 17.172 6.66 1 95.5 325 GLY B CA 1
ATOM 5076 C C . GLY B 1 325 ? 25.953 17.219 5.324 1 95.5 325 GLY B C 1
ATOM 5077 O O . GLY B 1 325 ? 26.406 16.594 4.355 1 95.5 325 GLY B O 1
ATOM 5078 N N . GLY B 1 326 ? 24.859 17.938 5.281 1 96.25 326 GLY B N 1
ATOM 5079 C CA . GLY B 1 326 ? 24.141 18.078 4.023 1 96.25 326 GLY B CA 1
ATOM 5080 C C . GLY B 1 326 ? 23.625 16.766 3.48 1 96.25 326 GLY B C 1
ATOM 5081 O O . GLY B 1 326 ? 23.094 15.945 4.234 1 96.25 326 GLY B O 1
ATOM 5082 N N . ILE B 1 327 ? 23.719 16.562 2.209 1 97.56 327 ILE B N 1
ATOM 5083 C CA . ILE B 1 327 ? 23.203 15.375 1.531 1 97.56 327 ILE B CA 1
ATOM 5084 C C . ILE B 1 327 ? 23.891 14.125 2.074 1 97.56 327 ILE B C 1
ATOM 5086 O O . ILE B 1 327 ? 23.281 13.07 2.201 1 97.56 327 ILE B O 1
ATOM 5090 N N . GLU B 1 328 ? 25.109 14.258 2.406 1 97 328 GLU B N 1
ATOM 5091 C CA . GLU B 1 328 ? 25.891 13.133 2.902 1 97 328 GLU B CA 1
ATOM 5092 C C . GLU B 1 328 ? 25.391 12.656 4.262 1 97 328 GLU B C 1
ATOM 5094 O O . GLU B 1 328 ? 25.703 11.547 4.691 1 97 328 GLU B O 1
ATOM 5099 N N . ALA B 1 329 ? 24.594 13.484 4.898 1 97.81 329 ALA B N 1
ATOM 5100 C CA . ALA B 1 329 ? 24.062 13.148 6.215 1 97.81 329 ALA B CA 1
ATOM 5101 C C . ALA B 1 329 ? 22.719 12.453 6.098 1 97.81 329 ALA B C 1
ATOM 5103 O O . ALA B 1 329 ? 22.062 12.172 7.109 1 97.81 329 ALA B O 1
ATOM 5104 N N . ALA B 1 330 ? 22.25 12.18 4.891 1 98.44 330 ALA B N 1
ATOM 5105 C CA . ALA B 1 330 ? 20.953 11.562 4.672 1 98.44 330 ALA B CA 1
ATOM 5106 C C . ALA B 1 330 ? 20.812 10.266 5.457 1 98.44 330 ALA B C 1
ATOM 5108 O O . ALA B 1 330 ? 19.812 10.031 6.125 1 98.44 330 ALA B O 1
ATOM 5109 N N . GLN B 1 331 ? 21.844 9.438 5.395 1 97.81 331 GLN B N 1
ATOM 5110 C CA . GLN B 1 331 ? 21.844 8.156 6.102 1 97.81 331 GLN B CA 1
ATOM 5111 C C . GLN B 1 331 ? 21.641 8.359 7.602 1 97.81 331 GLN B C 1
ATOM 5113 O O . GLN B 1 331 ? 20.781 7.719 8.211 1 97.81 331 GLN B O 1
ATOM 5118 N N . GLU B 1 332 ? 22.359 9.227 8.141 1 98.06 332 GLU B N 1
ATOM 5119 C CA . GLU B 1 332 ? 22.281 9.523 9.562 1 98.06 332 GLU B CA 1
ATOM 5120 C C . GLU B 1 332 ? 20.906 10.086 9.93 1 98.06 332 GLU B C 1
ATOM 5122 O O . GLU B 1 332 ? 20.312 9.703 10.945 1 98.06 332 GLU B O 1
ATOM 5127 N N . ALA B 1 333 ? 20.422 11 9.141 1 98.62 333 ALA B N 1
ATOM 5128 C CA . ALA B 1 333 ? 19.109 11.602 9.375 1 98.62 333 ALA B CA 1
ATOM 5129 C C . ALA B 1 333 ? 18.031 10.523 9.445 1 98.62 333 ALA B C 1
ATOM 5131 O O . ALA B 1 333 ? 17.188 10.539 10.344 1 98.62 333 ALA B O 1
ATOM 5132 N N . LEU B 1 334 ? 18.047 9.586 8.484 1 98.25 334 LEU B N 1
ATOM 5133 C CA . LEU B 1 334 ? 17.062 8.523 8.453 1 98.25 334 LEU B CA 1
ATOM 5134 C C . LEU B 1 334 ? 17.203 7.605 9.664 1 98.25 334 LEU B C 1
ATOM 5136 O O . LEU B 1 334 ? 16.219 7.141 10.227 1 98.25 334 LEU B O 1
ATOM 5140 N N . ASP B 1 335 ? 18.438 7.355 10.102 1 97.44 335 ASP B N 1
ATOM 5141 C CA . ASP B 1 335 ? 18.688 6.516 11.273 1 97.44 335 ASP B CA 1
ATOM 5142 C C . ASP B 1 335 ? 18.109 7.156 12.539 1 97.44 335 ASP B C 1
ATOM 5144 O O . ASP B 1 335 ? 17.578 6.465 13.406 1 97.44 335 ASP B O 1
ATOM 5148 N N . ILE B 1 336 ? 18.25 8.469 12.641 1 97.88 336 ILE B N 1
ATOM 5149 C CA . ILE B 1 336 ? 17.719 9.195 13.789 1 97.88 336 ILE B CA 1
ATOM 5150 C C . ILE B 1 336 ? 16.203 9.07 13.82 1 97.88 336 ILE B C 1
ATOM 5152 O O . ILE B 1 336 ? 15.609 8.797 14.867 1 97.88 336 ILE B O 1
ATOM 5156 N N . VAL B 1 337 ? 15.539 9.266 12.68 1 97.44 337 VAL B N 1
ATOM 5157 C CA . VAL B 1 337 ? 14.086 9.156 12.594 1 97.44 337 VAL B CA 1
ATOM 5158 C C . VAL B 1 337 ? 13.656 7.73 12.945 1 97.44 337 VAL B C 1
ATOM 5160 O O . VAL B 1 337 ? 12.695 7.531 13.688 1 97.44 337 VAL B O 1
ATOM 5163 N N . LYS B 1 338 ? 14.32 6.754 12.422 1 94.5 338 LYS B N 1
ATOM 5164 C CA . LYS B 1 338 ? 14.023 5.352 12.695 1 94.5 338 LYS B CA 1
ATOM 5165 C C . LYS B 1 338 ? 14.102 5.051 14.188 1 94.5 338 LYS B C 1
ATOM 5167 O O . LYS B 1 338 ? 13.297 4.289 14.719 1 94.5 338 LYS B O 1
ATOM 5172 N N . ALA B 1 339 ? 15.07 5.648 14.859 1 94.12 339 ALA B N 1
ATOM 5173 C CA . ALA B 1 339 ? 15.258 5.438 16.297 1 94.12 339 ALA B CA 1
ATOM 5174 C C . ALA B 1 339 ? 14.141 6.094 17.094 1 94.12 339 ALA B C 1
ATOM 5176 O O . ALA B 1 339 ? 13.922 5.754 18.266 1 94.12 339 ALA B O 1
ATOM 5177 N N . GLY B 1 340 ? 13.461 7.012 16.469 1 92 340 GLY B N 1
ATOM 5178 C CA . GLY B 1 340 ? 12.352 7.684 17.141 1 92 340 GLY B CA 1
ATOM 5179 C C . GLY B 1 340 ? 12.703 9.086 17.609 1 92 340 GLY B C 1
ATOM 5180 O O . GLY B 1 340 ? 13.773 9.297 18.188 1 92 340 GLY B O 1
ATOM 5181 N N . VAL B 1 341 ? 11.867 10 17.266 1 89.75 341 VAL B N 1
ATOM 5182 C CA . VAL B 1 341 ? 12 11.375 17.734 1 89.75 341 VAL B CA 1
ATOM 5183 C C . VAL B 1 341 ? 10.703 11.836 18.391 1 89.75 341 VAL B C 1
ATOM 5185 O O . VAL B 1 341 ? 9.641 11.25 18.156 1 89.75 341 VAL B O 1
ATOM 5188 N N . SER B 1 342 ? 10.836 12.836 19.281 1 88.38 342 SER B N 1
ATOM 5189 C CA . SER B 1 342 ? 9.672 13.414 19.953 1 88.38 342 SER B CA 1
ATOM 5190 C C . SER B 1 342 ? 9.547 14.898 19.656 1 88.38 342 SER B C 1
ATOM 5192 O O . SER B 1 342 ? 10.445 15.68 19.969 1 88.38 342 SER B O 1
ATOM 5194 N N . ALA B 1 343 ? 8.469 15.25 19.078 1 96.56 343 ALA B N 1
ATOM 5195 C CA . ALA B 1 343 ? 8.172 16.656 18.781 1 96.56 343 ALA B CA 1
ATOM 5196 C C . ALA B 1 343 ? 9.344 17.328 18.078 1 96.56 343 ALA B C 1
ATOM 5198 O O . ALA B 1 343 ? 9.734 18.438 18.438 1 96.56 343 ALA B O 1
ATOM 5199 N N . THR B 1 344 ? 9.875 16.625 17.203 1 97.69 344 THR B N 1
ATOM 5200 C CA . THR B 1 344 ? 11.055 17.094 16.484 1 97.69 344 THR B CA 1
ATOM 5201 C C . THR B 1 344 ? 11.031 16.609 15.039 1 97.69 344 THR B C 1
ATOM 5203 O O . THR B 1 344 ? 10.688 15.461 14.766 1 97.69 344 THR B O 1
ATOM 5206 N N . LYS B 1 345 ? 11.367 17.5 14.156 1 98.56 345 LYS B N 1
ATOM 5207 C CA . LYS B 1 345 ? 11.547 17.156 12.75 1 98.56 345 LYS B CA 1
ATOM 5208 C C . LYS B 1 345 ? 13.023 17.188 12.367 1 98.56 345 LYS B C 1
ATOM 5210 O O . LYS B 1 345 ? 13.703 18.203 12.57 1 98.56 345 LYS B O 1
ATOM 5215 N N . ILE B 1 346 ? 13.555 16.141 11.82 1 98.81 346 ILE B N 1
ATOM 5216 C CA . ILE B 1 346 ? 14.961 16.031 11.438 1 98.81 346 ILE B CA 1
ATOM 5217 C C . ILE B 1 346 ? 15.164 16.609 10.039 1 98.81 346 ILE B C 1
ATOM 5219 O O . ILE B 1 346 ? 14.5 16.188 9.086 1 98.81 346 ILE B O 1
ATOM 5223 N N . VAL B 1 347 ? 16.062 17.562 9.953 1 98.81 347 VAL B N 1
ATOM 5224 C CA . VAL B 1 347 ? 16.297 18.281 8.711 1 98.81 347 VAL B CA 1
ATOM 5225 C C . VAL B 1 347 ? 17.797 18.359 8.422 1 98.81 347 VAL B C 1
ATOM 5227 O O . VAL B 1 347 ? 18.609 18.375 9.352 1 98.81 347 VAL B O 1
ATOM 5230 N N . VAL B 1 348 ? 18.141 18.328 7.176 1 98.69 348 VAL B N 1
ATOM 5231 C CA . VAL B 1 348 ? 19.516 18.641 6.777 1 98.69 348 VAL B CA 1
ATOM 5232 C C . VAL B 1 348 ? 19.547 19.922 5.941 1 98.69 348 VAL B C 1
ATOM 5234 O O . VAL B 1 348 ? 18.578 20.219 5.23 1 98.69 348 VAL B O 1
ATOM 5237 N N . LYS B 1 349 ? 20.641 20.625 6.043 1 98 349 LYS B N 1
ATOM 5238 C CA . LYS B 1 349 ? 20.891 21.781 5.188 1 98 349 LYS B CA 1
ATOM 5239 C C . LYS B 1 349 ? 21.703 21.391 3.951 1 98 349 LYS B C 1
ATOM 5241 O O . LYS B 1 349 ? 22.656 20.609 4.047 1 98 349 LYS B O 1
ATOM 5246 N N . VAL B 1 350 ? 21.141 21.828 2.842 1 94.94 350 VAL B N 1
ATOM 5247 C CA . VAL B 1 350 ? 21.812 21.547 1.583 1 94.94 350 VAL B CA 1
ATOM 5248 C C . VAL B 1 350 ? 22.516 22.797 1.079 1 94.94 350 VAL B C 1
ATOM 5250 O O . VAL B 1 350 ? 21.906 23.859 0.963 1 94.94 350 VAL B O 1
ATOM 5253 N N . GLY B 1 351 ? 23.781 22.969 1.124 1 81.62 351 GLY B N 1
ATOM 5254 C CA . GLY B 1 351 ? 24.625 24.109 0.796 1 81.62 351 GLY B CA 1
ATOM 5255 C C . GLY B 1 351 ? 24.438 24.594 -0.626 1 81.62 351 GLY B C 1
ATOM 5256 O O . GLY B 1 351 ? 23.938 23.875 -1.482 1 81.62 351 GLY B O 1
#

Nearest PDB structures (foldseek):
  3b70-assembly1_A  TM=8.709E-01  e=2.823E-28  Aspergillus terreus
  3gqv-assembly1_A  TM=8.647E-01  e=4.635E-28  Aspergillus terreus
  1qor-assembly1_B  TM=7.717E-01  e=1.251E-21  Escherichia coli
  6sdm-assembly1_D  TM=7.299E-01  e=1.227E-19  Thermoanaerobacter brockii
  1uuf-assembly1_A-2  TM=7.359E-01  e=2.891E-18  Escherichia coli K-12

Secondary structure (DSSP, 8-state):
--S-EEEEEE-STTSPEEEEEEPPPPP-TTEEEEEEEEEE--HHHHHHHHS--S---SSEE---EEEEEEEEE-TT--S--TT-EEEEE--HHHH--GGG-SSBSEEEEEGGGEEE--TTS-HHHHTTSHHHHHHHHIIIIIIS-PPPP-TTS-TTS----PPEEEEESTTSHHHHHHHHHHHHTT--EEEEE-GGGHHHHHHHT-SEEEETT-TTHHHHHHHHHHHHT--EEEEEES--STTHHHHHHHHHHHHH-TTEEEEESSPPPTTS-PPPTTEEEEE--TTHHHHT-HHHHHIIIIIIHHHHHHTTSS---SEEEEETTGGGGHHHHHHHHHH--SSEEEEEE--/--S-EEEEEE-STTSPEEEEEEPPPPP-TTEEEEEEEEEE--HHHHHHHHS--S---SSEE---EEEEEEEEE-TT--S--TT-EEEEE--HHHH--GGG-SSBSEEEEEGGGEEE--TTS-HHHHTTSHHHHHHHHIIIIIIS-PPPP-TTS-TTS--S-PPEEEEESTTSHHHHHHHHHHHHTT--EEEEE-GGGHHHHHHHT-SEEEETT-TTHHHHHHHHHHHHT--EEEEEES--STTHHHHHHHHHHHHH-TTEEEEESSPPPTTS-PPPTTEEEEE--TTHHHHT-HHHHHIIIIIIHHHHHHTTSS---SEEEEETTGGGGHHHHHHHHHH--SSEEEEEE--